Protein AF-A0A849WTH5-F1 (afdb_monomer)

pLDDT: mean 85.28, std 19.77, range [23.33, 98.56]

Secondary structure (DSSP, 8-state):
--SSTTHHHHHHHHHHHHHHHS-TTSTTSS-S----GGGS-GGGS-HHHHHHHHTT----HHHHS---S-SS--PPP-----HHHHHHHHTTS--SEEE--TT--EEEEEEEGGG-HHHHHHHHHHHHHHHHTTT-S-SSSS---THHHHSEEEEEEETTT--EEEEEEEEEHHHHHHH-GGGSGGGGTEE-TTS-HHHHHTEEEEEEEEE-GGG-HHHHHHHHHHHHHHHHHHHHH-TT--EEEEEEEEETTS-HHHHHHHHHHHHHHSB-TTGGGPEESS-----HHHHHHHHHHHHT-SSHHHHHHHHHHHHSSPSPHHHHHHHHTT-EEEEEEEETTTTEEEEEEEEEHHHHTTSHHHHHHHHHHH-TTHHHHHHHT-

Foldseek 3Di:
DPPPVVPPVLVVLVVQLVLLVVPVVVVPPDDDDQDFPVPPPLVPAQPLVNVCVVVPAGDGPLQQAFDLDAPDAADAADDQDDQVVQVVLCVVFDFLDWDDDPPWIKTKHKAALLSRVSVVSVQFSQLQVFLVSVVWHQSYNGRDDPLSRGWIKTFMAGPPSRHTFWIKTKDQQLVCVVVDVCSQPCVVWKDQPVPDSLLSNLEIEIESTDGRCVVDSVSRVVNVLVHLLNVLQVCLVPLSHFKYKYKDWDASRQRLLLVLLLQLLQCVPQADPQQVVMDTPAADDDDPSSNVSSNVLSVVDPDLVSSQVSSCSRNVHGDPPVVNVVVLLSKHWNYWYDDSSGRTIITIIMHRNLVSCVPVSNVVVSCSSNDPSSVVSNVSSD

Mean predicted aligned error: 7.66 Å

Radius of gyration: 21.12 Å; Cα contacts (8 Å, |Δi|>4): 639; chains: 1; bounding box: 51×45×56 Å

Sequence (382 aa):
MIKFFRKKIYYFGFLMILAVEVKASCLNKYTDTKASVAKMNRDELPSVLKDLIRDGAVFNQDDLVRNDHFTKSMENVKKIDNQKKIQKELSKFKPILEIKNHHNDIQIYLVNGYEIPETLKKVGELRELNFRRVFEGSGKKTDLDSFDLSYKHLVIVESKSKNILGSCRLGLGNQLVRSNYNNFYARSFFNFDSIPSEVMERTVEVGRVFVNVATGGPQVIRALDAIWRGIGTFLSDNPRYRYLLSTLSISQAYSNISKATIMSYFEKKHRSLFFEKIISLNPVQIRDSTKKYGEILASKANSIKELNSLIVGLDGISVPPLYIANSKLGAEFLGFNSDSDFNTIDGLLLIDISKVSKDEKVRKELIKYLGKGSEEYLEYQN

Solvent-accessible surface area (backbone atoms only — not comparable to full-atom values): 20557 Å² total; per-residue (Å²): 135,77,79,69,71,69,54,67,69,56,50,60,52,51,53,60,47,38,59,74,70,70,46,79,85,63,76,77,82,79,75,96,60,100,50,57,54,90,70,53,62,72,88,77,49,45,67,74,57,52,53,42,42,74,74,67,53,82,68,55,44,70,35,68,43,58,41,89,62,74,95,62,82,65,50,73,66,50,84,70,90,50,66,73,54,30,47,64,53,54,68,76,54,75,59,80,44,74,50,86,44,104,89,66,31,35,32,29,34,75,44,50,25,70,78,35,61,62,45,47,54,42,49,11,27,52,42,29,61,47,32,47,75,61,54,27,33,66,41,46,40,43,48,75,61,84,59,52,45,79,20,32,34,41,42,32,21,35,60,88,80,54,50,71,32,24,36,30,35,41,37,52,19,52,59,29,57,72,74,40,64,76,66,39,74,64,48,80,42,32,50,54,83,75,55,56,65,73,59,44,39,19,19,32,37,43,37,81,72,45,48,37,64,92,66,36,65,72,50,27,53,50,29,52,55,46,52,48,29,51,54,21,37,52,36,30,78,39,54,75,46,48,30,42,33,33,68,44,68,42,42,52,32,50,14,46,35,50,48,27,19,53,51,39,33,42,56,71,77,24,53,33,96,55,26,94,57,38,43,47,74,36,64,68,88,70,56,67,67,44,38,54,51,6,42,56,56,22,68,75,33,92,44,75,66,48,42,27,53,50,34,30,58,71,70,71,44,68,58,50,68,66,58,58,53,39,50,66,57,54,34,21,35,34,48,55,20,44,37,80,64,35,34,25,38,32,36,35,31,42,27,49,50,54,66,36,49,71,42,68,71,38,28,56,56,46,40,68,23,14,46,78,50,29,66,64,28,53,58,70,52,107

Nearest PDB structures (foldseek):
  2g0b-assembly1_A  TM=6.774E-01  e=5.080E-02  uncultured bacterium
  7ak7-assembly1_A  TM=5.747E-01  e=1.852E-01  Salmonella enterica subsp. enterica serovar Typhimurium
  6gtp-assembly1_A-2  TM=4.248E-01  e=1.544E+00  Escherichia coli
  5ebb-assembly1_A  TM=4.719E-01  e=6.243E+00  Homo sapiens
  6gz5-assembly1_Ct  TM=1.614E-01  e=8.515E+00  Oryctolagus cuniculus

Structure (mmCIF, N/CA/C/O backbone):
data_AF-A0A849WTH5-F1
#
_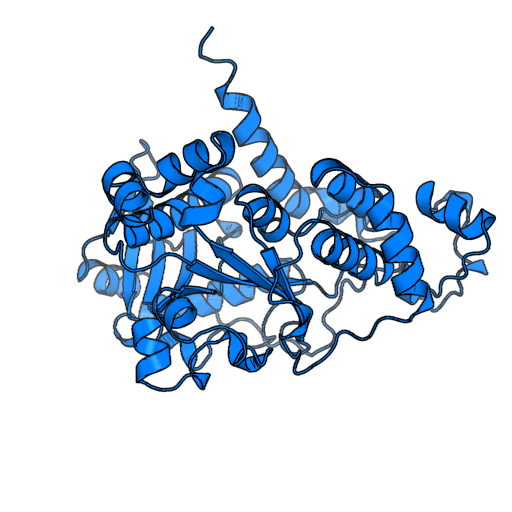entry.id   AF-A0A849WTH5-F1
#
loop_
_atom_site.group_PDB
_atom_site.id
_atom_site.type_symbol
_atom_site.label_atom_id
_atom_site.label_alt_id
_atom_site.label_comp_id
_atom_site.label_asym_id
_atom_site.label_entity_id
_atom_site.label_seq_id
_atom_site.pdbx_PDB_ins_code
_atom_site.Cartn_x
_atom_site.Cartn_y
_atom_site.Cartn_z
_atom_site.occupancy
_atom_site.B_iso_or_equiv
_atom_site.auth_seq_id
_atom_site.auth_comp_id
_atom_site.auth_asym_id
_atom_site.auth_atom_id
_atom_site.pdbx_PDB_model_num
ATOM 1 N N . MET A 1 1 ? 24.821 0.138 26.214 1.00 28.84 1 MET A N 1
ATOM 2 C CA . MET A 1 1 ? 24.843 -0.470 24.862 1.00 28.84 1 MET A CA 1
ATOM 3 C C . MET A 1 1 ? 23.457 -0.605 24.186 1.00 28.84 1 MET A C 1
ATOM 5 O O . MET A 1 1 ? 23.387 -1.082 23.066 1.00 28.84 1 MET A O 1
ATOM 9 N N . ILE A 1 2 ? 22.358 -0.108 24.789 1.00 26.89 2 ILE A N 1
ATOM 10 C CA . ILE A 1 2 ? 20.964 -0.268 24.291 1.00 26.89 2 ILE A CA 1
ATOM 11 C C . ILE A 1 2 ? 20.426 0.977 23.534 1.00 26.89 2 ILE A C 1
ATOM 13 O O . ILE A 1 2 ? 19.390 0.931 22.877 1.00 26.89 2 ILE A O 1
ATOM 17 N N . LYS A 1 3 ? 21.160 2.101 23.526 1.00 23.78 3 LYS A N 1
ATOM 18 C CA . LYS A 1 3 ? 20.755 3.344 22.829 1.00 23.78 3 LYS A CA 1
ATOM 19 C C . LYS A 1 3 ? 21.148 3.417 21.341 1.00 23.78 3 LYS A C 1
ATOM 21 O O . LYS A 1 3 ? 20.675 4.311 20.647 1.00 23.78 3 LYS A O 1
ATOM 26 N N . PHE A 1 4 ? 21.958 2.486 20.827 1.00 23.36 4 PHE A N 1
ATOM 27 C CA . PHE A 1 4 ? 22.495 2.558 19.455 1.00 23.36 4 PHE A CA 1
ATOM 28 C C . PHE A 1 4 ? 21.613 1.869 18.391 1.00 23.36 4 PHE A C 1
ATOM 30 O O . PHE A 1 4 ? 21.642 2.251 17.224 1.00 23.36 4 PHE A O 1
ATOM 37 N N . PHE A 1 5 ? 20.748 0.923 18.783 1.00 23.33 5 PHE A N 1
ATOM 38 C CA . PHE A 1 5 ? 19.882 0.187 17.845 1.00 23.33 5 PHE A CA 1
ATOM 39 C C . PHE A 1 5 ? 18.570 0.902 17.486 1.00 23.33 5 PHE A C 1
ATOM 41 O O . PHE A 1 5 ? 17.972 0.609 16.453 1.00 23.33 5 PHE A O 1
ATOM 48 N N . ARG A 1 6 ? 18.155 1.917 18.258 1.00 25.91 6 ARG A N 1
ATOM 49 C CA . ARG A 1 6 ? 16.961 2.727 17.950 1.00 25.91 6 ARG A CA 1
ATOM 50 C C . ARG A 1 6 ? 17.156 3.717 16.792 1.00 25.91 6 ARG A C 1
ATOM 52 O O . ARG A 1 6 ? 16.172 4.270 16.332 1.00 25.91 6 ARG A O 1
ATOM 59 N N . LYS A 1 7 ? 18.371 3.942 16.273 1.00 25.06 7 LYS A N 1
ATOM 60 C CA . LYS A 1 7 ? 18.611 4.941 15.205 1.00 25.06 7 LYS A CA 1
ATOM 61 C C . LYS A 1 7 ? 18.439 4.423 13.766 1.00 25.06 7 LYS A C 1
ATOM 63 O O . LYS A 1 7 ? 18.158 5.229 12.887 1.00 25.06 7 LYS A O 1
ATOM 68 N N . LYS A 1 8 ? 18.551 3.114 13.493 1.00 25.47 8 LYS A N 1
ATOM 69 C CA . LYS A 1 8 ? 18.568 2.594 12.103 1.00 25.47 8 LYS A CA 1
ATOM 70 C C . LYS A 1 8 ? 17.190 2.418 11.449 1.00 25.47 8 LYS A C 1
ATOM 72 O O . LYS A 1 8 ? 17.093 2.553 10.236 1.00 25.47 8 LYS A O 1
ATOM 77 N N . ILE A 1 9 ? 16.129 2.196 12.227 1.00 31.00 9 ILE A N 1
ATOM 78 C CA . ILE A 1 9 ? 14.752 2.095 11.697 1.00 31.00 9 ILE A CA 1
ATOM 79 C C . ILE A 1 9 ? 14.148 3.493 11.466 1.00 31.00 9 ILE A C 1
ATOM 81 O O . ILE A 1 9 ? 13.442 3.713 10.487 1.00 31.00 9 ILE A O 1
ATOM 85 N N . TYR A 1 10 ? 14.509 4.471 12.302 1.00 30.28 10 TYR A N 1
ATOM 86 C CA . TYR A 1 10 ? 14.016 5.848 12.196 1.00 30.28 10 TYR A CA 1
ATOM 87 C C . TYR A 1 10 ? 14.669 6.638 11.049 1.00 30.28 10 TYR A C 1
ATOM 89 O O . TYR A 1 10 ? 14.011 7.478 10.444 1.00 30.28 10 TYR A O 1
ATOM 97 N N . TYR A 1 11 ? 15.918 6.329 10.678 1.00 28.56 11 TYR A N 1
ATOM 98 C CA . TYR A 1 11 ? 16.602 7.000 9.562 1.00 28.56 11 TYR A CA 1
ATOM 99 C C . TYR A 1 11 ? 16.092 6.579 8.174 1.00 28.56 11 TYR A C 1
ATOM 101 O O . TYR A 1 11 ? 16.151 7.373 7.239 1.00 28.56 11 TYR A O 1
ATOM 109 N N . PHE A 1 12 ? 15.552 5.364 8.027 1.00 31.42 12 PHE A N 1
ATOM 110 C CA . PHE A 1 12 ? 15.053 4.876 6.733 1.00 31.42 12 PHE A CA 1
ATOM 111 C C . PHE A 1 12 ? 13.680 5.470 6.374 1.00 31.42 12 PHE A C 1
ATOM 113 O O . PHE A 1 12 ? 13.413 5.725 5.206 1.00 31.42 12 PHE A O 1
ATOM 120 N N . GLY A 1 13 ? 12.837 5.763 7.374 1.00 29.58 13 GLY A N 1
ATOM 121 C CA . GLY A 1 13 ? 11.595 6.524 7.179 1.00 29.58 13 GLY A CA 1
ATOM 122 C C . GLY A 1 13 ? 11.841 8.020 6.956 1.00 29.58 13 GLY A C 1
ATOM 123 O O . GLY A 1 13 ? 11.158 8.642 6.148 1.00 29.58 13 GLY A O 1
ATOM 124 N N . PHE A 1 14 ? 12.863 8.585 7.611 1.00 33.12 14 PHE A N 1
ATOM 125 C CA . PHE A 1 14 ? 13.236 9.996 7.467 1.00 33.12 14 PHE A CA 1
ATOM 126 C C . PHE A 1 14 ? 13.772 10.313 6.061 1.00 33.12 14 PHE A C 1
ATOM 128 O O . PHE A 1 14 ? 13.415 11.339 5.500 1.00 33.12 14 PHE A O 1
ATOM 135 N N . LEU A 1 15 ? 14.528 9.398 5.438 1.00 30.55 15 LEU A N 1
ATOM 136 C CA . LEU A 1 15 ? 14.988 9.533 4.045 1.00 30.55 15 LEU A CA 1
ATOM 137 C C . LEU A 1 15 ? 13.870 9.374 3.001 1.00 30.55 15 LEU A C 1
ATOM 139 O O . LEU A 1 15 ? 13.979 9.950 1.927 1.00 30.55 15 LEU A O 1
ATOM 143 N N . MET A 1 16 ? 12.792 8.646 3.306 1.00 33.94 16 MET A N 1
ATOM 144 C CA . MET A 1 16 ? 11.657 8.456 2.386 1.00 33.94 16 MET A CA 1
ATOM 145 C C . MET A 1 16 ? 10.699 9.650 2.375 1.00 33.94 16 MET A C 1
ATOM 147 O O . MET A 1 16 ? 10.090 9.938 1.352 1.00 33.94 16 MET A O 1
ATOM 151 N N . ILE A 1 17 ? 10.598 10.373 3.492 1.00 34.72 17 ILE A N 1
ATOM 152 C CA . ILE A 1 17 ? 9.807 11.609 3.577 1.00 34.72 17 ILE A CA 1
ATOM 153 C C . ILE A 1 17 ? 10.651 12.815 3.150 1.00 34.72 17 ILE A C 1
ATOM 155 O O . ILE A 1 17 ? 10.159 13.673 2.425 1.00 34.72 17 ILE A O 1
ATOM 159 N N . LEU A 1 18 ? 11.958 12.819 3.445 1.00 28.61 18 LEU A N 1
ATOM 160 C CA . LEU A 1 18 ? 12.894 13.753 2.812 1.00 28.61 18 LEU A CA 1
ATOM 161 C C . LEU A 1 18 ? 13.050 13.496 1.308 1.00 28.61 18 LEU A C 1
ATOM 163 O O . LEU A 1 18 ? 13.380 14.428 0.600 1.00 28.61 18 LEU A O 1
ATOM 167 N N . ALA A 1 19 ? 12.777 12.308 0.762 1.00 34.47 19 ALA A N 1
ATOM 168 C CA . ALA A 1 19 ? 12.738 12.137 -0.696 1.00 34.47 19 ALA A CA 1
ATOM 169 C C . ALA A 1 19 ? 11.569 12.907 -1.343 1.00 34.47 19 ALA A C 1
ATOM 171 O O . ALA A 1 19 ? 11.675 13.309 -2.499 1.00 34.47 19 ALA A O 1
ATOM 172 N N . VAL A 1 20 ? 10.501 13.174 -0.581 1.00 37.91 20 VAL A N 1
ATOM 173 C CA . VAL A 1 20 ? 9.379 14.028 -0.997 1.00 37.91 20 VAL A CA 1
ATOM 174 C C . VAL A 1 20 ? 9.684 15.518 -0.745 1.00 37.91 20 VAL A C 1
ATOM 176 O O . VAL A 1 20 ? 9.203 16.361 -1.495 1.00 37.91 20 VAL A O 1
ATOM 179 N N . GLU A 1 21 ? 10.538 15.863 0.232 1.00 31.19 21 GLU A N 1
ATOM 180 C CA . GLU A 1 21 ? 10.876 17.263 0.580 1.00 31.19 21 GLU A CA 1
ATOM 181 C C . GLU A 1 21 ? 12.258 17.782 0.095 1.00 31.19 21 GLU A C 1
ATOM 183 O O . GLU A 1 21 ? 12.460 18.990 0.046 1.00 31.19 21 GLU A O 1
ATOM 188 N N . VAL A 1 22 ? 13.214 16.938 -0.326 1.00 28.70 22 VAL A N 1
ATOM 189 C CA . VAL A 1 22 ? 14.612 17.329 -0.668 1.00 28.70 22 VAL A CA 1
ATOM 190 C C . VAL A 1 22 ? 14.969 17.209 -2.154 1.00 28.70 22 VAL A C 1
ATOM 192 O O . VAL A 1 22 ? 16.110 17.446 -2.537 1.00 28.70 22 VAL A O 1
ATOM 195 N N . LYS A 1 23 ? 14.018 16.972 -3.062 1.00 34.00 23 LYS A N 1
ATOM 196 C CA . LYS A 1 23 ? 14.312 17.084 -4.508 1.00 34.00 23 LYS A CA 1
ATOM 197 C C . LYS A 1 23 ? 13.322 17.892 -5.335 1.00 34.00 23 LYS A C 1
ATOM 199 O O . LYS A 1 23 ? 13.266 17.726 -6.547 1.00 34.00 23 LYS A O 1
ATOM 204 N N . ALA A 1 24 ? 12.703 18.904 -4.728 1.00 29.55 24 ALA A N 1
ATOM 205 C CA . ALA A 1 24 ? 12.221 20.060 -5.491 1.00 29.55 24 ALA A CA 1
ATOM 206 C C . ALA A 1 24 ? 13.366 20.815 -6.217 1.00 29.55 24 ALA A C 1
ATOM 208 O O . ALA A 1 24 ? 13.121 21.588 -7.134 1.00 29.55 24 ALA A O 1
ATOM 209 N N . SER A 1 25 ? 14.633 20.548 -5.873 1.00 29.77 25 SER A N 1
ATOM 210 C CA . SER A 1 25 ? 15.832 21.133 -6.494 1.00 29.77 25 SER A CA 1
ATOM 211 C C . SER A 1 25 ? 16.474 20.285 -7.607 1.00 29.77 25 SER A C 1
ATOM 213 O O . SER A 1 25 ? 17.501 20.677 -8.154 1.00 29.77 25 SER A O 1
ATOM 215 N N . CYS A 1 26 ? 15.885 19.145 -7.995 1.00 29.91 26 CYS A N 1
ATOM 216 C CA . CYS A 1 26 ? 16.270 18.429 -9.226 1.00 29.91 26 CYS A CA 1
ATOM 217 C C . CYS A 1 26 ? 15.230 18.554 -10.352 1.00 29.91 26 CYS A C 1
ATOM 219 O O . CYS A 1 26 ? 15.438 17.996 -11.426 1.00 29.91 26 CYS A O 1
ATOM 221 N N . LEU A 1 27 ? 14.156 19.320 -10.130 1.00 30.22 27 LEU A N 1
ATOM 222 C CA . LEU A 1 27 ? 12.993 19.425 -11.019 1.00 30.22 27 LEU A CA 1
ATOM 223 C C . LEU A 1 27 ? 13.229 20.188 -12.340 1.00 30.22 27 LEU A C 1
ATOM 225 O O . LEU A 1 27 ? 12.297 20.340 -13.114 1.00 30.22 27 LEU A O 1
ATOM 229 N N . ASN A 1 28 ? 14.457 20.629 -12.635 1.00 31.67 28 ASN A N 1
ATOM 230 C CA . ASN A 1 28 ? 14.756 21.439 -13.826 1.00 31.67 28 ASN A CA 1
ATOM 231 C C . ASN A 1 28 ? 15.706 20.788 -14.844 1.00 31.67 28 ASN A C 1
ATOM 233 O O . ASN A 1 28 ? 16.140 21.471 -15.767 1.00 31.67 28 ASN A O 1
ATOM 237 N N . LYS A 1 29 ? 16.068 19.501 -14.723 1.00 36.12 29 LYS A N 1
ATOM 238 C CA . LYS A 1 29 ? 17.043 18.915 -15.668 1.00 36.12 29 LYS A CA 1
ATOM 239 C C . LYS A 1 29 ? 16.477 18.429 -17.004 1.00 36.12 29 LYS A C 1
ATOM 241 O O . LYS A 1 29 ? 17.267 18.204 -17.912 1.00 36.12 29 LYS A O 1
ATOM 246 N N . TYR A 1 30 ? 15.160 18.311 -17.167 1.00 40.09 30 TYR A N 1
ATOM 247 C CA . TYR A 1 30 ? 14.582 17.754 -18.396 1.00 40.09 30 TYR A CA 1
ATOM 248 C C . TYR A 1 30 ? 13.324 18.526 -18.808 1.00 40.09 30 TYR A C 1
ATOM 250 O O . TYR A 1 30 ? 12.205 18.062 -18.632 1.00 40.09 30 TYR A O 1
ATOM 258 N N . THR A 1 31 ? 13.516 19.746 -19.312 1.00 33.47 31 THR A N 1
ATOM 259 C CA . THR A 1 31 ? 12.441 20.610 -19.813 1.00 33.47 31 THR A CA 1
ATOM 260 C C . THR A 1 31 ? 12.039 20.254 -21.256 1.00 33.47 31 THR A C 1
ATOM 262 O O . THR A 1 31 ? 12.862 20.239 -22.171 1.00 33.47 31 THR A O 1
ATOM 265 N N . ASP A 1 32 ? 10.751 19.945 -21.435 1.00 32.22 32 ASP A N 1
ATOM 266 C CA . ASP A 1 32 ? 9.819 20.306 -22.528 1.00 32.22 32 ASP A CA 1
ATOM 267 C C . ASP A 1 32 ? 10.270 20.403 -24.001 1.00 32.22 32 ASP A C 1
ATOM 269 O O . ASP A 1 32 ? 9.626 21.059 -24.820 1.00 32.22 32 ASP A O 1
ATOM 273 N N . THR A 1 33 ? 11.312 19.698 -24.427 1.00 31.16 33 THR A N 1
ATOM 274 C CA . THR A 1 33 ? 11.649 19.615 -25.857 1.00 31.16 33 THR A CA 1
ATOM 275 C C . THR A 1 33 ? 11.698 18.179 -26.326 1.00 31.16 33 THR A C 1
ATOM 277 O O . THR A 1 33 ? 12.457 17.386 -25.784 1.00 31.16 33 THR A O 1
ATOM 280 N N . LYS A 1 34 ? 10.910 17.845 -27.363 1.00 33.41 34 LYS A N 1
ATOM 281 C CA . LYS A 1 34 ? 11.035 16.588 -28.117 1.00 33.41 34 LYS A CA 1
ATOM 282 C C . LYS A 1 34 ? 12.438 16.516 -28.729 1.00 33.41 34 LYS A C 1
ATOM 284 O O . LYS A 1 34 ? 12.682 17.024 -29.822 1.00 33.41 34 LYS A O 1
ATOM 289 N N . ALA A 1 35 ? 13.379 15.942 -28.003 1.00 29.81 35 ALA A N 1
ATOM 290 C CA . ALA A 1 35 ? 14.767 15.806 -28.376 1.00 29.81 35 ALA A CA 1
ATOM 291 C C . ALA A 1 35 ? 15.089 14.311 -28.367 1.00 29.81 35 ALA A C 1
ATOM 293 O O . ALA A 1 35 ? 15.110 13.668 -27.319 1.00 29.81 35 ALA A O 1
ATOM 294 N N . SER A 1 36 ? 15.323 13.749 -29.558 1.00 35.22 36 SER A N 1
ATOM 295 C CA . SER A 1 36 ? 15.853 12.391 -29.713 1.00 35.22 36 SER A CA 1
ATOM 296 C C . SER A 1 36 ? 17.059 12.200 -28.794 1.00 35.22 36 SER A C 1
ATOM 298 O O . SER A 1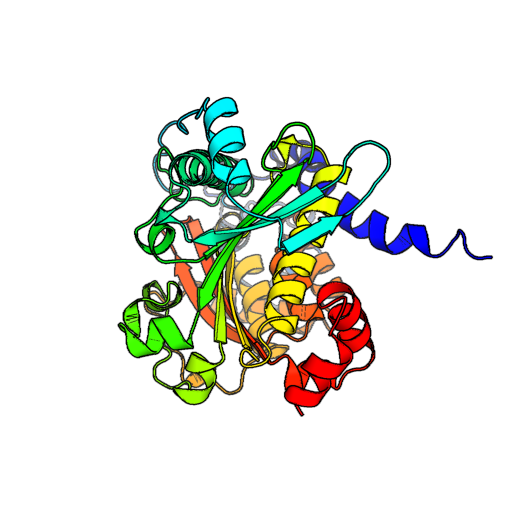 36 ? 17.842 13.137 -28.650 1.00 35.22 36 SER A O 1
ATOM 300 N N . VAL A 1 37 ? 17.273 10.994 -28.267 1.00 39.19 37 VAL A N 1
ATOM 301 C CA . VAL A 1 37 ? 18.410 10.626 -27.397 1.00 39.19 37 VAL A CA 1
ATOM 302 C C . VAL A 1 37 ? 19.780 11.100 -27.925 1.00 39.19 37 VAL A C 1
ATOM 304 O O . VAL A 1 37 ? 20.683 11.347 -27.135 1.00 39.19 37 VAL A O 1
ATOM 307 N N . ALA A 1 38 ? 19.917 11.363 -29.231 1.00 39.09 38 ALA A N 1
ATOM 308 C CA . ALA A 1 38 ? 21.072 12.038 -29.836 1.00 39.09 38 ALA A CA 1
ATOM 309 C C . ALA A 1 38 ? 21.385 13.460 -29.301 1.00 39.09 38 ALA A C 1
ATOM 311 O O . ALA A 1 38 ? 22.501 13.932 -29.484 1.00 39.09 38 ALA A O 1
ATOM 312 N N . LYS A 1 39 ? 20.433 14.148 -28.654 1.00 39.91 39 LYS A N 1
ATOM 313 C CA . LYS A 1 39 ? 20.597 15.489 -28.058 1.00 39.91 39 LYS A CA 1
ATOM 314 C C . LYS A 1 39 ? 20.814 15.470 -26.541 1.00 39.91 39 LYS A C 1
ATOM 316 O O . LYS A 1 39 ? 21.134 16.512 -25.977 1.00 39.91 39 LYS A O 1
ATOM 321 N N . MET A 1 40 ? 20.644 14.326 -25.874 1.00 49.62 40 MET A N 1
ATOM 322 C CA . MET A 1 40 ? 21.048 14.192 -24.473 1.00 49.62 40 MET A CA 1
ATOM 323 C C . MET A 1 40 ? 22.570 14.085 -24.429 1.00 49.62 40 MET A C 1
ATOM 325 O O . MET A 1 40 ? 23.148 13.224 -25.096 1.00 49.62 40 MET A O 1
ATOM 329 N N . ASN A 1 41 ? 23.229 14.958 -23.665 1.00 54.44 41 ASN A N 1
ATOM 330 C CA . ASN A 1 41 ? 24.673 14.878 -23.498 1.00 54.44 41 ASN A CA 1
ATOM 331 C C . ASN A 1 41 ? 25.012 13.520 -22.862 1.00 54.44 41 ASN A C 1
ATOM 333 O O . ASN A 1 41 ? 24.630 13.259 -21.719 1.00 54.44 41 ASN A O 1
ATOM 337 N N . ARG A 1 42 ? 25.684 12.632 -23.613 1.00 56.31 42 ARG A N 1
ATOM 338 C CA . ARG A 1 42 ? 25.981 11.261 -23.163 1.00 56.31 42 ARG A CA 1
ATOM 339 C C . ARG A 1 42 ? 26.687 11.263 -21.815 1.00 56.31 42 ARG A C 1
ATOM 341 O O . ARG A 1 42 ? 26.450 10.352 -21.032 1.00 56.31 42 ARG A O 1
ATOM 348 N N . ASP A 1 43 ? 27.484 12.286 -21.521 1.00 57.41 43 ASP A N 1
ATOM 349 C CA . ASP A 1 43 ? 28.227 12.414 -20.270 1.00 57.41 43 ASP A CA 1
ATOM 350 C C . ASP A 1 43 ? 27.332 12.551 -19.033 1.00 57.41 43 ASP A C 1
ATOM 352 O O . ASP A 1 43 ? 27.720 12.095 -17.956 1.00 57.41 43 ASP A O 1
ATOM 356 N N . GLU A 1 44 ? 26.108 13.054 -19.189 1.00 63.97 44 GLU A N 1
ATOM 357 C CA . GLU A 1 44 ? 25.151 13.251 -18.096 1.00 63.97 44 GLU A CA 1
ATOM 358 C C . GLU A 1 44 ? 24.283 12.019 -17.806 1.00 63.97 44 GLU A C 1
ATOM 360 O O . GLU A 1 44 ? 23.580 11.988 -16.794 1.00 63.97 44 GLU A O 1
ATOM 365 N N . LEU A 1 45 ? 24.334 10.988 -18.658 1.00 68.00 45 LEU A N 1
ATOM 366 C CA . LEU A 1 45 ? 23.557 9.768 -18.448 1.00 68.00 45 LEU A CA 1
ATOM 367 C C . LEU A 1 45 ? 24.119 8.924 -17.287 1.00 68.00 45 LEU A C 1
ATOM 369 O O . LEU A 1 45 ? 25.344 8.789 -17.148 1.00 68.00 45 LEU A O 1
ATOM 373 N N . PRO A 1 46 ? 23.243 8.275 -16.497 1.00 74.25 46 PRO A N 1
ATOM 374 C CA . PRO A 1 46 ? 23.633 7.242 -15.542 1.00 74.25 46 PRO A CA 1
ATOM 375 C C . PRO A 1 46 ? 24.539 6.188 -16.190 1.00 74.25 46 PRO A C 1
ATOM 377 O O . PRO A 1 46 ? 24.275 5.735 -17.306 1.00 74.25 46 PRO A O 1
ATOM 380 N N . SER A 1 47 ? 25.589 5.755 -15.482 1.00 77.38 47 SER A N 1
ATOM 381 C CA . SER A 1 47 ? 26.567 4.775 -15.994 1.00 77.38 47 SER A CA 1
ATOM 382 C C . SER A 1 47 ? 25.909 3.506 -16.533 1.00 77.38 47 SER A C 1
ATOM 384 O O . SER A 1 47 ? 26.278 3.012 -17.591 1.00 77.38 47 SER A O 1
ATOM 386 N N . VAL A 1 48 ? 24.862 3.037 -15.858 1.00 76.69 48 VAL A N 1
ATOM 387 C CA . VAL A 1 48 ? 24.142 1.823 -16.245 1.00 76.69 48 VAL A CA 1
ATOM 388 C C . VAL A 1 48 ? 23.430 1.975 -17.601 1.00 76.69 48 VAL A C 1
ATOM 390 O O . VAL A 1 48 ? 23.345 1.005 -18.352 1.00 76.69 48 VAL A O 1
ATOM 393 N N . LEU A 1 49 ? 22.962 3.180 -17.948 1.00 80.00 49 LEU A N 1
ATOM 394 C CA . LEU A 1 49 ? 22.398 3.470 -19.270 1.00 80.00 49 LEU A CA 1
ATOM 395 C C . LEU A 1 49 ? 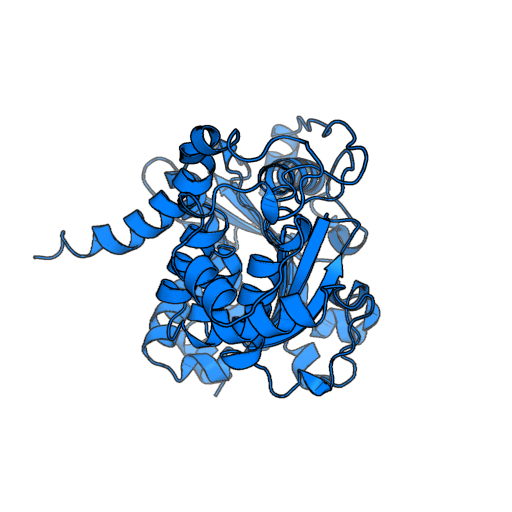23.492 3.615 -20.333 1.00 80.00 49 LEU A C 1
ATOM 397 O O . LEU A 1 49 ? 23.299 3.159 -21.458 1.00 80.00 49 LEU A O 1
ATOM 401 N N . LYS A 1 50 ? 24.652 4.187 -19.979 1.00 78.81 50 LYS A N 1
ATOM 402 C CA . LYS A 1 50 ? 25.821 4.248 -20.874 1.00 78.81 50 LYS A CA 1
ATOM 403 C C . LYS A 1 50 ? 26.280 2.851 -21.289 1.00 78.81 50 LYS A C 1
ATOM 405 O O . LYS A 1 50 ? 26.541 2.640 -22.469 1.00 78.81 50 LYS A O 1
ATOM 410 N N . ASP A 1 51 ? 26.325 1.908 -20.347 1.00 77.94 51 ASP A N 1
ATOM 411 C CA . ASP A 1 51 ? 26.663 0.509 -20.631 1.00 77.94 51 ASP A CA 1
ATOM 412 C C . ASP A 1 51 ? 25.671 -0.112 -21.620 1.00 77.94 51 ASP A C 1
ATOM 414 O O . ASP A 1 51 ? 26.086 -0.660 -22.634 1.00 77.94 51 ASP A O 1
ATOM 418 N N . LEU A 1 52 ? 24.362 0.046 -21.388 1.00 75.56 52 LEU A N 1
ATOM 419 C CA . LEU A 1 52 ? 23.343 -0.473 -22.307 1.00 75.56 52 LEU A CA 1
ATOM 420 C C . LEU A 1 52 ? 23.468 0.129 -23.711 1.00 75.56 52 LEU A C 1
ATOM 422 O O . LEU A 1 52 ? 23.373 -0.599 -24.693 1.00 75.56 52 LEU A O 1
ATOM 426 N N . ILE A 1 53 ? 23.696 1.441 -23.819 1.00 76.94 53 ILE A N 1
ATOM 427 C CA . ILE A 1 53 ? 23.882 2.119 -25.112 1.00 76.94 53 ILE A CA 1
ATOM 428 C C . ILE A 1 53 ? 25.155 1.623 -25.808 1.00 76.94 53 ILE A C 1
ATOM 430 O O . ILE A 1 53 ? 25.136 1.396 -27.017 1.00 76.94 53 ILE A O 1
ATOM 434 N N . ARG A 1 54 ? 26.253 1.423 -25.065 1.00 74.88 54 ARG A N 1
ATOM 435 C CA . ARG A 1 54 ? 27.490 0.828 -25.597 1.00 74.88 54 ARG A CA 1
ATOM 436 C C . ARG A 1 54 ? 27.241 -0.583 -26.130 1.00 74.88 54 ARG A C 1
ATOM 438 O O . ARG A 1 54 ? 27.785 -0.937 -27.169 1.00 74.88 54 ARG A O 1
ATOM 445 N N . ASP A 1 55 ? 26.375 -1.334 -25.460 1.00 75.62 55 ASP A N 1
ATOM 446 C CA . ASP A 1 55 ? 25.981 -2.691 -25.835 1.00 75.62 55 ASP A CA 1
ATOM 447 C C . ASP A 1 55 ? 24.854 -2.709 -26.902 1.00 75.62 55 ASP A C 1
ATOM 449 O O . ASP A 1 55 ? 24.262 -3.752 -27.180 1.00 75.62 55 ASP A O 1
ATOM 453 N N . GLY A 1 56 ? 24.555 -1.560 -27.527 1.00 72.44 56 GLY A N 1
ATOM 454 C CA . GLY A 1 56 ? 23.652 -1.439 -28.677 1.00 72.44 56 GLY A CA 1
ATOM 455 C C . GLY A 1 56 ? 22.197 -1.091 -28.348 1.00 72.44 56 GLY A C 1
ATOM 456 O O . GLY A 1 56 ? 21.338 -1.194 -29.224 1.00 72.44 56 GLY A O 1
ATOM 457 N N . ALA A 1 57 ? 21.883 -0.688 -27.113 1.00 73.62 57 ALA A N 1
ATOM 458 C CA . ALA A 1 57 ? 20.531 -0.273 -26.751 1.00 73.62 57 ALA A CA 1
ATOM 459 C C . ALA A 1 57 ? 20.121 1.047 -27.422 1.00 73.62 57 ALA A C 1
ATOM 461 O O . ALA A 1 57 ? 20.877 2.021 -27.428 1.00 73.62 57 ALA A O 1
ATOM 462 N N . VAL A 1 58 ? 18.884 1.097 -27.922 1.00 75.19 58 VAL A N 1
ATOM 463 C CA . VAL A 1 58 ? 18.281 2.300 -28.508 1.00 75.19 58 VAL A CA 1
ATOM 464 C C . VAL A 1 58 ? 17.078 2.705 -27.670 1.00 75.19 58 VAL A C 1
ATOM 466 O O . VAL A 1 58 ? 16.084 1.984 -27.597 1.00 75.19 58 VAL A O 1
ATOM 469 N N . PHE A 1 59 ? 17.170 3.880 -27.056 1.00 71.75 59 PHE A N 1
ATOM 470 C CA . PHE A 1 59 ? 16.090 4.470 -26.274 1.00 71.75 59 PHE A CA 1
ATOM 471 C C . PHE A 1 59 ? 15.394 5.577 -27.065 1.00 71.75 59 PHE A C 1
ATOM 473 O O . PHE A 1 59 ? 16.027 6.297 -27.841 1.00 71.75 59 PHE A O 1
ATOM 480 N N . ASN A 1 60 ? 14.096 5.740 -26.833 1.00 77.38 60 ASN A N 1
ATOM 481 C CA . ASN A 1 60 ? 13.402 6.974 -27.176 1.00 77.38 60 ASN A CA 1
ATOM 482 C C . ASN A 1 60 ? 13.438 7.925 -25.979 1.00 77.38 60 ASN A C 1
ATOM 484 O O . ASN A 1 60 ? 13.750 7.542 -24.853 1.00 77.38 60 ASN A O 1
ATOM 488 N N . GLN A 1 61 ? 13.073 9.179 -26.218 1.00 73.56 61 GLN A N 1
ATOM 489 C CA . GLN A 1 61 ? 13.003 10.167 -25.153 1.00 73.56 61 GLN A CA 1
ATOM 490 C C . GLN A 1 61 ? 12.001 9.783 -24.055 1.00 73.56 61 GLN A C 1
ATOM 492 O O . GLN A 1 61 ? 12.315 9.911 -22.876 1.00 73.56 61 GLN A O 1
ATOM 497 N N . ASP A 1 62 ? 10.830 9.273 -24.428 1.00 77.56 62 ASP A N 1
ATOM 498 C CA . ASP A 1 62 ? 9.793 8.817 -23.498 1.00 77.56 62 ASP A CA 1
ATOM 499 C C . ASP A 1 62 ? 10.226 7.607 -22.655 1.00 77.56 62 ASP A C 1
ATOM 501 O O . ASP A 1 62 ? 9.625 7.334 -21.617 1.00 77.56 62 ASP A O 1
ATOM 505 N N . ASP A 1 63 ? 11.299 6.903 -23.036 1.00 80.06 63 ASP A N 1
ATOM 506 C CA . ASP A 1 63 ? 11.857 5.864 -22.171 1.00 80.06 63 ASP A CA 1
ATOM 507 C C . ASP A 1 63 ? 12.600 6.414 -20.971 1.00 80.06 63 ASP A C 1
ATOM 509 O O . ASP A 1 63 ? 12.616 5.761 -19.933 1.00 80.06 63 ASP A O 1
ATOM 513 N N . LEU A 1 64 ? 13.263 7.555 -21.148 1.00 79.94 64 LEU A N 1
ATOM 514 C CA . LEU A 1 64 ? 14.263 8.079 -20.222 1.00 79.94 64 LEU A CA 1
ATOM 515 C C . LEU A 1 64 ? 13.751 9.286 -19.440 1.00 79.94 64 LEU A C 1
ATOM 517 O O . LEU A 1 64 ? 14.277 9.600 -18.376 1.00 79.94 64 LEU A O 1
ATOM 521 N N . VAL A 1 65 ? 12.745 9.980 -19.972 1.00 78.31 65 VAL A N 1
ATOM 522 C CA . VAL A 1 65 ? 12.199 11.194 -19.372 1.00 78.31 65 VAL A CA 1
ATOM 523 C C . VAL A 1 65 ? 11.043 10.848 -18.439 1.00 78.31 65 VAL A C 1
ATOM 525 O O . VAL A 1 65 ? 10.173 10.038 -18.757 1.00 78.31 65 VAL A O 1
ATOM 528 N N . ARG A 1 66 ? 11.055 11.485 -17.269 1.00 81.31 66 ARG A N 1
ATOM 529 C CA . ARG A 1 66 ? 9.951 11.462 -16.311 1.00 81.31 66 ARG A CA 1
ATOM 530 C C . ARG A 1 66 ? 8.788 12.310 -16.804 1.00 81.31 66 ARG A C 1
ATOM 532 O O . ARG A 1 66 ? 8.994 13.397 -17.336 1.00 81.31 66 ARG A O 1
ATOM 539 N N . ASN A 1 67 ? 7.573 11.856 -16.533 1.00 73.31 67 ASN A N 1
ATOM 540 C CA . ASN A 1 67 ? 6.360 12.617 -16.818 1.00 73.31 67 ASN A CA 1
ATOM 541 C C . ASN A 1 67 ? 5.812 13.234 -15.532 1.00 73.31 67 ASN A C 1
ATOM 543 O O . ASN A 1 67 ? 4.822 12.771 -14.975 1.00 73.31 67 ASN A O 1
ATOM 547 N N . ASP A 1 68 ? 6.456 14.302 -15.063 1.00 75.38 68 ASP A N 1
ATOM 548 C CA . ASP A 1 68 ? 6.078 15.016 -13.833 1.00 75.38 68 ASP A CA 1
ATOM 549 C C . ASP A 1 68 ? 4.850 15.936 -14.037 1.00 75.38 68 ASP A C 1
ATOM 551 O O . ASP A 1 68 ? 4.780 17.051 -13.523 1.00 75.38 68 ASP A O 1
ATOM 555 N N . HIS A 1 69 ? 3.875 15.492 -14.830 1.00 69.00 69 HIS A N 1
ATOM 556 C CA . HIS A 1 69 ? 2.634 16.208 -15.096 1.00 69.00 69 HIS A CA 1
ATOM 557 C C . HIS A 1 69 ? 1.448 15.245 -15.103 1.00 69.00 69 HIS A C 1
ATOM 559 O O . HIS A 1 69 ? 1.559 14.076 -15.476 1.00 69.00 69 HIS A O 1
ATOM 565 N N . PHE A 1 70 ? 0.284 15.754 -14.703 1.00 72.44 70 PHE A N 1
ATOM 566 C CA . PHE A 1 70 ? -0.967 15.033 -14.891 1.00 72.44 70 PHE A CA 1
ATOM 567 C C . PHE A 1 70 ? -1.337 15.056 -16.370 1.00 72.44 70 PHE A C 1
ATOM 569 O O . PHE A 1 70 ? -1.308 16.102 -17.016 1.00 72.44 70 PHE A O 1
ATOM 576 N N . THR A 1 71 ? -1.712 13.900 -16.902 1.00 65.88 71 THR A N 1
ATOM 577 C CA . THR A 1 71 ? -2.184 13.767 -18.287 1.00 65.88 71 THR A CA 1
ATOM 578 C C . THR A 1 71 ? -3.615 14.284 -18.468 1.00 65.88 71 THR A C 1
ATOM 580 O O . THR A 1 71 ? -4.040 14.556 -19.589 1.00 65.88 71 THR A O 1
ATOM 583 N N . LYS A 1 72 ? -4.358 14.445 -17.365 1.00 75.38 72 LYS A N 1
ATOM 584 C CA . LYS A 1 72 ? -5.751 14.899 -17.324 1.00 75.38 72 LYS A CA 1
ATOM 585 C C . LYS A 1 72 ? -5.873 16.224 -16.564 1.00 75.38 72 LYS A C 1
ATOM 587 O O . LYS A 1 72 ? -5.062 16.543 -15.696 1.00 75.38 72 LYS A O 1
ATOM 592 N N . SER A 1 73 ? -6.911 16.993 -16.897 1.00 83.25 73 SER A N 1
ATOM 593 C CA . SER A 1 73 ? -7.300 18.185 -16.135 1.00 83.25 73 SER A CA 1
ATOM 594 C C . SER A 1 73 ? -7.659 17.803 -14.697 1.00 83.25 73 SER A C 1
ATOM 596 O O . SER A 1 73 ? -8.337 16.800 -14.477 1.00 83.25 73 SER A O 1
ATOM 598 N N . MET A 1 74 ? -7.218 18.611 -13.733 1.00 89.12 74 MET A N 1
ATO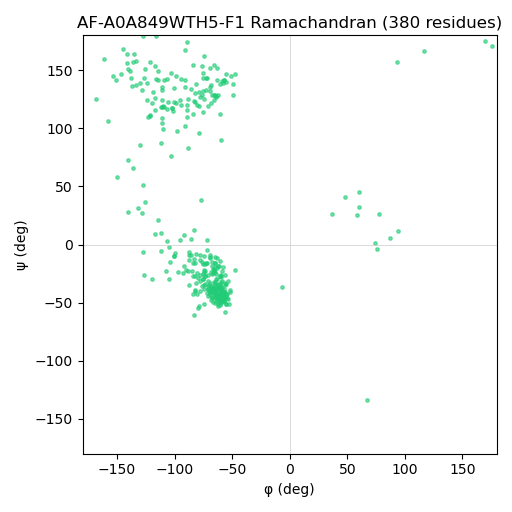M 599 C CA . MET A 1 74 ? -7.428 18.363 -12.308 1.00 89.12 74 MET A CA 1
ATOM 600 C C . MET A 1 74 ? -8.394 19.400 -11.737 1.00 89.12 74 MET A C 1
ATOM 602 O O . MET A 1 74 ? -8.138 20.603 -11.795 1.00 89.12 74 MET A O 1
ATOM 606 N N . GLU A 1 75 ? -9.481 18.946 -11.120 1.00 93.31 75 GLU A N 1
ATOM 607 C CA . GLU A 1 75 ? -10.371 19.820 -10.361 1.00 93.31 75 GLU A CA 1
ATOM 608 C C . GLU A 1 75 ? -9.683 20.318 -9.087 1.00 93.31 75 GLU A C 1
ATOM 610 O O . GLU A 1 75 ? -8.856 19.621 -8.496 1.00 93.31 75 GLU A O 1
ATOM 615 N N . ASN A 1 76 ? -10.065 21.495 -8.592 1.00 94.31 76 ASN A N 1
ATOM 616 C CA . ASN A 1 76 ? -9.598 21.955 -7.286 1.00 94.31 76 ASN A CA 1
ATOM 617 C C . ASN A 1 76 ? -10.112 21.033 -6.175 1.00 94.31 76 ASN A C 1
ATOM 619 O O . ASN A 1 76 ? -11.317 20.790 -6.063 1.00 94.31 76 ASN A O 1
ATOM 623 N N . VAL A 1 77 ? -9.198 20.556 -5.326 1.00 94.44 77 VAL A N 1
ATOM 624 C CA . VAL A 1 77 ? -9.562 19.705 -4.190 1.00 94.44 77 VAL A CA 1
ATOM 625 C C . VAL A 1 77 ? -10.476 20.481 -3.245 1.00 94.44 77 VAL A C 1
ATOM 627 O O . VAL A 1 77 ? -10.177 21.605 -2.833 1.00 94.44 77 VAL A O 1
ATOM 630 N N . LYS A 1 78 ? -11.615 19.882 -2.896 1.00 94.25 78 LYS A N 1
ATOM 631 C CA . LYS A 1 78 ? -12.595 20.487 -2.000 1.00 94.25 78 LYS A CA 1
ATOM 632 C C . LYS A 1 78 ? -12.089 20.403 -0.566 1.00 94.25 78 LYS A C 1
ATOM 634 O O . LYS A 1 78 ? -12.039 19.324 0.015 1.00 94.25 78 LYS A O 1
ATOM 639 N N . LYS A 1 79 ? -11.803 21.559 0.030 1.00 95.69 79 LYS A N 1
ATOM 640 C CA . LYS A 1 79 ? -11.499 21.662 1.459 1.00 95.69 79 LYS A CA 1
ATOM 641 C C . LYS A 1 79 ? -12.733 21.301 2.291 1.00 95.69 79 LYS A C 1
ATOM 643 O O . LYS A 1 79 ? -13.790 21.914 2.133 1.00 95.69 79 LYS A O 1
ATOM 648 N N . ILE A 1 80 ? -12.597 20.330 3.187 1.00 95.94 80 ILE A N 1
ATOM 649 C CA . ILE A 1 80 ? -13.638 19.901 4.118 1.00 95.94 80 ILE A CA 1
ATOM 650 C C . ILE A 1 80 ? -13.270 20.397 5.515 1.00 95.94 80 ILE A C 1
ATOM 652 O O . ILE A 1 80 ? -12.259 19.998 6.102 1.00 95.94 80 ILE A O 1
ATOM 656 N N . ASP A 1 81 ? -14.113 21.275 6.049 1.00 94.62 81 ASP A N 1
ATOM 657 C CA . ASP A 1 81 ? -14.005 21.792 7.410 1.00 94.62 81 ASP A CA 1
ATOM 658 C C . ASP A 1 81 ? -15.170 21.275 8.261 1.00 94.62 81 ASP A C 1
ATOM 660 O O . ASP A 1 81 ? -16.254 21.856 8.318 1.00 94.62 81 ASP A O 1
ATOM 664 N N . ASN A 1 82 ? -14.979 20.097 8.855 1.00 96.00 82 ASN A N 1
ATOM 665 C CA . ASN A 1 82 ? -16.000 19.416 9.648 1.00 96.00 82 ASN A CA 1
ATOM 666 C C . ASN A 1 82 ? -15.431 18.743 10.908 1.00 96.00 82 ASN A C 1
ATOM 668 O O . ASN A 1 82 ? -16.014 17.786 11.419 1.00 96.00 82 ASN A O 1
ATOM 672 N N . GLN A 1 83 ? -14.332 19.271 11.460 1.00 95.88 83 GLN A N 1
ATOM 673 C CA . GLN A 1 83 ? -13.593 18.639 12.562 1.00 95.88 83 GLN A CA 1
ATOM 674 C C . GLN A 1 83 ? -14.471 18.310 13.782 1.00 95.88 83 GLN A C 1
ATOM 676 O O . GLN A 1 83 ? -14.396 17.211 14.327 1.00 95.88 83 GLN A O 1
ATOM 681 N N . LYS A 1 84 ? -15.373 19.220 14.179 1.00 96.75 84 LYS A N 1
ATOM 682 C CA . LYS A 1 84 ? -16.320 18.978 15.287 1.00 96.75 84 LYS A CA 1
ATOM 683 C C . LYS A 1 84 ? -17.278 17.814 15.003 1.00 96.75 84 LYS A C 1
ATOM 685 O O . LYS A 1 84 ? -17.642 17.078 15.916 1.00 96.75 84 LYS A O 1
ATOM 690 N N . LYS A 1 85 ? -17.692 17.637 13.742 1.00 97.81 85 LYS A N 1
ATOM 691 C CA . LYS A 1 85 ? -18.565 16.527 13.338 1.00 97.81 85 LYS A CA 1
ATOM 692 C C . LYS A 1 85 ? -17.806 15.204 13.354 1.00 97.81 85 LYS A C 1
ATOM 694 O O . LYS A 1 85 ? -18.337 14.246 13.898 1.00 97.81 85 LYS A O 1
ATOM 699 N N . ILE A 1 86 ? -16.561 15.182 12.868 1.00 97.31 86 ILE A N 1
ATOM 700 C CA . ILE A 1 86 ? -15.670 14.009 12.949 1.00 97.31 86 ILE A CA 1
ATOM 701 C C . ILE A 1 86 ? -15.485 13.575 14.405 1.00 97.31 86 ILE A C 1
ATOM 703 O O . ILE A 1 86 ? -15.651 12.404 14.726 1.00 97.31 86 ILE A O 1
ATOM 707 N N . GLN A 1 87 ? -15.205 14.518 15.311 1.00 96.75 87 GLN A N 1
ATOM 708 C CA . GLN A 1 87 ? -15.060 14.222 16.741 1.00 96.75 87 GLN A CA 1
ATOM 709 C C . GLN A 1 87 ? -16.319 13.564 17.326 1.00 96.75 87 GLN A C 1
ATOM 711 O O . GLN A 1 87 ? -16.212 12.538 17.995 1.00 96.75 87 GLN A O 1
ATOM 716 N N . LYS A 1 88 ? -17.504 14.119 17.034 1.00 96.88 88 LYS A N 1
ATOM 717 C CA . LYS A 1 88 ? -18.802 13.571 17.468 1.00 96.88 88 LYS A CA 1
ATOM 718 C C . LYS A 1 88 ? -19.125 12.215 16.831 1.00 96.88 88 LYS A C 1
ATOM 720 O O . LYS A 1 88 ? -19.849 11.410 17.409 1.00 96.88 88 LYS A O 1
ATOM 725 N N . GLU A 1 89 ? -18.669 11.986 15.608 1.00 97.00 89 GLU A N 1
ATOM 726 C CA . GLU A 1 89 ? -18.898 10.744 14.878 1.00 97.00 89 GLU A CA 1
ATOM 727 C C . GLU A 1 89 ? -18.020 9.622 15.440 1.00 97.00 89 GLU A C 1
ATOM 729 O O . GLU A 1 89 ? -18.543 8.593 15.861 1.00 97.00 89 GLU A O 1
ATOM 734 N N . LEU A 1 90 ? -16.712 9.866 15.571 1.00 97.06 90 LEU A N 1
ATOM 735 C CA . LEU A 1 90 ? -15.757 8.905 16.124 1.00 97.06 90 LEU A CA 1
ATOM 736 C C . LEU A 1 90 ? -15.963 8.634 17.622 1.00 97.06 90 LEU A C 1
ATOM 738 O O . LEU A 1 90 ? -15.626 7.547 18.083 1.00 97.06 90 LEU A O 1
ATOM 742 N N . SER A 1 91 ? -16.542 9.565 18.393 1.00 95.81 91 SER A N 1
ATOM 743 C CA . SER A 1 91 ? -16.834 9.339 19.820 1.00 95.81 91 SER A CA 1
ATOM 744 C C . SER A 1 91 ? -17.872 8.244 20.075 1.00 95.81 91 SER A C 1
ATOM 746 O O . SER A 1 91 ? -17.991 7.777 21.203 1.00 95.81 91 SER A O 1
ATOM 748 N N . LYS A 1 92 ? -18.633 7.840 19.051 1.00 97.12 92 LYS A N 1
ATOM 749 C CA . LYS A 1 92 ? -19.599 6.735 19.134 1.00 97.12 92 LYS A CA 1
ATOM 750 C C . LYS A 1 92 ? -18.934 5.359 19.118 1.00 97.12 92 LYS A C 1
ATOM 752 O O . LYS A 1 92 ? -19.585 4.370 19.436 1.00 97.12 92 LYS A O 1
ATOM 757 N N . PHE A 1 93 ? -17.661 5.292 18.736 1.00 97.44 93 PHE A N 1
ATOM 758 C CA . PHE A 1 93 ? -16.924 4.049 18.568 1.00 97.44 93 PHE A CA 1
ATOM 759 C C . PHE A 1 93 ? -15.800 3.953 19.592 1.00 97.44 93 PHE A C 1
ATOM 761 O O . PHE A 1 93 ? -15.200 4.951 19.998 1.00 97.44 93 PHE A O 1
ATOM 768 N N . LYS A 1 94 ? -15.471 2.723 19.983 1.00 96.88 94 LYS A N 1
ATOM 769 C CA . LYS A 1 94 ? -14.270 2.445 20.766 1.00 96.88 94 LYS A CA 1
ATOM 770 C C . LYS A 1 94 ? -13.087 2.262 19.805 1.00 96.88 94 LYS A C 1
ATOM 772 O O . LYS A 1 94 ? -13.245 1.543 18.817 1.00 96.88 94 LYS A O 1
ATOM 777 N N . PRO A 1 95 ? -11.916 2.872 20.057 1.00 97.50 95 PRO A N 1
ATOM 778 C CA . PRO A 1 95 ? -10.729 2.558 19.273 1.00 97.50 95 PRO A CA 1
ATOM 779 C C . PRO A 1 95 ? -10.344 1.086 19.472 1.00 97.50 95 PRO A C 1
ATOM 781 O O . PRO A 1 95 ? -10.426 0.565 20.587 1.00 97.50 95 PRO A O 1
ATOM 784 N N . ILE A 1 96 ? -9.903 0.428 18.399 1.00 97.06 96 ILE A N 1
ATOM 785 C CA . ILE A 1 96 ? -9.390 -0.950 18.459 1.00 97.06 96 ILE A CA 1
ATOM 786 C C . ILE A 1 96 ? -7.982 -0.996 19.060 1.00 97.06 96 ILE A C 1
ATOM 788 O O . ILE A 1 96 ? -7.581 -1.995 19.645 1.00 97.06 96 ILE A O 1
ATOM 792 N N . LEU A 1 97 ? -7.232 0.106 18.946 1.00 96.56 97 LEU A N 1
ATOM 793 C CA . LEU A 1 97 ? -5.891 0.238 19.498 1.00 96.56 97 LEU A CA 1
ATOM 794 C C . LEU A 1 97 ? -5.596 1.699 19.849 1.00 96.56 97 LEU A C 1
ATOM 796 O O . LEU A 1 97 ? -5.933 2.621 19.102 1.00 96.56 97 LEU A O 1
ATOM 800 N N . GLU A 1 98 ? -4.906 1.895 20.971 1.00 95.94 98 GLU A N 1
ATOM 801 C CA . GLU A 1 98 ? -4.317 3.175 21.355 1.00 95.94 98 GLU A CA 1
ATOM 802 C C . GLU A 1 98 ? -2.801 3.043 21.483 1.00 95.94 98 GLU A C 1
ATOM 804 O O . GLU A 1 98 ? -2.292 2.149 22.158 1.00 95.94 98 GLU A O 1
ATOM 809 N N . ILE A 1 99 ? -2.065 3.967 20.871 1.00 93.31 99 ILE A N 1
ATOM 810 C CA . ILE A 1 99 ? -0.607 4.031 20.950 1.00 93.31 99 ILE A CA 1
ATOM 811 C C . ILE A 1 99 ? -0.240 5.271 21.759 1.00 93.31 99 ILE A C 1
ATOM 813 O O . ILE A 1 99 ? -0.309 6.399 21.261 1.00 93.31 99 ILE A O 1
ATOM 817 N N . LYS A 1 100 ? 0.161 5.047 23.012 1.00 90.62 100 LYS A N 1
ATOM 818 C CA . LYS A 1 100 ? 0.556 6.108 23.942 1.00 90.62 100 LYS A CA 1
ATOM 819 C C . LYS A 1 100 ? 1.939 6.661 23.610 1.00 90.62 100 LYS A C 1
ATOM 821 O O . LYS A 1 100 ? 2.891 5.907 23.407 1.00 90.62 100 LYS A O 1
ATOM 826 N N . ASN A 1 101 ? 2.052 7.984 23.561 1.00 76.56 101 ASN A N 1
ATOM 827 C CA . ASN A 1 101 ? 3.311 8.703 23.418 1.00 76.56 101 ASN A CA 1
ATOM 828 C C . ASN A 1 101 ? 3.129 10.128 23.953 1.00 76.56 101 ASN A C 1
ATOM 830 O O . ASN A 1 101 ? 2.505 10.921 23.260 1.00 76.56 101 ASN A O 1
ATOM 834 N N . HIS A 1 102 ? 3.686 10.416 25.137 1.00 65.81 102 HIS A N 1
ATOM 835 C CA . HIS A 1 102 ? 3.637 11.629 25.988 1.00 65.81 102 HIS A CA 1
ATOM 836 C C . HIS A 1 102 ? 2.958 12.928 25.478 1.00 65.81 102 HIS A C 1
ATOM 838 O O . HIS A 1 102 ? 2.322 13.610 26.277 1.00 65.81 102 HIS A O 1
ATO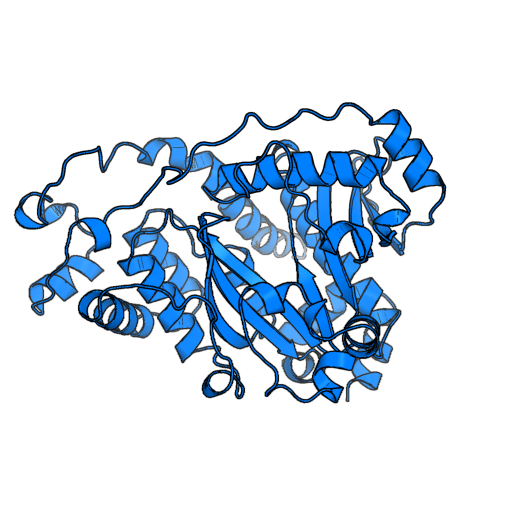M 844 N N . HIS A 1 103 ? 3.057 13.293 24.194 1.00 66.81 103 HIS A N 1
ATOM 845 C CA . HIS A 1 103 ? 2.442 14.498 23.617 1.00 66.81 103 HIS A CA 1
ATOM 846 C C . HIS A 1 103 ? 1.570 14.289 22.368 1.00 66.81 103 HIS A C 1
ATOM 848 O O . HIS A 1 103 ? 0.945 15.244 21.930 1.00 66.81 103 HIS A O 1
ATOM 854 N N . ASN A 1 104 ? 1.515 13.091 21.787 1.00 79.81 104 ASN A N 1
ATOM 855 C CA . ASN A 1 104 ? 0.874 12.830 20.495 1.00 79.81 104 ASN A CA 1
ATOM 856 C C . ASN A 1 104 ? 0.324 11.397 20.453 1.00 79.81 104 ASN A C 1
ATOM 858 O O . ASN A 1 104 ? 0.771 10.591 19.630 1.00 79.81 104 ASN A O 1
ATOM 862 N N . ASP A 1 105 ? -0.568 11.052 21.378 1.00 93.19 105 ASP A N 1
ATOM 863 C CA . ASP A 1 105 ? -1.229 9.745 21.406 1.00 93.19 105 ASP A CA 1
ATOM 864 C C . ASP A 1 105 ? -1.970 9.495 20.088 1.00 93.19 105 ASP A C 1
ATOM 866 O O . ASP A 1 105 ? -2.581 10.401 19.522 1.00 93.19 105 ASP A O 1
ATOM 870 N N . ILE A 1 106 ? -1.927 8.258 19.602 1.00 96.12 106 ILE A N 1
ATOM 871 C CA . ILE A 1 106 ? -2.648 7.847 18.396 1.00 96.12 106 ILE A CA 1
ATOM 872 C C . ILE A 1 106 ? -3.770 6.904 18.803 1.00 96.12 106 ILE A C 1
ATOM 874 O O . ILE A 1 106 ? -3.552 5.985 19.590 1.00 96.12 106 ILE A O 1
ATOM 878 N N . GLN A 1 107 ? -4.950 7.112 18.234 1.00 97.50 107 GLN A N 1
ATOM 879 C CA . GLN A 1 107 ? -6.064 6.178 18.320 1.00 97.50 107 GLN A CA 1
ATOM 880 C C . GLN A 1 107 ? -6.397 5.647 16.935 1.00 97.50 107 GLN A C 1
ATOM 882 O O . GLN A 1 107 ? -6.335 6.372 15.939 1.00 97.50 107 GLN A O 1
ATOM 887 N N . ILE A 1 108 ? -6.740 4.366 16.893 1.00 98.19 108 ILE A N 1
ATOM 888 C CA . ILE A 1 108 ? -7.057 3.650 15.667 1.00 98.19 108 ILE A CA 1
ATOM 889 C C . ILE A 1 108 ? -8.487 3.150 15.775 1.00 98.19 108 ILE A C 1
ATOM 891 O O . ILE A 1 108 ? -8.827 2.406 16.694 1.00 98.19 108 ILE A O 1
ATOM 895 N N . TYR A 1 109 ? -9.315 3.562 14.826 1.00 98.50 109 TYR A N 1
ATOM 896 C CA . TYR A 1 109 ? -10.712 3.164 14.728 1.00 98.50 109 TYR A CA 1
ATOM 897 C C . TYR A 1 109 ? -10.894 2.227 13.541 1.00 98.50 109 TYR A C 1
ATOM 899 O O . TYR A 1 109 ? -10.293 2.452 12.493 1.00 98.50 109 TYR A O 1
ATOM 907 N N . LEU A 1 110 ? -11.738 1.210 13.703 1.00 98.19 110 LEU A N 1
ATOM 908 C CA . LEU A 1 110 ? -12.190 0.343 12.620 1.00 98.19 110 LEU A CA 1
ATOM 909 C C . LEU A 1 110 ? -13.713 0.422 12.542 1.00 98.19 110 LEU A C 1
ATOM 911 O O . LEU A 1 110 ? -14.406 -0.040 13.444 1.00 98.19 110 LEU A O 1
ATOM 915 N N . VAL A 1 111 ? -14.224 1.032 11.480 1.00 97.81 111 VAL A N 1
ATOM 916 C CA . VAL A 1 111 ? -15.642 1.412 11.346 1.00 97.81 111 VAL A CA 1
ATOM 917 C C . VAL A 1 111 ? -16.125 1.159 9.924 1.00 97.81 111 VAL A C 1
ATOM 919 O O . VAL A 1 111 ? -15.316 1.206 8.997 1.00 97.81 111 VAL A O 1
ATOM 922 N N . ASN A 1 112 ? -17.412 0.869 9.715 1.00 97.06 112 ASN A N 1
ATOM 923 C CA . ASN A 1 112 ? -17.925 0.769 8.347 1.00 97.06 112 ASN A CA 1
ATOM 924 C C . ASN A 1 112 ? -18.095 2.169 7.750 1.00 97.06 112 ASN A C 1
ATOM 926 O O . ASN A 1 112 ? -18.497 3.101 8.447 1.00 97.06 112 ASN A O 1
ATOM 930 N N . GLY A 1 113 ? -17.815 2.323 6.454 1.00 96.75 113 GLY A N 1
ATOM 931 C CA . GLY A 1 113 ? -17.852 3.629 5.800 1.00 96.75 113 GLY A CA 1
ATOM 932 C C . GLY A 1 113 ? -19.204 4.342 5.901 1.00 96.75 113 GLY A C 1
ATOM 933 O O . GLY A 1 113 ? -19.251 5.537 6.194 1.00 96.75 113 GLY A O 1
ATOM 934 N N . TYR A 1 114 ? -20.311 3.611 5.745 1.00 96.62 114 TYR A N 1
ATOM 935 C CA . TYR A 1 114 ? -21.662 4.171 5.871 1.00 96.62 114 TYR A CA 1
ATOM 936 C C . TYR A 1 114 ? -21.986 4.730 7.271 1.00 96.62 114 TYR A C 1
ATOM 938 O O . TYR A 1 114 ? -22.907 5.534 7.406 1.00 96.62 114 TYR A O 1
ATOM 946 N N . GLU A 1 115 ? -21.241 4.344 8.311 1.00 97.69 115 GLU A N 1
ATOM 947 C CA . GLU A 1 115 ? -21.444 4.827 9.684 1.00 97.69 115 GLU A CA 1
ATOM 948 C C . GLU A 1 115 ? -20.680 6.123 9.979 1.00 97.69 115 GLU A C 1
ATOM 950 O O . GLU A 1 115 ? -20.941 6.773 10.997 1.00 97.69 115 GLU A O 1
ATOM 955 N N . ILE A 1 116 ? -19.743 6.495 9.099 1.00 97.38 116 ILE A N 1
ATOM 956 C CA . ILE A 1 116 ? -18.838 7.629 9.292 1.00 97.38 116 ILE A CA 1
ATOM 957 C C . ILE A 1 116 ? -18.811 8.636 8.119 1.00 97.38 116 ILE A C 1
ATOM 959 O O . ILE A 1 116 ? -17.736 8.980 7.615 1.00 97.38 116 ILE A O 1
ATOM 963 N N . PRO A 1 117 ? -19.969 9.135 7.641 1.00 97.56 117 PRO A N 1
ATOM 964 C CA . PRO A 1 117 ? -20.040 9.995 6.459 1.00 97.56 117 PRO A CA 1
ATOM 965 C C . PRO A 1 117 ? -19.238 11.300 6.572 1.00 97.56 117 PRO A C 1
ATOM 967 O O . PRO A 1 117 ? -18.742 11.802 5.561 1.00 97.56 117 PRO A O 1
ATOM 970 N N . GLU A 1 118 ? -19.104 11.888 7.763 1.00 97.94 118 GLU A N 1
ATOM 971 C CA . GLU A 1 118 ? -18.344 13.131 7.934 1.00 97.94 118 GLU A CA 1
ATOM 972 C C . GLU A 1 118 ? -16.834 12.870 7.934 1.00 97.94 118 GLU A C 1
ATOM 974 O O . GLU A 1 118 ? -16.079 13.607 7.292 1.00 97.94 118 GLU A O 1
ATOM 979 N N . THR A 1 119 ? -16.397 11.783 8.566 1.00 98.12 119 THR A N 1
ATOM 980 C CA . THR A 1 119 ? -15.008 11.319 8.509 1.00 98.12 119 THR A CA 1
ATOM 981 C C . THR A 1 119 ? -14.628 10.920 7.085 1.00 98.12 119 THR A C 1
ATOM 983 O O . THR A 1 119 ? -13.566 11.330 6.621 1.00 98.12 119 THR A O 1
ATOM 986 N N . LEU A 1 120 ? -15.497 10.215 6.347 1.00 97.88 120 LEU A N 1
ATOM 987 C CA . LEU A 1 120 ? -15.233 9.829 4.956 1.00 97.88 120 LEU A CA 1
ATOM 988 C C . LEU A 1 120 ? -15.011 11.028 4.038 1.00 97.88 120 LEU A C 1
ATOM 990 O O . LEU A 1 120 ? -14.067 11.019 3.254 1.00 97.88 120 LEU A O 1
ATOM 994 N N . LYS A 1 121 ? -15.814 12.093 4.160 1.00 98.19 121 LYS A N 1
ATOM 995 C CA . LYS A 1 121 ? -15.593 13.327 3.382 1.00 98.19 121 LYS A CA 1
ATOM 996 C C . LYS A 1 121 ? -14.181 13.871 3.596 1.00 98.19 121 LYS A C 1
ATOM 998 O O . LYS A 1 121 ? -13.511 14.238 2.633 1.00 98.19 121 LYS A O 1
ATOM 1003 N N . LYS A 1 122 ? -13.718 13.896 4.851 1.00 98.19 122 LYS A N 1
ATOM 1004 C CA . LYS A 1 122 ? -12.374 14.378 5.184 1.00 98.19 122 LYS A CA 1
ATOM 1005 C C . LYS A 1 122 ? -11.279 13.420 4.726 1.00 98.19 122 LYS A C 1
ATOM 1007 O O . LYS A 1 122 ? -10.244 13.872 4.247 1.00 98.19 122 LYS A O 1
ATOM 1012 N N . VAL A 1 123 ? -11.511 12.113 4.830 1.00 98.19 123 VAL A N 1
ATOM 1013 C CA . VAL A 1 123 ? -10.634 11.081 4.266 1.00 98.19 123 VAL A CA 1
ATOM 1014 C C . VAL A 1 123 ? -10.470 11.282 2.761 1.00 98.19 123 VAL A C 1
ATOM 1016 O O . VAL A 1 123 ? -9.336 11.310 2.300 1.00 98.19 123 VAL A O 1
ATOM 1019 N N . GLY A 1 124 ? -11.554 11.502 2.015 1.00 98.06 124 GLY A N 1
ATOM 1020 C CA . GLY A 1 124 ? -11.508 11.715 0.566 1.00 98.06 124 GLY A CA 1
ATOM 1021 C C . GLY A 1 124 ? -10.753 12.976 0.144 1.00 98.06 124 GLY A C 1
ATOM 1022 O O . GLY A 1 124 ? -9.996 12.947 -0.824 1.00 98.06 124 GLY A O 1
ATOM 1023 N N . GLU A 1 125 ? -10.901 14.079 0.885 1.00 97.88 125 GLU A N 1
ATOM 1024 C CA . GLU A 1 125 ? -10.062 15.273 0.695 1.00 97.88 125 GLU A CA 1
ATOM 1025 C C . GLU A 1 125 ? -8.582 14.944 0.925 1.00 97.88 125 GLU A C 1
ATOM 1027 O O . GLU A 1 125 ? -7.733 15.255 0.091 1.00 97.88 125 GLU A O 1
ATOM 1032 N N . LEU A 1 126 ? -8.259 14.328 2.066 1.00 97.12 126 LEU A N 1
ATOM 1033 C CA . LEU A 1 126 ? -6.872 14.056 2.429 1.00 97.12 126 LEU A CA 1
ATOM 1034 C C . LEU A 1 126 ? -6.225 13.044 1.483 1.00 97.12 126 LEU A C 1
ATOM 1036 O O . LEU A 1 126 ? -5.055 13.213 1.154 1.00 97.12 126 LEU A O 1
ATOM 1040 N N . ARG A 1 127 ? -6.958 12.029 1.023 1.00 95.75 127 ARG A N 1
ATOM 1041 C CA . ARG A 1 127 ? -6.498 11.086 0.000 1.00 95.75 127 ARG A CA 1
ATOM 1042 C C . ARG A 1 127 ? -6.078 11.822 -1.260 1.00 95.75 127 ARG A C 1
ATOM 1044 O O . ARG A 1 127 ? -4.907 11.767 -1.616 1.00 95.75 127 ARG A O 1
ATOM 1051 N N . GLU A 1 128 ? -6.987 12.593 -1.851 1.00 94.75 128 GLU A N 1
ATOM 1052 C CA . GLU A 1 128 ? -6.714 13.330 -3.086 1.00 94.75 128 GLU A CA 1
ATOM 1053 C C . GLU A 1 128 ? -5.523 14.292 -2.920 1.00 94.75 128 GLU A C 1
ATOM 1055 O O . GLU A 1 128 ? -4.628 14.324 -3.762 1.00 94.75 128 GLU A O 1
ATOM 1060 N N . LEU A 1 129 ? -5.432 15.016 -1.794 1.00 92.19 129 LEU A N 1
ATOM 1061 C CA . LEU A 1 129 ? -4.279 15.879 -1.502 1.00 92.19 129 LEU A CA 1
ATOM 1062 C C . LEU A 1 129 ? -2.953 15.113 -1.415 1.00 92.19 129 LEU A C 1
ATOM 1064 O O . LEU A 1 129 ? -1.917 15.659 -1.785 1.00 92.19 129 LEU A O 1
ATOM 1068 N N . ASN A 1 130 ? -2.943 13.899 -0.862 1.00 90.44 130 ASN A N 1
ATOM 1069 C CA . ASN A 1 130 ? -1.715 13.123 -0.691 1.00 90.44 130 ASN A CA 1
ATOM 1070 C C . ASN A 1 130 ? -1.323 12.370 -1.965 1.00 90.44 130 ASN A C 1
ATOM 1072 O O . ASN A 1 130 ? -0.141 12.364 -2.295 1.00 90.44 130 ASN A O 1
ATOM 1076 N N . PHE A 1 131 ? -2.278 11.815 -2.712 1.00 90.25 131 PHE A N 1
ATOM 1077 C CA . PHE A 1 131 ? -2.001 11.147 -3.985 1.00 90.25 131 PHE A CA 1
ATOM 1078 C C . PHE A 1 131 ? -1.464 12.127 -5.032 1.00 90.25 131 PHE A C 1
ATOM 1080 O O . PHE A 1 131 ? -0.443 11.857 -5.666 1.00 90.25 131 PHE A O 1
ATOM 1087 N N . ARG A 1 132 ? -2.023 13.344 -5.104 1.00 89.50 132 ARG A N 1
ATOM 1088 C CA . ARG A 1 132 ? -1.526 14.365 -6.039 1.00 89.50 132 ARG A CA 1
ATOM 1089 C C . ARG A 1 132 ? -0.072 14.771 -5.812 1.00 89.50 132 ARG A C 1
ATOM 1091 O O . ARG A 1 132 ? 0.596 15.174 -6.758 1.00 89.50 132 ARG A O 1
ATOM 1098 N N . ARG A 1 133 ? 0.450 14.652 -4.585 1.00 86.75 133 ARG A N 1
ATOM 1099 C CA . ARG A 1 133 ? 1.858 14.978 -4.277 1.00 86.75 133 ARG A CA 1
ATOM 1100 C C . ARG A 1 133 ? 2.859 14.031 -4.931 1.00 86.75 133 ARG A C 1
ATOM 1102 O O . ARG A 1 133 ? 4.030 14.379 -5.027 1.00 86.75 133 ARG A O 1
ATOM 1109 N N . VAL A 1 134 ? 2.410 12.855 -5.354 1.00 83.94 134 VAL A N 1
ATOM 1110 C CA . VAL A 1 134 ? 3.229 11.850 -6.044 1.00 83.94 134 VAL A CA 1
ATOM 1111 C C . VAL A 1 134 ? 2.767 11.635 -7.489 1.00 83.94 134 VAL A C 1
ATOM 1113 O O . VAL A 1 134 ? 3.083 10.615 -8.098 1.00 83.94 134 VAL A O 1
ATOM 1116 N N . PHE A 1 135 ? 2.056 12.621 -8.052 1.00 87.56 135 PHE A N 1
ATOM 1117 C CA . PHE A 1 135 ? 1.494 12.590 -9.407 1.00 87.56 135 PHE A CA 1
ATOM 1118 C C . PHE A 1 135 ? 0.497 11.446 -9.635 1.00 87.56 135 PHE A C 1
ATOM 1120 O O . PHE A 1 135 ? 0.383 10.924 -10.739 1.00 87.56 135 PHE A O 1
ATOM 1127 N N . GLU A 1 136 ? -0.238 11.076 -8.590 1.00 89.19 136 GLU A N 1
ATOM 1128 C CA . GLU A 1 136 ? -1.335 10.106 -8.625 1.00 89.19 136 GLU A CA 1
ATOM 1129 C C . GLU A 1 136 ? -2.655 10.805 -8.255 1.00 89.19 136 GLU A C 1
ATOM 1131 O O . GLU A 1 136 ? -2.678 11.993 -7.916 1.00 89.19 136 GLU A O 1
ATOM 1136 N N . GLY A 1 137 ? -3.760 10.067 -8.253 1.00 88.56 137 GLY A N 1
ATOM 1137 C CA . GLY A 1 137 ? -5.044 10.547 -7.746 1.00 88.56 137 GLY A CA 1
ATOM 1138 C C . GLY A 1 137 ? -6.119 10.629 -8.816 1.00 88.56 137 GLY A C 1
ATOM 1139 O O . GLY A 1 137 ? -5.844 10.581 -10.009 1.00 88.56 137 GLY A O 1
ATOM 1140 N N . SER A 1 138 ? -7.362 10.779 -8.365 1.00 90.75 138 SER A N 1
ATOM 1141 C CA . SER A 1 138 ? -8.550 10.689 -9.221 1.00 90.75 138 SER A CA 1
ATOM 1142 C C . SER A 1 138 ? -8.755 11.895 -10.145 1.00 90.75 138 SER A C 1
ATOM 1144 O O . SER A 1 138 ? -9.598 11.861 -11.041 1.00 90.75 138 SER A O 1
ATOM 1146 N N . GLY A 1 139 ? -8.081 13.013 -9.857 1.00 91.25 139 GLY A N 1
ATOM 1147 C CA . GLY A 1 139 ? -8.293 14.295 -10.528 1.00 91.25 139 GLY A CA 1
ATOM 1148 C C . GLY A 1 139 ? -9.554 15.038 -10.100 1.00 91.25 139 GLY A C 1
ATOM 1149 O O . GLY A 1 139 ? -9.753 16.187 -10.496 1.00 91.25 139 GLY A O 1
ATOM 1150 N N . LYS A 1 140 ? -10.374 14.441 -9.233 1.00 94.94 140 LYS A N 1
ATOM 1151 C CA . LYS A 1 140 ? -11.650 15.000 -8.776 1.00 94.94 140 LYS A CA 1
ATOM 1152 C C . LYS A 1 140 ? -11.478 15.873 -7.538 1.00 94.94 140 LYS A C 1
ATOM 1154 O O . LYS A 1 140 ? -10.419 15.938 -6.918 1.00 94.94 140 LYS A O 1
ATOM 1159 N N . LYS A 1 141 ? -12.564 16.524 -7.115 1.00 96.56 141 LYS A N 1
ATOM 1160 C CA . LYS A 1 141 ? -12.600 17.331 -5.879 1.00 96.56 141 LYS A CA 1
ATOM 1161 C C . LYS A 1 141 ? -12.283 16.536 -4.605 1.00 96.56 141 LYS A C 1
ATOM 1163 O O . LYS A 1 141 ? -11.871 17.142 -3.619 1.00 96.56 141 LYS A O 1
ATOM 1168 N N . THR A 1 142 ? -12.533 15.228 -4.597 1.00 96.62 142 THR A N 1
ATOM 1169 C CA . THR A 1 142 ? -12.287 14.302 -3.479 1.00 96.62 142 THR A CA 1
ATOM 1170 C C . THR A 1 142 ? -12.060 12.898 -4.028 1.00 96.62 142 THR A C 1
ATOM 1172 O O . THR A 1 142 ? -12.768 12.507 -4.955 1.00 96.62 142 THR A O 1
ATOM 1175 N N . ASP A 1 143 ? -11.188 12.118 -3.397 1.00 96.31 143 ASP A N 1
ATOM 1176 C CA . ASP A 1 143 ? -10.998 10.699 -3.714 1.00 96.31 143 ASP A CA 1
ATOM 1177 C C . ASP A 1 143 ? -11.971 9.840 -2.891 1.00 96.31 143 ASP A C 1
ATOM 1179 O O . ASP A 1 143 ? -11.652 9.366 -1.796 1.00 96.31 143 ASP A O 1
ATOM 1183 N N . LEU A 1 144 ? -13.199 9.718 -3.397 1.00 96.31 144 LEU A N 1
ATOM 1184 C CA . LEU A 1 144 ? -14.212 8.785 -2.905 1.00 96.31 144 LEU A CA 1
ATOM 1185 C C . LEU A 1 144 ? -14.853 8.051 -4.088 1.00 96.31 144 LEU A C 1
ATOM 1187 O O . LEU A 1 144 ? -15.183 8.668 -5.103 1.00 96.31 144 LEU A O 1
ATOM 1191 N N . ASP A 1 145 ? -15.058 6.750 -3.933 1.00 94.81 145 ASP A N 1
ATOM 1192 C CA . ASP A 1 145 ? -15.694 5.850 -4.890 1.00 94.81 145 ASP A CA 1
ATOM 1193 C C . ASP A 1 145 ? -16.839 5.049 -4.230 1.00 94.81 145 ASP A C 1
ATOM 1195 O O . ASP A 1 145 ? -17.154 5.208 -3.047 1.00 94.81 145 ASP A O 1
ATOM 1199 N N . SER A 1 146 ? -17.517 4.198 -5.003 1.00 93.25 146 SER A N 1
ATOM 1200 C CA . SER A 1 146 ? -18.654 3.403 -4.517 1.00 93.25 146 SER A CA 1
ATOM 1201 C C . SER A 1 146 ? -18.274 2.374 -3.448 1.00 93.25 146 SER A C 1
ATOM 1203 O O . SER A 1 146 ? -19.129 1.975 -2.655 1.00 93.25 146 SER A O 1
ATOM 1205 N N . PHE A 1 147 ? -17.009 1.949 -3.391 1.00 94.88 147 PHE A N 1
ATOM 1206 C CA . PHE A 1 147 ? -16.543 0.960 -2.421 1.00 94.88 147 PHE A CA 1
ATOM 1207 C C . PHE A 1 147 ? -16.434 1.568 -1.020 1.00 94.88 147 PHE A C 1
ATOM 1209 O O . PHE A 1 147 ? -16.629 0.856 -0.033 1.00 94.88 147 PHE A O 1
ATOM 1216 N N . ASP A 1 148 ? -16.208 2.884 -0.907 1.00 96.75 148 ASP A N 1
ATOM 1217 C CA . ASP A 1 148 ? -16.002 3.561 0.377 1.00 96.75 148 ASP A CA 1
ATOM 1218 C C . ASP A 1 148 ? -17.130 3.346 1.383 1.00 96.75 148 ASP A C 1
ATOM 1220 O O . ASP A 1 148 ? -16.849 3.256 2.573 1.00 96.75 148 ASP A O 1
ATOM 1224 N N . LEU A 1 149 ? -18.385 3.237 0.945 1.00 95.06 149 LEU A N 1
ATOM 1225 C CA . LEU A 1 149 ? -19.504 3.016 1.863 1.00 95.06 149 LEU A CA 1
ATOM 1226 C C . LEU A 1 149 ? -19.556 1.579 2.391 1.00 95.06 149 LEU A C 1
ATOM 1228 O O . LEU A 1 149 ? -19.881 1.376 3.559 1.00 95.06 149 LEU A O 1
ATOM 1232 N N . SER A 1 150 ? -19.240 0.602 1.541 1.00 92.88 150 SER A N 1
ATOM 1233 C CA . SER A 1 150 ? -19.348 -0.830 1.859 1.00 92.88 150 SER A CA 1
ATOM 1234 C C . SER A 1 150 ? -18.126 -1.389 2.593 1.00 92.88 150 SER A C 1
ATOM 1236 O O . SER A 1 150 ? -18.234 -2.387 3.302 1.00 92.88 150 SER A O 1
ATOM 1238 N N . TYR A 1 151 ? -16.971 -0.737 2.460 1.00 97.31 151 TYR A N 1
ATOM 1239 C CA . TYR A 1 151 ? -15.727 -1.188 3.072 1.00 97.31 151 TYR A CA 1
ATOM 1240 C C . TYR A 1 151 ? -15.628 -0.720 4.521 1.00 97.31 151 TYR A C 1
ATOM 1242 O O . TYR A 1 151 ? -16.169 0.319 4.919 1.00 97.31 151 TYR A O 1
ATOM 1250 N N . LYS A 1 152 ? -14.862 -1.467 5.319 1.00 98.12 152 LYS A N 1
ATOM 1251 C CA . LYS A 1 152 ? -14.390 -0.956 6.604 1.00 98.12 152 LYS A CA 1
ATOM 1252 C C . LYS A 1 152 ? -13.260 0.034 6.373 1.00 98.12 152 LYS A C 1
ATOM 1254 O O . LYS A 1 152 ? -12.458 -0.126 5.457 1.00 98.12 152 LYS A O 1
ATOM 1259 N N . HIS A 1 153 ? -13.164 1.032 7.237 1.00 98.44 153 HIS A N 1
ATOM 1260 C CA . HIS A 1 153 ? -12.082 2.004 7.240 1.00 98.44 153 HIS A CA 1
ATOM 1261 C C . HIS A 1 153 ? -11.314 1.893 8.539 1.00 98.44 153 HIS A C 1
ATOM 1263 O O . HIS A 1 153 ? -11.886 1.988 9.626 1.00 98.44 153 HIS A O 1
ATOM 1269 N N . LEU A 1 154 ? -10.006 1.721 8.400 1.00 98.12 154 LEU A N 1
ATOM 1270 C CA . LEU A 1 154 ? -9.064 1.945 9.473 1.00 98.12 154 LEU A CA 1
ATOM 1271 C C . LEU A 1 154 ? -8.743 3.441 9.482 1.00 98.12 154 LEU A C 1
ATOM 1273 O O . LEU A 1 154 ? -8.144 3.946 8.532 1.00 98.12 154 LEU A O 1
ATOM 1277 N N . VAL A 1 155 ? -9.166 4.166 10.515 1.00 98.44 155 VAL A N 1
ATOM 1278 C CA . VAL A 1 155 ? -8.958 5.617 10.635 1.00 98.44 155 VAL A CA 1
ATOM 1279 C C . VAL A 1 155 ? -7.985 5.888 11.774 1.00 98.44 155 VAL A C 1
ATOM 1281 O O . VAL A 1 155 ? -8.254 5.554 12.929 1.00 98.44 155 VAL A O 1
ATOM 1284 N N . ILE A 1 156 ? -6.843 6.490 11.442 1.00 97.94 156 ILE A N 1
ATOM 1285 C CA . ILE A 1 156 ? -5.767 6.786 12.382 1.00 97.94 156 ILE A CA 1
ATOM 1286 C C . ILE A 1 156 ? -5.861 8.265 12.719 1.00 97.94 156 ILE A C 1
ATOM 1288 O O . ILE A 1 156 ? -5.695 9.118 11.844 1.00 97.94 156 ILE A O 1
ATOM 1292 N N . VAL A 1 157 ? -6.103 8.574 13.989 1.00 97.12 157 VAL A N 1
ATOM 1293 C CA . VAL A 1 157 ? -6.249 9.953 14.456 1.00 97.12 157 VAL A CA 1
ATOM 1294 C C . VAL A 1 157 ? -5.306 10.260 15.606 1.00 97.12 157 VAL A C 1
ATOM 1296 O O . VAL A 1 157 ? -4.969 9.388 16.409 1.00 97.12 157 VAL A O 1
ATOM 1299 N N . GLU A 1 158 ? -4.904 11.521 15.715 1.00 95.00 158 GLU A N 1
ATOM 1300 C CA . GLU A 1 158 ? -4.326 12.025 16.959 1.00 95.00 158 GLU A CA 1
ATOM 1301 C C . GLU A 1 158 ? -5.428 12.093 18.029 1.00 95.00 158 GLU A C 1
ATOM 1303 O O . GLU A 1 158 ? -6.538 12.561 17.771 1.00 95.00 158 GLU A O 1
ATOM 1308 N N . SER A 1 159 ? -5.139 11.576 19.221 1.00 92.44 159 SER A N 1
ATOM 1309 C CA . SER A 1 159 ? -6.129 11.283 20.260 1.00 92.44 159 SER A CA 1
ATOM 1310 C C . SER A 1 159 ? -6.900 12.518 20.741 1.00 92.44 159 SER A C 1
ATOM 1312 O O . SER A 1 159 ? -8.122 12.451 20.900 1.00 92.44 159 SER A O 1
ATOM 1314 N N . LYS A 1 160 ? -6.217 13.656 20.938 1.00 88.56 160 LYS A N 1
ATOM 1315 C CA . LYS A 1 160 ? -6.822 14.881 21.490 1.00 88.56 160 LYS A CA 1
ATOM 1316 C C . LYS A 1 160 ? -7.631 15.653 20.451 1.00 88.56 160 LYS A C 1
ATOM 1318 O O . LYS A 1 160 ? -8.787 15.991 20.680 1.00 88.56 160 LYS A O 1
ATOM 1323 N N . SER A 1 161 ? -7.021 15.952 19.313 1.00 90.31 161 SER A N 1
ATOM 1324 C CA . SER A 1 161 ? -7.598 16.773 18.246 1.00 90.31 161 SER A CA 1
ATOM 1325 C C . SER A 1 161 ? -8.556 15.996 17.349 1.00 90.31 161 SER A C 1
ATOM 1327 O O . SER A 1 161 ? -9.440 16.603 16.743 1.00 90.31 161 SER A O 1
ATOM 1329 N N . LYS A 1 162 ? -8.403 14.668 17.262 1.00 93.31 162 LYS A N 1
ATOM 1330 C CA . LYS A 1 162 ? -9.003 13.797 16.236 1.00 93.31 162 LYS A CA 1
ATOM 1331 C C . LYS A 1 162 ? -8.608 14.177 14.812 1.00 93.31 162 LYS A C 1
ATOM 1333 O O . LYS A 1 162 ? -9.346 13.906 13.866 1.00 93.31 162 LYS A O 1
ATOM 1338 N N . ASN A 1 163 ? -7.461 14.829 14.638 1.00 94.25 163 ASN A N 1
ATOM 1339 C CA . ASN A 1 163 ? -6.923 15.083 13.309 1.00 94.25 163 ASN A CA 1
ATOM 1340 C C . ASN A 1 163 ? -6.539 13.752 12.663 1.00 94.25 163 ASN A C 1
ATOM 1342 O O . ASN A 1 163 ? -5.818 12.956 13.266 1.00 94.25 163 ASN A O 1
ATOM 1346 N N . ILE A 1 164 ? -7.010 13.524 11.438 1.00 97.12 164 ILE A N 1
ATOM 1347 C CA . ILE A 1 164 ? -6.702 12.311 10.680 1.00 97.12 164 ILE A CA 1
ATOM 1348 C C . ILE A 1 164 ? -5.235 12.359 10.241 1.00 97.12 164 ILE A C 1
ATOM 1350 O O . ILE A 1 164 ? -4.806 13.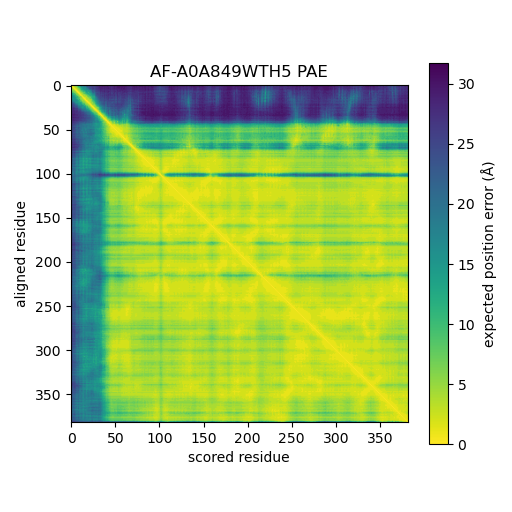253 9.504 1.00 97.12 164 ILE A O 1
ATOM 1354 N N . LEU A 1 165 ? -4.472 11.376 10.710 1.00 96.12 165 LEU A N 1
ATOM 1355 C CA . LEU A 1 165 ? -3.060 11.179 10.393 1.00 96.12 165 LEU A CA 1
ATOM 1356 C C . LEU A 1 165 ? -2.872 10.236 9.201 1.00 96.12 165 LEU A C 1
ATOM 1358 O O . LEU A 1 165 ? -1.852 10.296 8.522 1.00 96.12 165 LEU A O 1
ATOM 1362 N N . GLY A 1 166 ? -3.848 9.371 8.942 1.00 95.88 166 GLY A N 1
ATOM 1363 C CA . GLY A 1 166 ? -3.851 8.430 7.830 1.00 95.88 166 GLY A CA 1
ATOM 1364 C C . GLY A 1 166 ? -5.069 7.518 7.887 1.00 95.88 166 GLY A C 1
ATOM 1365 O O . GLY A 1 166 ? -5.815 7.515 8.871 1.00 95.88 166 GLY A O 1
ATOM 1366 N N . SER A 1 167 ? -5.283 6.753 6.826 1.00 97.62 167 SER A N 1
ATOM 1367 C CA . SER A 1 167 ? -6.342 5.748 6.777 1.00 97.62 167 SER A CA 1
ATOM 1368 C C . SER A 1 167 ? -6.078 4.725 5.672 1.00 97.62 167 SER A C 1
ATOM 1370 O O . SER A 1 167 ? -5.316 4.985 4.740 1.00 97.62 167 SER A O 1
ATOM 1372 N N . CYS A 1 168 ? -6.707 3.558 5.788 1.00 96.38 168 CYS A N 1
ATOM 1373 C CA . CYS A 1 168 ? -6.855 2.590 4.707 1.00 96.38 168 CYS A CA 1
ATOM 1374 C C . CYS A 1 168 ? -8.244 1.939 4.746 1.00 96.38 168 CYS A C 1
ATOM 1376 O O . CYS A 1 168 ? -8.951 2.012 5.756 1.00 96.38 168 CYS A O 1
ATOM 1378 N N . ARG A 1 169 ? -8.628 1.300 3.639 1.00 96.50 169 ARG A N 1
ATOM 1379 C CA . ARG A 1 169 ? -9.852 0.498 3.527 1.00 96.50 169 ARG A CA 1
ATOM 1380 C C . ARG A 1 169 ? -9.541 -0.977 3.682 1.00 96.50 169 ARG A C 1
ATOM 1382 O O . ARG A 1 169 ? -8.508 -1.418 3.188 1.00 96.50 169 ARG A O 1
ATOM 1389 N N . LEU A 1 170 ? -10.469 -1.706 4.294 1.00 98.38 170 LEU A N 1
ATOM 1390 C CA . LEU A 1 170 ? -10.449 -3.156 4.441 1.00 98.38 170 LEU A CA 1
ATOM 1391 C C . LEU A 1 170 ? -11.735 -3.745 3.843 1.00 98.38 170 LEU A C 1
ATOM 1393 O O . LEU A 1 170 ? -12.828 -3.564 4.389 1.00 98.38 170 LEU A O 1
ATOM 1397 N N . GLY A 1 171 ? -11.590 -4.438 2.717 1.00 98.06 171 GLY A N 1
ATOM 1398 C CA . GLY A 1 171 ? -12.622 -5.258 2.095 1.00 98.06 171 GLY A CA 1
ATOM 1399 C C . GLY A 1 171 ? -12.549 -6.679 2.641 1.00 98.06 171 GLY A C 1
ATOM 1400 O O . GLY A 1 171 ? -11.512 -7.331 2.541 1.00 98.06 171 GLY A O 1
ATOM 1401 N N . LEU A 1 172 ? -13.624 -7.161 3.261 1.00 98.06 172 LEU A N 1
ATOM 1402 C CA . LEU A 1 172 ? -13.628 -8.461 3.934 1.00 98.06 172 LEU A CA 1
ATOM 1403 C C . LEU A 1 172 ? -14.040 -9.560 2.962 1.00 98.06 172 LEU A C 1
ATOM 1405 O O . LEU A 1 172 ? -15.202 -9.636 2.570 1.00 98.06 172 LEU A O 1
ATOM 1409 N N . GLY A 1 173 ? -13.101 -10.418 2.578 1.00 97.56 173 GLY A N 1
ATOM 1410 C CA . GLY A 1 173 ? -13.282 -11.344 1.469 1.00 97.56 173 GLY A CA 1
ATOM 1411 C C . GLY A 1 173 ? -14.469 -12.289 1.628 1.00 97.56 173 GLY A C 1
ATOM 1412 O O . GLY A 1 173 ? -15.256 -12.436 0.703 1.00 97.56 173 GLY A O 1
ATOM 1413 N N . ASN A 1 174 ? -14.709 -12.832 2.822 1.00 96.62 174 ASN A N 1
ATOM 1414 C CA . ASN A 1 174 ? -15.905 -13.632 3.105 1.00 96.62 174 ASN A CA 1
ATOM 1415 C C . ASN A 1 174 ? -17.227 -12.872 2.876 1.00 96.62 174 ASN A C 1
ATOM 1417 O O . ASN A 1 174 ? -18.231 -13.495 2.550 1.00 96.62 174 ASN A O 1
ATOM 1421 N N . GLN A 1 175 ? -17.269 -11.553 3.078 1.00 95.88 175 GLN A N 1
ATOM 1422 C CA . GLN A 1 175 ? -18.460 -10.732 2.824 1.00 95.88 175 GLN A CA 1
ATOM 1423 C C . GLN A 1 175 ? -18.568 -10.360 1.343 1.00 95.88 175 GLN A C 1
ATOM 1425 O O . GLN A 1 175 ? -19.659 -10.394 0.772 1.00 95.88 175 GLN A O 1
ATOM 1430 N N . LEU A 1 176 ? -17.438 -10.038 0.711 1.00 95.69 176 LEU A N 1
ATOM 1431 C CA . LEU A 1 176 ? -17.374 -9.676 -0.703 1.00 95.69 176 LEU A CA 1
ATOM 1432 C C . LEU A 1 176 ? -17.736 -10.872 -1.591 1.00 95.69 176 LEU A C 1
ATOM 1434 O O . LEU A 1 176 ? -18.650 -10.759 -2.397 1.00 95.69 176 LEU A O 1
ATOM 1438 N N . VAL A 1 177 ? -17.135 -12.045 -1.361 1.00 94.31 177 VAL A N 1
ATOM 1439 C CA . VAL A 1 177 ? -17.452 -13.289 -2.087 1.00 94.31 177 VAL A CA 1
ATOM 1440 C C . VAL A 1 177 ? -18.940 -13.641 -1.972 1.00 94.31 177 VAL A C 1
ATOM 1442 O O . VAL A 1 177 ? -19.571 -13.943 -2.979 1.00 94.31 177 VAL A O 1
ATOM 1445 N N . ARG A 1 178 ? -19.524 -13.556 -0.767 1.00 92.12 178 ARG A N 1
ATOM 1446 C CA . ARG A 1 178 ? -20.943 -13.888 -0.533 1.00 92.12 178 ARG A CA 1
ATOM 1447 C C . ARG A 1 178 ? -21.925 -12.908 -1.162 1.00 92.12 178 ARG A C 1
ATOM 1449 O O . ARG A 1 178 ? -23.033 -13.308 -1.496 1.00 92.12 178 ARG A O 1
ATOM 1456 N N . SER A 1 179 ? -21.564 -11.629 -1.237 1.00 90.38 179 SER A N 1
ATOM 1457 C CA . SER A 1 179 ? -22.445 -10.597 -1.791 1.00 90.38 179 SER A CA 1
ATOM 1458 C C . SER A 1 179 ? -22.354 -10.568 -3.311 1.00 90.38 179 SER A C 1
ATOM 1460 O O . SER A 1 179 ? -23.350 -10.778 -3.996 1.00 90.38 179 SER A O 1
ATOM 1462 N N . ASN A 1 180 ? -21.161 -10.310 -3.835 1.00 89.38 180 ASN A N 1
ATOM 1463 C CA . ASN A 1 180 ? -20.833 -10.365 -5.248 1.00 89.38 180 ASN A CA 1
ATOM 1464 C C . ASN A 1 180 ? -19.312 -10.293 -5.376 1.00 89.38 180 ASN A C 1
ATOM 1466 O O . ASN A 1 180 ? -18.698 -9.334 -4.911 1.00 89.38 180 ASN A O 1
ATOM 1470 N N . TYR A 1 181 ? -18.703 -11.257 -6.062 1.00 87.75 181 TYR A N 1
ATOM 1471 C CA . TYR A 1 181 ? -17.257 -11.284 -6.275 1.00 87.75 181 TYR A CA 1
ATOM 1472 C C . TYR A 1 181 ? -16.724 -10.005 -6.950 1.00 87.75 181 TYR A C 1
ATOM 1474 O O . TYR A 1 181 ? -15.599 -9.601 -6.692 1.00 87.75 181 TYR A O 1
ATOM 1482 N N . ASN A 1 182 ? -17.539 -9.291 -7.736 1.00 90.88 182 ASN A N 1
ATOM 1483 C CA . ASN A 1 182 ? -17.170 -7.997 -8.328 1.00 90.88 182 ASN A CA 1
ATOM 1484 C C . ASN A 1 182 ? -17.106 -6.831 -7.323 1.00 90.88 182 ASN A C 1
ATOM 1486 O O . ASN A 1 182 ? -16.701 -5.735 -7.696 1.00 90.88 182 ASN A O 1
ATOM 1490 N N . ASN A 1 183 ? -17.471 -7.053 -6.057 1.00 93.88 183 ASN A N 1
ATOM 1491 C CA . ASN A 1 183 ? -17.360 -6.046 -5.004 1.00 93.88 183 ASN A CA 1
ATOM 1492 C C . ASN A 1 183 ? -15.928 -5.883 -4.478 1.00 93.88 183 ASN A C 1
ATOM 1494 O O . ASN A 1 183 ? -15.698 -4.943 -3.726 1.00 93.88 183 ASN A O 1
ATOM 1498 N N . PHE A 1 184 ? -14.979 -6.751 -4.851 1.00 96.38 184 PHE A N 1
ATOM 1499 C CA . PHE A 1 184 ? -13.555 -6.479 -4.640 1.00 96.38 184 PHE A CA 1
ATOM 1500 C C . PHE A 1 184 ? -13.115 -5.307 -5.523 1.00 96.38 184 PHE A C 1
ATOM 1502 O O . PHE A 1 184 ? -13.300 -5.344 -6.737 1.00 96.38 184 PHE A O 1
ATOM 1509 N N . TYR A 1 185 ? -12.467 -4.297 -4.946 1.00 95.62 185 TYR A N 1
ATOM 1510 C CA . TYR A 1 185 ? -11.974 -3.130 -5.675 1.00 95.62 185 TYR A CA 1
ATOM 1511 C C . TYR A 1 185 ? -11.007 -3.542 -6.791 1.00 95.62 185 TYR A C 1
ATOM 1513 O O . TYR A 1 185 ? -11.109 -3.042 -7.914 1.00 95.62 185 TYR A O 1
ATOM 1521 N N . ALA A 1 186 ? -10.132 -4.514 -6.517 1.00 96.00 186 ALA A N 1
ATOM 1522 C CA . ALA A 1 186 ? -9.176 -5.059 -7.470 1.00 96.00 186 ALA A CA 1
ATOM 1523 C C . ALA A 1 186 ? -9.843 -5.657 -8.722 1.00 96.00 186 ALA A C 1
ATOM 1525 O O . ALA A 1 186 ? -9.194 -5.715 -9.768 1.00 96.00 186 ALA A O 1
ATOM 1526 N N . ARG A 1 187 ? -11.129 -6.054 -8.669 1.00 95.69 187 ARG A N 1
ATOM 1527 C CA . ARG A 1 187 ? -11.878 -6.530 -9.852 1.00 95.69 187 ARG A CA 1
ATOM 1528 C C . ARG A 1 187 ? -12.077 -5.454 -10.908 1.00 95.69 187 ARG A C 1
ATOM 1530 O O . ARG A 1 187 ? -12.293 -5.792 -12.064 1.00 95.69 187 ARG A O 1
ATOM 1537 N N . SER A 1 188 ? -11.948 -4.182 -10.537 1.00 94.56 188 SER A N 1
ATOM 1538 C CA . SER A 1 188 ? -11.960 -3.072 -11.497 1.00 94.56 188 SER A CA 1
ATOM 1539 C C . SER A 1 188 ? -10.733 -3.077 -12.423 1.00 94.56 188 SER A C 1
ATOM 1541 O O . SER A 1 188 ? -10.753 -2.407 -13.450 1.00 94.56 188 SER A O 1
ATOM 1543 N N . PHE A 1 189 ? -9.678 -3.832 -12.087 1.00 95.88 189 PHE A N 1
ATOM 1544 C CA . PHE A 1 189 ? -8.399 -3.843 -12.816 1.00 95.88 189 PHE A CA 1
ATOM 1545 C C . PHE A 1 189 ? -7.951 -5.242 -13.239 1.00 95.88 189 PHE A C 1
ATOM 1547 O O . PHE A 1 189 ? -7.214 -5.384 -14.212 1.00 95.88 189 PHE A O 1
ATOM 1554 N N . PHE A 1 190 ? -8.381 -6.280 -12.522 1.00 97.25 190 PHE A N 1
ATOM 1555 C CA . PHE A 1 190 ? -7.911 -7.642 -12.731 1.00 97.25 190 PHE A CA 1
ATOM 1556 C C . PHE A 1 190 ? -9.063 -8.642 -12.688 1.00 97.25 190 PHE A C 1
ATOM 1558 O O . PHE A 1 190 ? -9.882 -8.628 -11.767 1.00 97.25 190 PHE A O 1
ATOM 1565 N N . ASN A 1 191 ? -9.064 -9.590 -13.622 1.00 96.44 191 ASN A N 1
ATOM 1566 C CA . ASN A 1 191 ? -9.775 -10.843 -13.434 1.00 96.44 191 ASN A CA 1
ATOM 1567 C C . ASN A 1 191 ? -8.841 -11.857 -12.752 1.00 96.44 191 ASN A C 1
ATOM 1569 O O . ASN A 1 191 ? -7.825 -12.271 -13.306 1.00 96.44 191 ASN A O 1
ATOM 1573 N N . PHE A 1 192 ? -9.214 -12.245 -11.534 1.00 94.75 192 PHE A N 1
ATOM 1574 C CA . PHE A 1 192 ? -8.548 -13.252 -10.713 1.00 94.75 192 PHE A CA 1
ATOM 1575 C C . PHE A 1 192 ? -9.518 -14.358 -10.261 1.00 94.75 192 PHE A C 1
ATOM 1577 O O . PHE A 1 192 ? -9.409 -14.873 -9.150 1.00 94.75 192 PHE A O 1
ATOM 1584 N N . ASP A 1 193 ? -10.463 -14.749 -11.125 1.00 93.50 193 ASP A N 1
ATOM 1585 C CA . ASP A 1 193 ? -11.389 -15.878 -10.892 1.00 93.50 193 ASP A CA 1
ATOM 1586 C C . ASP A 1 193 ? -10.646 -17.217 -10.742 1.00 93.50 193 ASP A C 1
ATOM 1588 O O . ASP A 1 193 ? -11.165 -18.183 -10.193 1.00 93.50 193 ASP A O 1
ATOM 1592 N N . SER A 1 194 ? -9.394 -17.272 -11.199 1.00 92.94 194 SER A N 1
ATOM 1593 C CA . SER A 1 194 ? -8.512 -18.423 -11.032 1.00 92.94 194 SER A CA 1
ATOM 1594 C C . SER A 1 194 ? -8.007 -18.636 -9.602 1.00 92.94 194 SER A C 1
ATOM 1596 O O . SER A 1 194 ? -7.418 -19.683 -9.324 1.00 92.94 194 SER A O 1
ATOM 1598 N N . ILE A 1 195 ? -8.124 -17.631 -8.724 1.00 95.00 195 ILE A N 1
ATOM 1599 C CA . ILE A 1 195 ? -7.770 -17.782 -7.310 1.00 95.00 195 ILE A CA 1
ATOM 1600 C C . ILE A 1 195 ? -8.928 -18.524 -6.624 1.00 95.00 195 ILE A C 1
ATOM 1602 O O . ILE A 1 195 ? -10.066 -18.072 -6.736 1.00 95.00 195 ILE A O 1
ATOM 1606 N N . PRO A 1 196 ? -8.673 -19.637 -5.907 1.00 95.06 196 PRO A N 1
ATOM 1607 C CA . PRO A 1 196 ? -9.735 -20.401 -5.256 1.00 95.06 196 PRO A CA 1
ATOM 1608 C C . PRO A 1 196 ? -10.592 -19.542 -4.321 1.00 95.06 196 PRO A C 1
ATOM 1610 O O . PRO A 1 196 ? -10.065 -18.716 -3.567 1.00 95.06 196 PRO A O 1
ATOM 1613 N N . SER A 1 197 ? -11.908 -19.764 -4.321 1.00 93.94 197 SER A N 1
ATOM 1614 C CA . SER A 1 197 ? -12.848 -19.012 -3.482 1.00 93.94 197 SER A CA 1
ATOM 1615 C C . SER A 1 197 ? -12.493 -19.086 -2.000 1.00 93.94 197 SER A C 1
ATOM 1617 O O . SER A 1 197 ? -12.619 -18.090 -1.299 1.00 93.94 197 SER A O 1
ATOM 1619 N N . GLU A 1 198 ? -11.962 -20.210 -1.521 1.00 94.44 198 GLU A N 1
ATOM 1620 C CA . GLU A 1 198 ? -11.549 -20.411 -0.128 1.00 94.44 198 GLU A CA 1
ATOM 1621 C C . GLU A 1 198 ? -10.386 -19.491 0.270 1.00 94.44 198 GLU A C 1
ATOM 1623 O O . GLU A 1 198 ? -10.309 -19.025 1.410 1.00 94.44 198 GLU A O 1
ATOM 1628 N N . VAL A 1 199 ? -9.480 -19.199 -0.671 1.00 96.31 199 VAL A N 1
ATOM 1629 C CA . VAL A 1 199 ? -8.404 -18.215 -0.473 1.00 96.31 199 VAL A CA 1
ATOM 1630 C C . VAL A 1 199 ? -9.018 -16.823 -0.370 1.00 96.31 199 VAL A C 1
ATOM 1632 O O . VAL A 1 199 ? -8.714 -16.067 0.557 1.00 96.31 199 VAL A O 1
ATOM 1635 N N . MET A 1 200 ? -9.938 -16.501 -1.277 1.00 97.25 200 MET A N 1
ATOM 1636 C CA . MET A 1 200 ? -10.578 -15.188 -1.341 1.00 97.25 200 MET A CA 1
ATOM 1637 C C . MET A 1 200 ? -11.499 -14.919 -0.151 1.00 97.25 200 MET A C 1
ATOM 1639 O O . MET A 1 200 ? -11.497 -13.814 0.376 1.00 97.25 200 MET A O 1
ATOM 1643 N N . GLU A 1 201 ? -12.211 -15.917 0.369 1.00 97.31 201 GLU A N 1
ATOM 1644 C CA . GLU A 1 201 ? -13.014 -15.783 1.589 1.00 97.31 201 GLU A CA 1
ATOM 1645 C C . GLU A 1 201 ? -12.158 -15.483 2.829 1.00 97.31 201 GLU A C 1
ATOM 1647 O O . GLU A 1 201 ? -12.605 -14.804 3.757 1.00 97.31 201 GLU A O 1
ATOM 1652 N N . ARG A 1 202 ? -10.908 -15.957 2.845 1.00 98.25 202 ARG A N 1
ATOM 1653 C CA . ARG A 1 202 ? -9.920 -15.687 3.902 1.00 98.25 202 ARG A CA 1
ATOM 1654 C C . ARG A 1 202 ? -9.045 -14.468 3.605 1.00 98.25 202 ARG A C 1
ATOM 1656 O O . ARG A 1 202 ? -8.075 -14.229 4.327 1.00 98.25 202 ARG A O 1
ATOM 1663 N N . THR A 1 203 ? -9.363 -13.705 2.563 1.00 98.50 203 THR A N 1
ATOM 1664 C CA . THR A 1 203 ? -8.605 -12.525 2.145 1.00 98.50 203 THR A CA 1
ATOM 1665 C C . THR A 1 203 ? -9.186 -11.251 2.745 1.00 98.50 203 THR A C 1
ATOM 1667 O O . THR A 1 203 ? -10.399 -11.085 2.841 1.00 98.50 203 THR A O 1
ATOM 1670 N N . VAL A 1 204 ? -8.311 -10.325 3.122 1.00 98.56 204 VAL A N 1
ATOM 1671 C CA . VAL A 1 204 ? -8.654 -8.925 3.374 1.00 98.56 204 VAL A CA 1
ATOM 1672 C C . VAL A 1 204 ? -8.054 -8.108 2.245 1.00 98.56 204 VAL A C 1
ATOM 1674 O O . VAL A 1 204 ? -6.837 -8.091 2.063 1.00 98.56 204 VAL A O 1
ATOM 1677 N N . GLU A 1 205 ? -8.897 -7.434 1.476 1.00 98.38 205 GLU A N 1
ATOM 1678 C CA . GLU A 1 205 ? -8.429 -6.471 0.491 1.00 98.38 205 GLU A CA 1
ATOM 1679 C C . GLU A 1 205 ? -8.078 -5.159 1.193 1.00 98.38 205 GLU A C 1
ATOM 1681 O O . GLU A 1 205 ? -8.930 -4.530 1.821 1.00 98.38 205 GLU A O 1
ATOM 1686 N N . VAL A 1 206 ? -6.819 -4.743 1.090 1.00 97.38 206 VAL A N 1
ATOM 1687 C CA . VAL A 1 206 ? -6.309 -3.501 1.664 1.00 97.38 206 VAL A CA 1
ATOM 1688 C C . VAL A 1 206 ? -6.094 -2.496 0.542 1.00 97.38 206 VAL A C 1
ATOM 1690 O O . VAL A 1 206 ? -5.347 -2.743 -0.402 1.00 97.38 206 VAL A O 1
ATOM 1693 N N . GLY A 1 207 ? -6.740 -1.337 0.649 1.00 93.38 207 GLY A N 1
ATOM 1694 C CA . GLY A 1 207 ? -6.703 -0.321 -0.402 1.00 93.38 207 GLY A CA 1
ATOM 1695 C C . GLY A 1 207 ? -6.723 1.106 0.129 1.00 93.38 207 GLY A C 1
ATOM 1696 O O . GLY A 1 207 ? -6.982 1.348 1.310 1.00 93.38 207 GLY A O 1
ATOM 1697 N N . ARG A 1 208 ? -6.451 2.062 -0.770 1.00 92.50 208 ARG A N 1
ATOM 1698 C CA . ARG A 1 208 ? -6.451 3.514 -0.496 1.00 92.50 208 ARG A CA 1
ATOM 1699 C C . ARG A 1 208 ? -5.677 3.899 0.768 1.00 92.50 208 ARG A C 1
ATOM 1701 O O . ARG A 1 208 ? -6.123 4.731 1.562 1.00 92.50 208 ARG A O 1
ATOM 1708 N N . VAL A 1 209 ? -4.530 3.255 0.966 1.00 92.75 209 VAL A N 1
ATOM 1709 C CA . VAL A 1 209 ? -3.626 3.554 2.075 1.00 92.75 209 VAL A CA 1
ATOM 1710 C C . VAL A 1 209 ? -3.030 4.937 1.841 1.00 92.75 209 VAL A C 1
ATOM 1712 O O . VAL A 1 209 ? -2.362 5.160 0.835 1.00 92.75 209 VAL A O 1
ATOM 1715 N N . PHE A 1 210 ? -3.231 5.857 2.779 1.00 92.62 210 PHE A N 1
ATOM 1716 C CA . PHE A 1 210 ? -2.542 7.143 2.766 1.00 92.62 210 PHE A CA 1
ATOM 1717 C C . PHE A 1 210 ? -2.157 7.580 4.177 1.00 92.62 210 PHE A C 1
ATOM 1719 O O . PHE A 1 210 ? -2.773 7.206 5.178 1.00 92.62 210 PHE A O 1
ATOM 1726 N N . VAL A 1 211 ? -1.143 8.435 4.231 1.00 90.94 211 VAL A N 1
ATOM 1727 C CA . VAL A 1 211 ? -0.692 9.148 5.425 1.00 90.94 211 VAL A CA 1
ATOM 1728 C C . VAL A 1 211 ? -0.703 10.635 5.114 1.00 90.94 211 VAL A C 1
ATOM 1730 O O . VAL A 1 211 ? -0.339 11.049 4.016 1.00 90.94 211 VAL A O 1
ATOM 1733 N N . ASN A 1 212 ? -1.157 11.448 6.061 1.00 90.69 212 ASN A N 1
ATOM 1734 C CA . ASN A 1 212 ? -1.276 12.882 5.871 1.00 90.69 212 ASN A CA 1
ATOM 1735 C C . ASN A 1 212 ? 0.094 13.551 6.015 1.00 90.69 212 ASN A C 1
ATOM 1737 O O . ASN A 1 212 ? 0.520 13.867 7.130 1.00 90.69 212 ASN A O 1
ATOM 1741 N N . VAL A 1 213 ? 0.776 13.797 4.894 1.00 83.94 213 VAL A N 1
ATOM 1742 C CA . VAL A 1 213 ? 2.151 14.324 4.927 1.00 83.94 213 VAL A CA 1
ATOM 1743 C C . VAL A 1 213 ? 2.254 15.739 5.488 1.00 83.94 213 VAL A C 1
ATOM 1745 O O . VAL A 1 213 ? 3.288 16.099 6.041 1.00 83.94 213 VAL A O 1
ATOM 1748 N N . ALA A 1 214 ? 1.158 16.504 5.471 1.00 84.69 214 ALA A N 1
ATOM 1749 C CA . ALA A 1 214 ? 1.105 17.835 6.077 1.00 84.69 214 ALA A CA 1
ATOM 1750 C C . ALA A 1 214 ? 1.278 17.819 7.610 1.00 84.69 214 ALA A C 1
ATOM 1752 O O . ALA A 1 214 ? 1.449 18.870 8.218 1.00 84.69 214 ALA A O 1
ATOM 1753 N N . THR A 1 215 ? 1.235 16.643 8.247 1.00 81.81 215 THR A N 1
ATOM 1754 C CA . THR A 1 215 ? 1.473 16.491 9.693 1.00 81.81 215 THR A CA 1
ATOM 1755 C C . THR A 1 215 ? 2.958 16.448 10.071 1.00 81.81 215 THR A C 1
ATOM 1757 O O . THR A 1 215 ? 3.274 16.504 11.259 1.00 81.81 215 THR A O 1
ATOM 1760 N N . GLY A 1 216 ? 3.861 16.387 9.085 1.00 81.38 216 GLY A N 1
ATOM 1761 C CA . GLY A 1 216 ? 5.311 16.386 9.276 1.00 81.38 216 GLY A CA 1
ATOM 1762 C C . GLY A 1 216 ? 5.931 14.988 9.366 1.00 81.38 216 GLY A C 1
ATOM 1763 O O . GLY A 1 216 ? 5.280 13.997 9.707 1.00 81.38 216 GLY A O 1
ATOM 1764 N N . GLY A 1 217 ? 7.230 14.899 9.062 1.00 79.06 217 GLY A N 1
ATOM 1765 C CA . GLY A 1 217 ? 7.934 13.624 8.887 1.00 79.06 217 GLY A CA 1
ATOM 1766 C C . GLY A 1 217 ? 7.805 12.620 10.043 1.00 79.06 217 GLY A C 1
ATOM 1767 O O . GLY A 1 217 ? 7.427 11.469 9.806 1.00 79.06 217 GLY A O 1
ATOM 1768 N N . PRO A 1 218 ? 8.058 13.004 11.309 1.00 82.81 218 PRO A N 1
ATOM 1769 C CA . PRO A 1 218 ? 7.908 12.086 12.436 1.00 82.81 218 PRO A CA 1
ATOM 1770 C C . PRO A 1 218 ? 6.480 11.540 12.592 1.00 82.81 218 PRO A C 1
ATOM 1772 O O . PRO A 1 218 ? 6.302 10.363 12.908 1.00 82.81 218 PRO A O 1
ATOM 1775 N N . GLN A 1 219 ? 5.459 12.368 12.363 1.00 83.44 219 GLN A N 1
ATOM 1776 C CA . GLN A 1 219 ? 4.050 11.988 12.465 1.00 83.44 219 GLN A CA 1
ATOM 1777 C C . GLN A 1 219 ? 3.652 11.033 11.342 1.00 83.44 219 GLN A C 1
ATOM 1779 O O . GLN A 1 219 ? 2.981 10.040 11.613 1.00 83.44 219 GLN A O 1
ATOM 1784 N N . VAL A 1 220 ? 4.138 11.259 10.122 1.00 82.75 220 VAL A N 1
ATOM 1785 C CA . VAL A 1 220 ? 3.915 10.373 8.970 1.00 82.75 220 VAL A CA 1
ATOM 1786 C C . VAL A 1 220 ? 4.441 8.961 9.231 1.00 82.75 220 VAL A C 1
ATOM 1788 O O . VAL A 1 220 ? 3.721 7.987 9.015 1.00 82.75 220 VAL A O 1
ATOM 1791 N N . ILE A 1 221 ? 5.663 8.828 9.761 1.00 84.12 221 ILE A N 1
ATOM 1792 C CA . ILE A 1 221 ? 6.245 7.514 10.100 1.00 84.12 221 ILE A CA 1
ATOM 1793 C C . ILE A 1 221 ? 5.372 6.796 11.131 1.00 84.12 221 ILE A C 1
ATOM 1795 O O . ILE A 1 221 ? 5.105 5.599 11.015 1.00 84.12 221 ILE A O 1
ATOM 1799 N N . ARG A 1 222 ? 4.913 7.531 12.146 1.00 88.31 222 ARG A N 1
ATOM 1800 C CA . ARG A 1 222 ? 4.059 6.978 13.200 1.00 88.31 222 ARG A CA 1
ATOM 1801 C C . ARG A 1 222 ? 2.677 6.594 12.685 1.00 88.31 222 ARG A C 1
ATOM 1803 O O . ARG A 1 222 ? 2.154 5.575 13.119 1.00 88.31 222 ARG A O 1
ATOM 1810 N N . ALA A 1 223 ? 2.103 7.374 11.773 1.00 90.19 223 ALA A N 1
ATOM 1811 C CA . ALA A 1 223 ? 0.830 7.065 11.137 1.00 90.19 223 ALA A CA 1
ATOM 1812 C C . ALA A 1 223 ? 0.927 5.786 10.296 1.00 90.19 223 ALA A C 1
ATOM 1814 O O . ALA A 1 223 ? 0.048 4.935 10.382 1.00 90.19 223 ALA A O 1
ATOM 1815 N N . LEU A 1 224 ? 2.025 5.603 9.555 1.00 89.12 224 LEU A N 1
ATOM 1816 C CA . LEU A 1 224 ? 2.265 4.381 8.787 1.00 89.12 224 LEU A CA 1
ATOM 1817 C C . LEU A 1 224 ? 2.439 3.151 9.694 1.00 89.12 224 LEU A C 1
ATOM 1819 O O . LEU A 1 224 ? 1.829 2.116 9.439 1.00 89.12 224 LEU A O 1
ATOM 1823 N N . ASP A 1 225 ? 3.224 3.258 10.774 1.00 88.81 225 ASP A N 1
ATOM 1824 C CA . ASP A 1 225 ? 3.351 2.180 11.772 1.00 88.81 225 ASP A CA 1
ATOM 1825 C C . ASP A 1 225 ? 1.995 1.867 12.430 1.00 88.81 225 ASP A C 1
ATOM 1827 O O . ASP A 1 225 ? 1.665 0.701 12.635 1.00 88.81 225 ASP A O 1
ATOM 1831 N N . ALA A 1 226 ? 1.178 2.892 12.699 1.00 94.12 226 ALA A N 1
ATOM 1832 C CA . ALA A 1 226 ? -0.172 2.731 13.228 1.00 94.12 226 ALA A CA 1
ATOM 1833 C C . ALA A 1 226 ? -1.107 2.014 12.241 1.00 94.12 226 ALA A C 1
ATOM 1835 O O . ALA A 1 226 ? -1.834 1.127 12.670 1.00 94.12 226 ALA A O 1
ATOM 1836 N N . ILE A 1 227 ? -1.060 2.317 10.938 1.00 93.75 227 ILE A N 1
ATOM 1837 C CA . ILE A 1 227 ? -1.838 1.589 9.918 1.00 93.75 227 ILE A CA 1
ATOM 1838 C C . ILE A 1 227 ? -1.525 0.090 9.983 1.00 93.75 227 ILE A C 1
ATOM 1840 O O . ILE A 1 227 ? -2.438 -0.721 10.123 1.00 93.75 227 ILE A O 1
ATOM 1844 N N . TRP A 1 228 ? -0.243 -0.285 9.964 1.00 92.62 228 TRP A N 1
ATOM 1845 C CA . TRP A 1 228 ? 0.154 -1.694 10.027 1.00 92.62 228 TRP A CA 1
ATOM 1846 C C . TRP A 1 228 ? -0.241 -2.368 11.342 1.00 92.62 228 TRP A C 1
ATOM 1848 O O . TRP A 1 228 ? -0.732 -3.493 11.320 1.00 92.62 228 TRP A O 1
ATOM 1858 N N . ARG A 1 229 ? -0.106 -1.679 12.482 1.00 94.75 229 ARG A N 1
ATOM 1859 C CA . ARG A 1 229 ? -0.601 -2.188 13.772 1.00 94.75 229 ARG A CA 1
ATOM 1860 C C . ARG A 1 229 ? -2.117 -2.347 13.800 1.00 94.75 229 ARG A C 1
ATOM 1862 O O . ARG A 1 229 ? -2.606 -3.280 14.420 1.00 94.75 229 ARG A O 1
ATOM 1869 N N . GLY A 1 230 ? -2.866 -1.457 13.157 1.00 97.06 230 GLY A N 1
ATOM 1870 C CA . GLY A 1 230 ? -4.318 -1.568 13.070 1.00 97.06 230 GLY A CA 1
ATOM 1871 C C . GLY A 1 230 ? -4.760 -2.742 12.197 1.00 97.06 230 GLY A C 1
ATOM 1872 O O . GLY A 1 230 ? -5.649 -3.484 12.602 1.00 97.06 230 GLY A O 1
ATOM 1873 N N . ILE A 1 231 ? -4.091 -2.968 11.058 1.00 96.50 231 ILE A N 1
ATOM 1874 C CA . ILE A 1 231 ? -4.290 -4.170 10.228 1.00 96.50 231 ILE A CA 1
ATOM 1875 C C . ILE A 1 231 ? -3.946 -5.429 11.034 1.00 96.50 231 ILE A C 1
ATOM 1877 O O . ILE A 1 231 ? -4.741 -6.361 11.075 1.00 96.50 231 ILE A O 1
ATOM 1881 N N . GLY A 1 232 ? -2.797 -5.448 11.713 1.00 96.44 232 GLY A N 1
ATOM 1882 C CA . GLY A 1 232 ? -2.382 -6.586 12.533 1.00 96.44 232 GLY A CA 1
ATOM 1883 C C . GLY A 1 232 ? -3.335 -6.867 13.696 1.00 96.44 232 GLY A C 1
ATOM 1884 O O . GLY A 1 232 ? -3.735 -8.008 13.876 1.00 96.44 232 GLY A O 1
ATOM 1885 N N . THR A 1 233 ? -3.776 -5.838 14.425 1.00 97.06 233 THR A N 1
ATOM 1886 C CA . THR A 1 233 ? -4.792 -5.975 15.488 1.00 97.06 233 THR A CA 1
ATOM 1887 C C . THR A 1 233 ? -6.079 -6.580 14.929 1.00 97.06 233 THR A C 1
ATOM 1889 O O . THR A 1 233 ? -6.614 -7.524 15.498 1.00 97.06 233 THR A O 1
ATOM 1892 N N . PHE A 1 234 ? -6.540 -6.096 13.770 1.00 98.00 234 PHE A N 1
ATOM 1893 C CA . PHE A 1 234 ? -7.714 -6.658 13.107 1.00 98.00 234 PHE A CA 1
ATOM 1894 C C . PHE A 1 234 ? -7.537 -8.143 12.760 1.00 98.00 234 PHE A C 1
ATOM 1896 O O . PHE A 1 234 ? -8.464 -8.919 12.983 1.00 98.00 234 PHE A O 1
ATOM 1903 N N . LEU A 1 235 ? -6.373 -8.541 12.237 1.00 97.75 235 LEU A N 1
ATOM 1904 C CA . LEU A 1 235 ? -6.072 -9.942 11.931 1.00 97.75 235 LEU A CA 1
ATOM 1905 C C . LEU A 1 235 ? -6.064 -10.809 13.196 1.00 97.75 235 LEU A C 1
ATOM 1907 O O . LEU A 1 235 ? -6.723 -11.845 13.205 1.00 97.75 235 LEU A O 1
ATOM 1911 N N . SER A 1 236 ? -5.398 -10.366 14.267 1.00 96.88 236 SER A N 1
ATOM 1912 C CA . SER A 1 236 ? -5.371 -11.075 15.555 1.00 96.88 236 SER A CA 1
ATOM 1913 C C . SER A 1 236 ? -6.775 -11.285 16.126 1.00 96.88 236 SER A C 1
ATOM 1915 O O . SER A 1 236 ? -7.107 -12.383 16.564 1.00 96.88 236 SER A O 1
ATOM 1917 N N . ASP A 1 237 ? -7.628 -10.261 16.051 1.00 96.75 237 ASP A N 1
ATOM 1918 C CA . ASP A 1 237 ? -9.022 -10.335 16.503 1.00 96.75 237 ASP A CA 1
ATOM 1919 C C . ASP A 1 237 ? -9.913 -11.172 15.562 1.00 96.75 237 ASP A C 1
ATOM 1921 O O . ASP A 1 237 ? -11.032 -11.545 15.919 1.00 96.75 237 ASP A O 1
ATOM 1925 N N . ASN A 1 238 ? -9.454 -11.456 14.338 1.00 97.31 238 ASN A N 1
ATOM 1926 C CA . ASN A 1 238 ? -10.212 -12.157 13.301 1.00 97.31 238 ASN A CA 1
ATOM 1927 C C . ASN A 1 238 ? -9.348 -13.224 12.601 1.00 97.31 238 ASN A C 1
ATOM 1929 O O . ASN A 1 238 ? -9.118 -13.132 11.387 1.00 97.31 238 ASN A O 1
ATOM 1933 N N . PRO A 1 239 ? -8.933 -14.289 13.312 1.00 96.69 239 PRO A N 1
ATOM 1934 C CA . PRO A 1 239 ? -7.952 -15.257 12.816 1.00 96.69 239 PRO A CA 1
ATOM 1935 C C . PRO A 1 239 ? -8.404 -16.033 11.572 1.00 96.69 239 PRO A C 1
ATOM 1937 O O . PRO A 1 239 ? -7.597 -16.644 10.881 1.00 96.69 239 PRO A O 1
ATOM 1940 N N . ARG A 1 240 ? -9.684 -15.967 11.191 1.00 97.06 240 ARG A N 1
ATOM 1941 C CA . ARG A 1 240 ? -10.153 -16.527 9.916 1.00 97.06 240 ARG A CA 1
ATOM 1942 C C . ARG A 1 240 ? -9.414 -15.967 8.693 1.00 97.06 240 ARG A C 1
ATOM 1944 O O . ARG A 1 240 ? -9.272 -16.684 7.699 1.00 97.06 240 ARG A O 1
ATOM 1951 N N . TYR A 1 241 ? -8.995 -14.702 8.745 1.00 98.25 241 TYR A N 1
ATOM 1952 C CA . TYR A 1 241 ? -8.308 -14.058 7.636 1.00 98.25 241 TYR A CA 1
ATOM 1953 C C . TYR A 1 241 ? -6.831 -14.426 7.655 1.00 98.25 241 TYR A C 1
ATOM 1955 O O . TYR A 1 241 ? -6.167 -14.317 8.678 1.00 98.25 241 TYR A O 1
ATOM 1963 N N . ARG A 1 242 ? -6.336 -14.857 6.500 1.00 97.44 242 ARG A N 1
ATOM 1964 C CA . ARG A 1 242 ? -4.965 -15.334 6.296 1.00 97.44 242 ARG A CA 1
ATOM 1965 C C . ARG A 1 242 ? -4.215 -14.503 5.268 1.00 97.44 242 ARG A C 1
ATOM 1967 O O . ARG A 1 242 ? -2.990 -14.424 5.330 1.00 97.44 242 ARG A O 1
ATOM 1974 N N . TYR A 1 243 ? -4.936 -13.936 4.307 1.00 98.12 243 TYR A N 1
ATOM 1975 C CA . TYR A 1 243 ? -4.342 -13.301 3.143 1.00 98.12 243 TYR A CA 1
ATOM 1976 C C . TYR A 1 243 ? -4.606 -11.800 3.140 1.00 98.12 243 TYR A C 1
ATOM 1978 O O . TYR A 1 243 ? -5.705 -11.362 3.481 1.00 98.12 243 TYR A O 1
ATOM 1986 N N . LEU A 1 244 ? -3.617 -11.018 2.713 1.00 98.00 244 LEU A N 1
ATOM 1987 C CA . LEU A 1 244 ? -3.794 -9.603 2.390 1.00 98.00 244 LEU A CA 1
ATOM 1988 C C . LEU A 1 244 ? -3.646 -9.425 0.882 1.00 98.00 244 LEU A C 1
ATOM 1990 O O . LEU A 1 244 ? -2.582 -9.710 0.337 1.00 98.00 244 LEU A O 1
ATOM 1994 N N . LEU A 1 245 ? -4.700 -8.956 0.220 1.00 98.06 245 LEU A N 1
ATOM 1995 C CA . LEU A 1 245 ? -4.681 -8.588 -1.195 1.00 98.06 245 LEU A CA 1
ATOM 1996 C C . LEU A 1 245 ? -4.557 -7.071 -1.291 1.00 98.06 245 LEU A C 1
ATOM 1998 O O . LEU A 1 245 ? -5.227 -6.353 -0.553 1.00 98.06 245 LEU A O 1
ATOM 2002 N N . SER A 1 246 ? -3.689 -6.548 -2.149 1.00 95.56 246 SER A N 1
ATOM 2003 C CA . SER A 1 246 ? -3.546 -5.097 -2.319 1.00 95.56 246 SER A CA 1
ATOM 2004 C C . SER A 1 246 ? -3.206 -4.737 -3.756 1.00 95.56 246 SER A C 1
ATOM 2006 O O . SER A 1 246 ? -2.468 -5.455 -4.425 1.00 95.56 246 SER A O 1
ATOM 2008 N N . THR A 1 247 ? -3.701 -3.589 -4.204 1.00 94.06 247 THR A N 1
ATOM 2009 C CA . THR A 1 247 ? -3.250 -2.914 -5.425 1.00 94.06 247 THR A CA 1
ATOM 2010 C C . THR A 1 247 ? -2.321 -1.778 -5.018 1.00 94.06 247 THR A C 1
ATOM 2012 O O . THR A 1 247 ? -2.747 -0.850 -4.324 1.00 94.06 247 THR A O 1
ATOM 2015 N N . LEU A 1 248 ? -1.048 -1.866 -5.396 1.00 92.00 248 LEU A N 1
ATOM 2016 C CA . LEU A 1 248 ? -0.060 -0.823 -5.130 1.00 92.00 248 LEU A CA 1
ATOM 2017 C C . LEU A 1 248 ? 0.279 -0.071 -6.409 1.00 92.00 248 LEU A C 1
ATOM 2019 O O . LEU A 1 248 ? 0.432 -0.688 -7.455 1.00 92.00 248 LEU A O 1
ATOM 2023 N N . SER A 1 249 ? 0.476 1.237 -6.300 1.00 92.31 249 SER A N 1
ATOM 2024 C CA . SER A 1 249 ? 0.757 2.101 -7.437 1.00 92.31 249 SER A CA 1
ATOM 2025 C C . SER A 1 249 ? 2.252 2.260 -7.732 1.00 92.31 249 SER A C 1
ATOM 2027 O O . SER A 1 249 ? 3.101 2.384 -6.841 1.00 92.31 249 SER A O 1
ATOM 2029 N N . ILE A 1 250 ? 2.562 2.299 -9.024 1.00 94.12 250 ILE A N 1
ATOM 2030 C CA . ILE A 1 250 ? 3.745 2.920 -9.612 1.00 94.12 250 ILE A CA 1
ATOM 2031 C C . ILE A 1 250 ? 3.226 4.130 -10.390 1.00 94.12 250 ILE A C 1
ATOM 2033 O O . ILE A 1 250 ? 2.576 3.969 -11.420 1.00 94.12 250 ILE A O 1
ATOM 2037 N N . SER A 1 251 ? 3.493 5.339 -9.899 1.00 91.12 251 SER A N 1
ATOM 2038 C CA . SER A 1 251 ? 3.116 6.581 -10.583 1.00 91.12 251 SER A CA 1
ATOM 2039 C C . SER A 1 251 ? 3.563 6.600 -12.052 1.00 91.12 251 SER A C 1
ATOM 2041 O O . SER A 1 251 ? 4.638 6.112 -12.410 1.00 91.12 251 SER A O 1
ATOM 2043 N N . GLN A 1 252 ? 2.771 7.213 -12.929 1.00 89.75 252 GLN A N 1
ATOM 2044 C CA . GLN A 1 252 ? 3.189 7.432 -14.316 1.00 89.75 252 GLN A CA 1
ATOM 2045 C C . GLN A 1 252 ? 4.325 8.457 -14.449 1.00 89.75 252 GLN A C 1
ATOM 2047 O O . GLN A 1 252 ? 4.909 8.559 -15.529 1.00 89.75 252 GLN A O 1
ATOM 2052 N N . ALA A 1 253 ? 4.683 9.156 -13.363 1.00 87.44 253 ALA A N 1
ATOM 2053 C CA . ALA A 1 253 ? 5.803 10.093 -13.329 1.00 87.44 253 ALA A CA 1
ATOM 2054 C C . ALA A 1 253 ? 7.180 9.436 -13.485 1.00 87.44 253 ALA A C 1
ATOM 2056 O O . ALA A 1 253 ? 8.126 10.107 -13.895 1.00 87.44 253 ALA A O 1
ATOM 2057 N N . TYR A 1 254 ? 7.308 8.136 -13.206 1.00 90.75 254 TYR A N 1
ATOM 2058 C CA . TYR A 1 254 ? 8.538 7.401 -13.510 1.00 90.75 254 TYR A CA 1
ATOM 2059 C C . TYR A 1 254 ? 8.788 7.379 -15.025 1.00 90.75 254 TYR A C 1
ATOM 2061 O O . TYR A 1 254 ? 7.853 7.388 -15.828 1.00 90.75 254 TYR A O 1
ATOM 2069 N N . SER A 1 255 ? 10.049 7.297 -15.432 1.00 91.56 255 SER A N 1
ATOM 2070 C CA . SER A 1 255 ? 10.399 7.026 -16.829 1.00 91.56 255 SER A CA 1
ATOM 2071 C C . SER A 1 255 ? 9.947 5.612 -17.231 1.00 91.56 255 SER A C 1
ATOM 2073 O O . SER A 1 255 ? 9.806 4.727 -16.373 1.00 91.56 255 SER A O 1
ATOM 2075 N N . ASN A 1 256 ? 9.698 5.344 -18.522 1.00 93.31 256 ASN A N 1
ATOM 2076 C CA . ASN A 1 256 ? 9.275 3.990 -18.919 1.00 93.31 256 ASN A CA 1
ATOM 2077 C C . ASN A 1 256 ? 10.364 2.944 -18.632 1.00 93.31 256 ASN A C 1
ATOM 2079 O O . ASN A 1 256 ? 10.021 1.805 -18.312 1.00 93.31 256 ASN A O 1
ATOM 2083 N N . ILE A 1 257 ? 11.653 3.311 -18.670 1.00 93.56 257 ILE A N 1
ATOM 2084 C CA . ILE A 1 257 ? 12.731 2.388 -18.295 1.00 93.56 257 ILE A CA 1
ATOM 2085 C C . ILE A 1 257 ? 12.684 2.036 -16.805 1.00 93.56 257 ILE A C 1
ATOM 2087 O O . ILE A 1 257 ? 12.863 0.870 -16.444 1.00 93.56 257 ILE A O 1
ATOM 2091 N N . SER A 1 258 ? 12.370 2.995 -15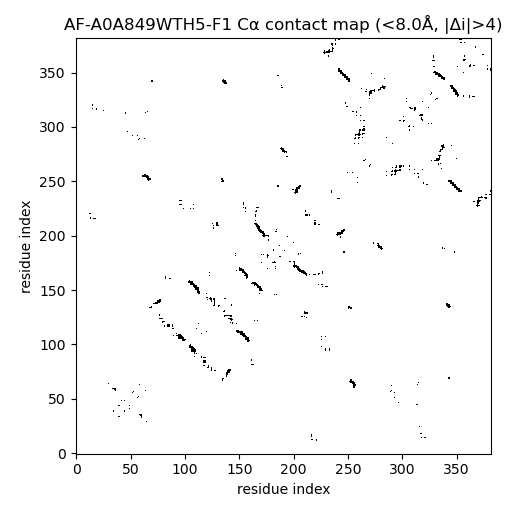.932 1.00 95.25 258 SER A N 1
ATOM 2092 C CA . SER A 1 258 ? 12.208 2.741 -14.499 1.00 95.25 258 SER A CA 1
ATOM 2093 C C . SER A 1 258 ? 10.959 1.914 -14.204 1.00 95.25 258 SER A C 1
ATOM 2095 O O . SER A 1 258 ? 11.058 0.937 -13.460 1.00 95.25 258 SER A O 1
ATOM 2097 N N . LYS A 1 259 ? 9.815 2.206 -14.845 1.00 96.62 259 LYS A N 1
ATOM 2098 C CA . LYS A 1 259 ? 8.599 1.370 -14.751 1.00 96.62 259 LYS A CA 1
ATOM 2099 C C . LYS A 1 259 ? 8.889 -0.076 -15.155 1.00 96.62 259 LYS A C 1
ATOM 2101 O O . LYS A 1 259 ? 8.634 -0.992 -14.375 1.00 96.62 259 LYS A O 1
ATOM 2106 N N . ALA A 1 260 ? 9.503 -0.271 -16.325 1.00 97.50 260 ALA A N 1
ATOM 2107 C CA . ALA A 1 260 ? 9.881 -1.589 -16.827 1.00 97.50 260 ALA A CA 1
ATOM 2108 C C . ALA A 1 260 ? 10.834 -2.319 -15.870 1.00 97.50 260 ALA A C 1
ATOM 2110 O O . ALA A 1 260 ? 10.641 -3.502 -15.594 1.00 97.50 260 ALA A O 1
ATOM 2111 N N . THR A 1 261 ? 11.830 -1.618 -15.320 1.00 97.94 261 THR A N 1
ATOM 2112 C CA . THR A 1 261 ? 12.801 -2.185 -14.369 1.00 97.94 261 THR A CA 1
ATOM 2113 C C . THR A 1 261 ? 12.135 -2.613 -13.058 1.00 97.94 261 THR A C 1
ATOM 2115 O O . THR A 1 261 ? 12.387 -3.716 -12.574 1.00 97.94 261 THR A O 1
ATOM 2118 N N . ILE A 1 262 ? 11.260 -1.775 -12.487 1.00 97.94 262 ILE A N 1
ATOM 2119 C CA . ILE A 1 262 ? 10.523 -2.085 -11.252 1.00 97.94 262 ILE A CA 1
ATOM 2120 C C . ILE A 1 262 ? 9.629 -3.308 -11.468 1.00 97.94 262 ILE A C 1
ATOM 2122 O O . ILE A 1 262 ? 9.727 -4.275 -10.712 1.00 97.94 262 ILE A O 1
ATOM 2126 N N . MET A 1 263 ? 8.794 -3.285 -12.511 1.00 97.81 263 MET A N 1
ATOM 2127 C CA . MET A 1 263 ? 7.881 -4.386 -12.828 1.00 97.81 263 MET A CA 1
ATOM 2128 C C . MET A 1 263 ? 8.647 -5.695 -13.030 1.00 97.81 263 MET A C 1
ATOM 2130 O O . MET A 1 263 ? 8.335 -6.690 -12.380 1.00 97.81 263 MET A O 1
ATOM 2134 N N . SER A 1 264 ? 9.710 -5.670 -13.840 1.00 97.88 264 SER A N 1
ATOM 2135 C CA . SER A 1 264 ? 10.529 -6.853 -14.134 1.00 97.88 264 SER A CA 1
ATOM 2136 C C . SER A 1 264 ? 11.211 -7.418 -12.889 1.00 97.88 264 SER A C 1
ATOM 2138 O O . SER A 1 264 ? 11.309 -8.635 -12.729 1.00 97.88 264 SER A O 1
ATOM 2140 N N . TYR A 1 265 ? 11.673 -6.560 -11.971 1.00 98.00 265 TYR A N 1
ATOM 2141 C CA . TYR A 1 265 ? 12.255 -7.016 -10.709 1.00 98.00 265 TYR A CA 1
ATOM 2142 C C . TYR A 1 265 ? 11.235 -7.791 -9.873 1.00 98.00 265 TYR A C 1
ATOM 2144 O O . TYR A 1 265 ? 11.531 -8.891 -9.402 1.00 98.00 265 TYR A O 1
ATOM 2152 N N . PHE A 1 266 ? 10.036 -7.232 -9.698 1.00 96.94 266 PHE A N 1
ATOM 2153 C CA . PHE A 1 266 ? 8.994 -7.847 -8.881 1.00 96.94 266 PHE A CA 1
ATOM 2154 C C . PHE A 1 266 ? 8.393 -9.090 -9.534 1.00 96.94 266 PHE A C 1
ATOM 2156 O O . PHE A 1 266 ? 8.203 -10.091 -8.847 1.00 96.94 266 PHE A O 1
ATOM 2163 N N . GLU A 1 267 ? 8.206 -9.086 -10.852 1.00 95.19 267 GLU A N 1
ATOM 2164 C CA . GLU A 1 267 ? 7.799 -10.277 -11.596 1.00 95.19 267 GLU A CA 1
ATOM 2165 C C . GLU A 1 267 ? 8.836 -11.402 -11.487 1.00 95.19 267 GLU A C 1
ATOM 2167 O O . GLU A 1 267 ? 8.466 -12.565 -11.381 1.00 95.19 267 GLU A O 1
ATOM 2172 N N . LYS A 1 268 ? 10.138 -11.091 -11.470 1.00 94.75 268 LYS A N 1
ATOM 2173 C CA . LYS A 1 268 ? 11.189 -12.116 -11.382 1.00 94.75 268 LYS A CA 1
ATOM 2174 C C . LYS A 1 268 ? 11.424 -12.630 -9.961 1.00 94.75 268 LYS A C 1
ATOM 2176 O O . LYS A 1 268 ? 11.662 -13.820 -9.773 1.00 94.75 268 LYS A O 1
ATOM 2181 N N . LYS A 1 269 ? 11.449 -11.741 -8.964 1.00 94.75 269 LYS A N 1
ATOM 2182 C CA . LYS A 1 269 ? 11.859 -12.066 -7.582 1.00 94.75 269 LYS A CA 1
ATOM 2183 C C . LYS A 1 269 ? 10.690 -12.362 -6.646 1.00 94.75 269 LYS A C 1
ATOM 2185 O O . LYS A 1 269 ? 10.892 -13.038 -5.644 1.00 94.75 269 LYS A O 1
ATOM 2190 N N . HIS A 1 270 ? 9.500 -11.856 -6.959 1.00 93.75 270 HIS A N 1
ATOM 2191 C CA . HIS A 1 270 ? 8.319 -11.914 -6.099 1.00 93.75 270 HIS A CA 1
ATOM 2192 C C . HIS A 1 270 ? 7.103 -12.479 -6.839 1.00 93.75 270 HIS A C 1
ATOM 2194 O O . HIS A 1 270 ? 5.975 -12.133 -6.518 1.00 93.75 270 HIS A O 1
ATOM 2200 N N . ARG A 1 271 ? 7.299 -13.323 -7.852 1.00 95.62 271 ARG A N 1
ATOM 2201 C CA . ARG A 1 271 ? 6.194 -13.885 -8.633 1.00 95.62 271 ARG A CA 1
ATOM 2202 C C . ARG A 1 271 ? 5.304 -14.788 -7.786 1.00 95.62 271 ARG A C 1
ATOM 2204 O O . ARG A 1 271 ? 5.802 -15.736 -7.182 1.00 95.62 271 ARG A O 1
ATOM 2211 N N . SER A 1 272 ? 3.996 -14.558 -7.813 1.00 95.62 272 SER A N 1
ATOM 2212 C CA . SER A 1 272 ? 3.039 -15.522 -7.276 1.00 95.62 272 SER A CA 1
ATOM 2213 C C . SER A 1 272 ? 2.843 -16.699 -8.230 1.00 95.62 272 SER A C 1
ATOM 2215 O O . SER A 1 272 ? 2.928 -16.560 -9.452 1.00 95.62 272 SER A O 1
ATOM 2217 N N . LEU A 1 273 ? 2.472 -17.853 -7.677 1.00 93.44 273 LEU A N 1
ATOM 2218 C CA . LEU A 1 273 ? 2.059 -19.026 -8.453 1.00 93.44 273 LEU A CA 1
ATOM 2219 C C . LEU A 1 273 ? 0.788 -18.778 -9.283 1.00 93.44 273 LEU A C 1
ATOM 2221 O O . LEU A 1 273 ? 0.532 -19.500 -10.245 1.00 93.44 273 LEU A O 1
ATOM 2225 N N . PHE A 1 274 ? -0.004 -17.763 -8.931 1.00 93.38 274 PHE A N 1
ATOM 2226 C CA . PHE A 1 274 ? -1.199 -17.385 -9.685 1.00 93.38 274 PHE A CA 1
ATOM 2227 C C . PHE A 1 274 ? -0.921 -16.407 -10.831 1.00 93.38 274 PHE A C 1
ATOM 2229 O O . PHE A 1 274 ? -1.840 -16.146 -11.594 1.00 93.38 274 PHE A O 1
ATOM 2236 N N . PHE A 1 275 ? 0.305 -15.886 -10.983 1.00 94.94 275 PHE A N 1
ATOM 2237 C CA . PHE A 1 275 ? 0.594 -14.761 -11.887 1.00 94.94 275 PHE A CA 1
ATOM 2238 C C . PHE A 1 275 ? 0.113 -14.989 -13.328 1.00 94.94 275 PHE A C 1
ATOM 2240 O O . PHE A 1 275 ? -0.576 -14.147 -13.885 1.00 94.94 275 PHE A O 1
ATOM 2247 N N . GLU A 1 276 ? 0.396 -16.160 -13.909 1.00 93.25 276 GLU A N 1
ATOM 2248 C CA . GLU A 1 276 ? -0.015 -16.502 -15.288 1.00 93.25 276 GLU A CA 1
ATOM 2249 C C . GLU A 1 276 ? -1.528 -16.695 -15.459 1.00 93.25 276 GLU A C 1
ATOM 2251 O O . GLU A 1 276 ? -2.027 -16.818 -16.574 1.00 93.25 276 GLU A O 1
ATOM 2256 N N . LYS A 1 277 ? -2.271 -16.777 -14.354 1.00 94.56 277 LYS A N 1
ATOM 2257 C CA . LYS A 1 277 ? -3.720 -16.991 -14.356 1.00 94.56 277 LYS A CA 1
ATOM 2258 C C . LYS A 1 277 ? -4.502 -15.699 -14.123 1.00 94.56 277 LYS A C 1
ATOM 2260 O O . LYS A 1 277 ? -5.720 -15.701 -14.279 1.00 94.56 277 LYS A O 1
ATOM 2265 N N . ILE A 1 278 ? -3.822 -14.615 -13.746 1.00 96.25 278 ILE A N 1
ATOM 2266 C CA . ILE A 1 278 ? -4.456 -13.319 -13.526 1.00 96.25 278 ILE A CA 1
ATOM 2267 C C . ILE A 1 278 ? -4.491 -12.559 -14.845 1.00 96.25 278 ILE A C 1
ATOM 2269 O O . ILE A 1 278 ? -3.463 -12.331 -15.478 1.00 96.25 278 ILE A O 1
ATOM 2273 N N . ILE A 1 279 ? -5.680 -12.120 -15.243 1.00 97.00 279 ILE A N 1
ATOM 2274 C CA . ILE A 1 279 ? -5.873 -11.339 -16.462 1.00 97.00 279 ILE A CA 1
ATOM 2275 C C . ILE A 1 279 ? -5.961 -9.864 -16.077 1.00 97.00 279 ILE A C 1
ATOM 2277 O O . ILE A 1 279 ? -6.826 -9.461 -15.301 1.00 97.00 279 ILE A O 1
ATOM 2281 N N . SER A 1 280 ? -5.069 -9.050 -16.633 1.00 97.31 280 SER A N 1
ATOM 2282 C CA . SER A 1 280 ? -5.123 -7.589 -16.540 1.00 97.31 280 SER A CA 1
ATOM 2283 C C . SER A 1 280 ? -6.198 -7.047 -17.485 1.00 97.31 280 SER A C 1
ATOM 2285 O O . SER A 1 280 ? -6.208 -7.413 -18.661 1.00 97.31 280 SER A O 1
ATOM 2287 N N . LEU A 1 281 ? -7.106 -6.198 -16.995 1.00 97.00 281 LEU A N 1
ATOM 2288 C CA . LEU A 1 281 ? -8.178 -5.625 -17.821 1.00 97.00 281 LEU A CA 1
ATOM 2289 C C . LEU A 1 281 ? -7.661 -4.516 -18.747 1.00 97.00 281 LEU A C 1
ATOM 2291 O O . LEU A 1 281 ? -8.177 -4.340 -19.847 1.00 97.00 281 LEU A O 1
ATOM 2295 N N . ASN A 1 282 ? -6.615 -3.808 -18.323 1.00 97.12 282 ASN A N 1
ATOM 2296 C CA . ASN A 1 282 ? -5.892 -2.798 -19.087 1.00 97.12 282 ASN A CA 1
ATOM 2297 C C . ASN A 1 282 ? -4.382 -3.092 -19.008 1.00 97.12 282 ASN A C 1
ATOM 2299 O O . ASN A 1 282 ? -3.679 -2.538 -18.157 1.00 97.12 282 ASN A O 1
ATOM 2303 N N . PRO A 1 283 ? -3.848 -3.962 -19.881 1.00 95.88 283 PRO A N 1
ATOM 2304 C CA . PRO A 1 283 ? -2.431 -4.309 -19.874 1.00 95.88 283 PRO A CA 1
ATOM 2305 C C . PRO A 1 283 ? -1.519 -3.087 -20.032 1.00 95.88 283 PRO A C 1
ATOM 2307 O O . PRO A 1 283 ? -1.797 -2.176 -20.817 1.00 95.88 283 PRO A O 1
ATOM 2310 N N . VAL A 1 284 ? -0.399 -3.088 -19.306 1.00 95.38 284 VAL A N 1
ATOM 2311 C CA . VAL A 1 284 ? 0.599 -2.010 -19.347 1.00 95.38 284 VAL A CA 1
ATOM 2312 C C . VAL A 1 284 ? 1.226 -1.909 -20.737 1.00 95.38 284 VAL A C 1
ATOM 2314 O O . VAL A 1 284 ? 1.766 -2.885 -21.253 1.00 95.38 284 VAL A O 1
ATOM 2317 N N . GLN A 1 285 ? 1.205 -0.707 -21.312 1.00 91.69 285 GLN A N 1
ATOM 2318 C CA . GLN A 1 285 ? 1.771 -0.422 -22.630 1.00 91.69 285 GLN A CA 1
ATOM 2319 C C . GLN A 1 285 ? 3.176 0.182 -22.483 1.00 91.69 285 GLN A C 1
ATOM 2321 O O . GLN A 1 285 ? 3.328 1.378 -22.240 1.00 91.69 285 GLN A O 1
ATOM 2326 N N . ILE A 1 286 ? 4.213 -0.648 -22.613 1.00 91.00 286 ILE A N 1
ATOM 2327 C CA . ILE A 1 286 ? 5.624 -0.236 -22.699 1.00 91.00 286 ILE A CA 1
ATOM 2328 C C . ILE A 1 286 ? 6.229 -0.936 -23.915 1.00 91.00 286 ILE A C 1
ATOM 2330 O O . ILE A 1 286 ? 5.954 -2.110 -24.147 1.00 91.00 286 ILE A O 1
ATOM 2334 N N . ARG A 1 287 ? 7.060 -0.228 -24.688 1.00 91.12 287 ARG A N 1
ATOM 2335 C CA . ARG A 1 287 ? 7.708 -0.786 -25.885 1.00 91.12 287 ARG A CA 1
ATOM 2336 C C . ARG A 1 287 ? 8.552 -2.012 -25.535 1.00 91.12 287 ARG A C 1
ATOM 2338 O O . ARG A 1 287 ? 9.281 -1.990 -24.543 1.00 91.12 287 ARG A O 1
ATOM 2345 N N . ASP A 1 288 ? 8.527 -3.032 -26.390 1.00 90.88 288 ASP A N 1
ATOM 2346 C CA . ASP A 1 288 ? 9.233 -4.301 -26.151 1.00 90.88 288 ASP A CA 1
ATOM 2347 C C . ASP A 1 288 ? 10.737 -4.116 -25.918 1.00 90.88 288 ASP A C 1
ATOM 2349 O O . ASP A 1 288 ? 11.320 -4.754 -25.041 1.00 90.88 288 ASP A O 1
ATOM 2353 N N . SER A 1 289 ? 11.369 -3.189 -26.647 1.00 87.62 289 SER A N 1
ATOM 2354 C CA . SER A 1 289 ? 12.775 -2.825 -26.435 1.00 87.62 289 SER A CA 1
ATOM 2355 C C . SER A 1 289 ? 13.015 -2.318 -25.012 1.00 87.62 289 SER A C 1
ATOM 2357 O O . SER A 1 289 ? 13.914 -2.792 -24.321 1.00 87.62 289 SER A O 1
ATOM 2359 N N . THR A 1 290 ? 12.172 -1.398 -24.546 1.00 90.50 290 THR A N 1
ATOM 2360 C CA . THR A 1 290 ? 12.250 -0.793 -23.212 1.00 90.50 290 THR A CA 1
ATOM 2361 C C . THR A 1 290 ? 11.972 -1.822 -22.123 1.00 90.50 290 THR A C 1
ATOM 2363 O O . THR A 1 290 ? 12.672 -1.837 -21.110 1.00 90.50 290 THR A O 1
ATOM 2366 N N . LYS A 1 291 ? 11.019 -2.735 -22.352 1.00 94.12 291 LYS A N 1
ATOM 2367 C CA . LYS A 1 291 ? 10.757 -3.872 -21.463 1.00 94.12 291 LYS A CA 1
ATOM 2368 C C . LYS A 1 291 ? 11.996 -4.761 -21.327 1.00 94.12 291 LYS A C 1
ATOM 2370 O O . LYS A 1 291 ? 12.458 -4.978 -20.210 1.00 94.12 291 LYS A O 1
ATOM 2375 N N . LYS A 1 292 ? 12.605 -5.167 -22.446 1.00 92.75 292 LYS A N 1
ATOM 2376 C CA . LYS A 1 292 ? 13.839 -5.972 -22.465 1.00 92.75 292 LYS A CA 1
ATOM 2377 C C . LYS A 1 292 ? 14.994 -5.287 -21.729 1.00 92.75 292 LYS A C 1
ATOM 2379 O O . LYS A 1 292 ? 15.725 -5.932 -20.979 1.00 92.75 292 LYS A O 1
ATOM 2384 N N . TYR A 1 293 ? 15.173 -3.978 -21.907 1.00 90.31 293 TYR A N 1
ATOM 2385 C CA . TYR A 1 293 ? 16.190 -3.234 -21.159 1.00 90.31 293 TYR A CA 1
ATOM 2386 C C . TYR A 1 293 ? 15.869 -3.183 -19.662 1.00 90.31 293 TYR A C 1
ATOM 2388 O O . TYR A 1 293 ? 16.766 -3.392 -18.848 1.00 90.31 293 TYR A O 1
ATOM 2396 N N . GLY A 1 294 ? 14.601 -2.990 -19.295 1.00 95.56 294 GLY A N 1
ATOM 2397 C CA . GLY A 1 294 ? 14.136 -3.078 -17.912 1.00 95.56 294 GLY A CA 1
ATOM 2398 C C . GLY A 1 294 ? 14.431 -4.434 -17.268 1.00 95.56 294 GLY A C 1
ATOM 2399 O O . GLY A 1 294 ? 14.902 -4.482 -16.135 1.00 95.56 294 GLY A O 1
ATOM 2400 N N . GLU A 1 295 ? 14.252 -5.536 -17.997 1.00 96.44 295 GLU A N 1
ATOM 2401 C CA . GLU A 1 295 ? 14.597 -6.889 -17.537 1.00 96.44 295 GLU A CA 1
ATOM 2402 C C . GLU A 1 295 ? 16.105 -7.048 -17.287 1.00 96.44 295 GLU A C 1
ATOM 2404 O O . GLU A 1 295 ? 16.516 -7.585 -16.251 1.00 96.44 295 GLU A O 1
ATOM 2409 N N . ILE A 1 296 ? 16.945 -6.535 -18.195 1.00 93.19 296 ILE A N 1
ATOM 2410 C CA . ILE A 1 296 ? 18.407 -6.535 -18.029 1.00 93.19 296 ILE A CA 1
ATOM 2411 C C . ILE A 1 296 ? 18.794 -5.731 -16.786 1.00 93.19 296 ILE A C 1
ATOM 2413 O O . ILE A 1 296 ? 19.567 -6.209 -15.954 1.00 93.19 296 ILE A O 1
ATOM 2417 N N . LEU A 1 297 ? 18.242 -4.532 -16.620 1.00 93.75 297 LEU A N 1
ATOM 2418 C CA . LEU A 1 297 ? 18.484 -3.679 -15.459 1.00 93.75 297 LEU A CA 1
ATOM 2419 C C . LEU A 1 297 ? 18.042 -4.347 -14.155 1.00 93.75 297 LEU A C 1
ATOM 2421 O O . LEU A 1 297 ? 18.817 -4.406 -13.201 1.00 93.75 297 LEU A O 1
ATOM 2425 N N . ALA A 1 298 ? 16.841 -4.921 -14.134 1.00 96.50 298 ALA A N 1
ATOM 2426 C CA . ALA A 1 298 ? 16.312 -5.648 -12.989 1.00 96.50 298 ALA A CA 1
ATOM 2427 C C . ALA A 1 298 ? 17.201 -6.839 -12.613 1.00 96.50 298 ALA A C 1
ATOM 2429 O O . ALA A 1 298 ? 17.390 -7.120 -11.430 1.00 96.50 298 ALA A O 1
ATOM 2430 N N . SER A 1 299 ? 17.800 -7.515 -13.600 1.00 94.56 299 SER A N 1
ATOM 2431 C CA . SER A 1 299 ? 18.721 -8.630 -13.359 1.00 94.56 299 SER A CA 1
ATOM 2432 C C . SER A 1 299 ? 20.026 -8.228 -12.656 1.00 94.56 299 SER A C 1
ATOM 2434 O O . SER A 1 299 ? 20.637 -9.079 -12.011 1.00 94.56 299 SER A O 1
ATOM 2436 N N . LYS A 1 300 ? 20.423 -6.947 -12.725 1.00 92.44 300 LYS A N 1
ATOM 2437 C CA . LYS A 1 300 ? 21.604 -6.402 -12.031 1.00 92.44 300 LYS A CA 1
ATOM 2438 C C . LYS A 1 300 ? 21.358 -6.139 -10.539 1.00 92.44 300 LYS A C 1
ATOM 2440 O O . LYS A 1 300 ? 22.319 -5.919 -9.809 1.00 92.44 300 LYS A O 1
ATOM 2445 N N . ALA A 1 301 ? 20.103 -6.152 -10.082 1.00 94.19 301 ALA A N 1
ATOM 2446 C CA . ALA A 1 301 ? 19.739 -5.953 -8.683 1.00 94.19 301 ALA A CA 1
ATOM 2447 C C . ALA A 1 301 ? 19.399 -7.290 -8.005 1.00 94.19 301 ALA A C 1
ATOM 2449 O O . ALA A 1 301 ? 18.414 -7.953 -8.332 1.00 94.19 301 ALA A O 1
ATOM 2450 N N . ASN A 1 302 ? 20.176 -7.673 -6.992 1.00 93.56 302 ASN A N 1
ATOM 2451 C CA . ASN A 1 302 ? 19.933 -8.886 -6.208 1.00 93.56 302 ASN A CA 1
ATOM 2452 C C . ASN A 1 302 ? 19.063 -8.638 -4.975 1.00 93.56 302 ASN A C 1
ATOM 2454 O O . ASN A 1 302 ? 18.465 -9.573 -4.443 1.00 93.56 302 ASN A O 1
ATOM 2458 N N . SER A 1 303 ? 18.949 -7.383 -4.545 1.00 94.00 303 SER A N 1
ATOM 2459 C CA . SER A 1 303 ? 18.183 -6.972 -3.371 1.00 94.00 303 SER A CA 1
ATOM 2460 C C . SER A 1 303 ? 17.305 -5.755 -3.660 1.00 94.00 303 SER A C 1
ATOM 2462 O O . SER A 1 303 ? 17.599 -4.953 -4.546 1.00 94.00 303 SER A O 1
ATOM 2464 N N . ILE A 1 304 ? 16.248 -5.565 -2.861 1.00 92.81 304 ILE A N 1
ATOM 2465 C CA . ILE A 1 304 ? 15.376 -4.383 -2.966 1.00 92.81 304 ILE A CA 1
ATOM 2466 C C . ILE A 1 304 ? 16.153 -3.076 -2.744 1.00 92.81 304 ILE A C 1
ATOM 2468 O O . ILE A 1 304 ? 15.801 -2.028 -3.279 1.00 92.81 304 ILE A O 1
ATOM 2472 N N . LYS A 1 305 ? 17.246 -3.140 -1.971 1.00 93.12 305 LYS A N 1
ATOM 2473 C CA . LYS A 1 305 ? 18.151 -2.012 -1.742 1.00 93.12 305 LYS A CA 1
ATOM 2474 C C . LYS A 1 305 ? 18.903 -1.642 -3.022 1.00 93.12 305 LYS A C 1
ATOM 2476 O O . LYS A 1 305 ? 18.977 -0.461 -3.340 1.00 93.12 305 LYS A O 1
ATOM 2481 N N . GLU A 1 306 ? 19.430 -2.631 -3.742 1.00 95.25 306 GLU A N 1
ATOM 2482 C CA . GLU A 1 306 ? 20.103 -2.417 -5.030 1.00 95.25 306 GLU A CA 1
ATOM 2483 C C . GLU A 1 306 ? 19.132 -1.916 -6.096 1.00 95.25 306 GLU A C 1
ATOM 2485 O O . GLU A 1 306 ? 19.462 -0.954 -6.785 1.00 95.25 306 GLU A O 1
ATOM 2490 N N . LEU A 1 307 ? 17.919 -2.483 -6.176 1.00 96.38 307 LEU A N 1
ATOM 2491 C CA . LEU A 1 307 ? 16.876 -1.968 -7.067 1.00 96.38 307 LEU A CA 1
ATOM 2492 C C . LEU A 1 307 ? 16.593 -0.498 -6.757 1.00 96.38 307 LEU A C 1
ATOM 2494 O O . LEU A 1 307 ? 16.582 0.334 -7.655 1.00 96.38 307 LEU A O 1
ATOM 2498 N N . ASN A 1 308 ? 16.406 -0.157 -5.481 1.00 93.88 308 ASN A N 1
ATOM 2499 C C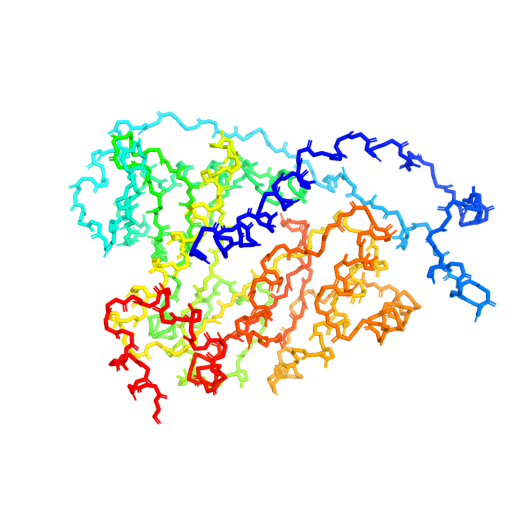A . ASN A 1 308 ? 16.148 1.221 -5.094 1.00 93.88 308 ASN A CA 1
ATOM 2500 C C . ASN A 1 308 ? 17.298 2.160 -5.481 1.00 93.88 308 ASN A C 1
ATOM 2502 O O . ASN A 1 308 ? 17.047 3.235 -6.011 1.00 93.88 308 ASN A O 1
ATOM 2506 N N . SER A 1 309 ? 18.552 1.762 -5.253 1.00 91.38 309 SER A N 1
ATOM 2507 C CA . SER A 1 309 ? 19.716 2.537 -5.699 1.00 91.38 309 SER A CA 1
ATOM 2508 C C . SER A 1 309 ? 19.755 2.712 -7.218 1.00 91.38 309 SER A C 1
ATOM 2510 O O . SER A 1 309 ? 20.087 3.799 -7.686 1.00 91.38 309 SER A O 1
ATOM 2512 N N . LEU A 1 310 ? 19.382 1.680 -7.977 1.00 91.75 310 LEU A N 1
ATOM 2513 C CA . LEU A 1 310 ? 19.302 1.733 -9.434 1.00 91.75 310 LEU A CA 1
ATOM 2514 C C . LEU A 1 310 ? 18.228 2.722 -9.908 1.00 91.75 310 LEU A C 1
ATOM 2516 O O . LEU A 1 310 ? 18.541 3.603 -10.701 1.00 91.75 310 LEU A O 1
ATOM 2520 N N . ILE A 1 311 ? 17.003 2.638 -9.380 1.00 92.44 311 ILE A N 1
ATOM 2521 C CA . ILE A 1 311 ? 15.909 3.557 -9.743 1.00 92.44 311 ILE A CA 1
ATOM 2522 C C . ILE A 1 311 ? 16.229 5.001 -9.334 1.00 92.44 311 ILE A C 1
ATOM 2524 O O . ILE A 1 311 ? 16.004 5.919 -10.117 1.00 92.44 311 ILE A O 1
ATOM 252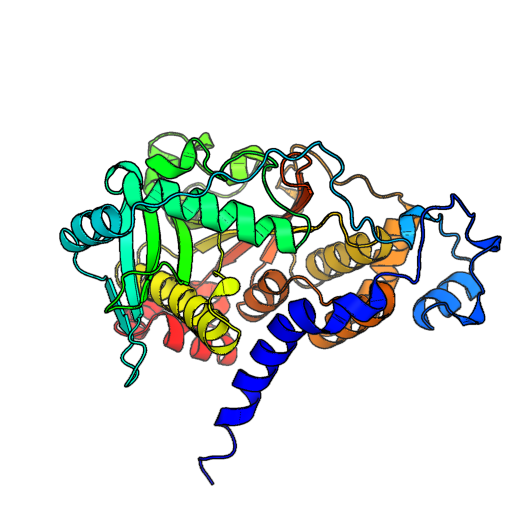8 N N . VAL A 1 312 ? 16.859 5.216 -8.171 1.00 88.38 312 VAL A N 1
ATOM 2529 C CA . VAL A 1 312 ? 17.352 6.549 -7.776 1.00 88.38 312 VAL A CA 1
ATOM 2530 C C . VAL A 1 312 ? 18.399 7.068 -8.763 1.00 88.38 312 VAL A C 1
ATOM 2532 O O . VAL A 1 312 ? 18.428 8.264 -9.041 1.00 88.38 312 VAL A O 1
ATOM 2535 N N . GLY A 1 313 ? 19.254 6.192 -9.292 1.00 84.12 313 GLY A N 1
ATOM 2536 C CA . GLY A 1 313 ? 20.218 6.545 -10.329 1.00 84.12 313 GLY A CA 1
ATOM 2537 C C . GLY A 1 313 ? 19.565 6.928 -11.659 1.00 84.12 313 GLY A C 1
ATOM 2538 O O . GLY A 1 313 ? 20.077 7.817 -12.327 1.00 84.12 313 GLY A O 1
ATOM 2539 N N . LEU A 1 314 ? 18.450 6.287 -12.024 1.00 85.00 314 LEU A N 1
ATOM 2540 C CA . LEU A 1 314 ? 17.726 6.532 -13.277 1.00 85.00 314 LEU A CA 1
ATOM 2541 C C . LEU A 1 314 ? 16.843 7.786 -13.208 1.00 85.00 314 LEU A C 1
ATOM 2543 O O . LEU A 1 314 ? 16.999 8.692 -14.018 1.00 85.00 314 LEU A O 1
ATOM 2547 N N . ASP A 1 315 ? 15.963 7.864 -12.210 1.00 84.06 315 ASP A N 1
ATOM 2548 C CA . ASP A 1 315 ? 14.883 8.862 -12.154 1.00 84.06 315 ASP A CA 1
ATOM 2549 C C . ASP A 1 315 ? 15.077 9.896 -11.032 1.00 84.06 315 ASP A C 1
ATOM 2551 O O . ASP A 1 315 ? 14.293 10.838 -10.870 1.00 84.06 315 ASP A O 1
ATOM 2555 N N . GLY A 1 316 ? 16.101 9.720 -10.195 1.00 83.81 316 GLY A N 1
ATOM 2556 C CA . GLY A 1 316 ? 16.338 10.574 -9.034 1.00 83.81 316 GLY A CA 1
ATOM 2557 C C . GLY A 1 316 ? 15.381 10.344 -7.860 1.00 83.81 316 GLY A C 1
ATOM 2558 O O . GLY A 1 316 ? 15.537 11.042 -6.854 1.00 83.81 316 GLY A O 1
ATOM 2559 N N . ILE A 1 317 ? 14.444 9.392 -7.968 1.00 83.62 317 ILE A N 1
ATOM 2560 C CA . ILE A 1 317 ? 13.435 9.016 -6.959 1.00 83.62 317 ILE A CA 1
ATOM 2561 C C . ILE A 1 317 ? 13.555 7.538 -6.569 1.00 83.62 317 ILE A C 1
ATOM 2563 O O . ILE A 1 317 ? 14.123 6.733 -7.301 1.00 83.62 317 ILE A O 1
ATOM 2567 N N . SER A 1 318 ? 13.068 7.184 -5.380 1.00 88.94 318 SER A N 1
ATOM 2568 C CA . SER A 1 318 ? 13.092 5.808 -4.865 1.00 88.94 318 SER A CA 1
ATOM 2569 C C . SER A 1 318 ? 12.059 4.918 -5.550 1.00 88.94 318 SER A C 1
ATOM 2571 O O . SER A 1 318 ? 11.075 5.419 -6.070 1.00 88.94 318 SER A O 1
ATOM 2573 N N . VAL A 1 319 ? 12.213 3.596 -5.445 1.00 91.88 319 VAL A N 1
ATOM 2574 C CA . VAL A 1 319 ? 11.110 2.645 -5.693 1.00 91.88 319 VAL A CA 1
ATOM 2575 C C . VAL A 1 319 ? 9.922 3.014 -4.788 1.00 91.88 319 VAL A C 1
ATOM 2577 O O . VAL A 1 319 ? 10.162 3.447 -3.651 1.00 91.88 319 VAL A O 1
ATOM 2580 N N . PRO A 1 320 ? 8.656 2.824 -5.221 1.00 89.62 320 PRO A N 1
ATOM 2581 C CA . PRO A 1 320 ? 7.504 3.158 -4.395 1.00 89.62 320 PRO A CA 1
ATOM 2582 C C . PRO A 1 320 ? 7.611 2.574 -2.970 1.00 89.62 320 PRO A C 1
ATOM 2584 O O . PRO A 1 320 ? 7.849 1.371 -2.805 1.00 89.62 320 PRO A O 1
ATOM 2587 N N . PRO A 1 321 ? 7.428 3.393 -1.915 1.00 84.50 321 PRO A N 1
ATOM 2588 C CA . PRO A 1 321 ? 7.613 2.973 -0.525 1.00 84.50 321 PRO A CA 1
ATOM 2589 C C . PRO A 1 321 ? 6.849 1.703 -0.147 1.00 84.50 321 PRO A C 1
ATOM 2591 O O . PRO A 1 321 ? 7.375 0.838 0.558 1.00 84.50 321 PRO A O 1
ATOM 2594 N N . LEU A 1 322 ? 5.608 1.585 -0.625 1.00 84.44 322 LEU A N 1
ATOM 2595 C CA . LEU A 1 322 ? 4.743 0.452 -0.317 1.00 84.44 322 LEU A CA 1
ATOM 2596 C C . LEU A 1 322 ? 5.208 -0.832 -1.007 1.00 84.44 322 LEU A C 1
ATOM 2598 O O . LEU A 1 322 ? 5.081 -1.894 -0.406 1.00 84.44 322 LEU A O 1
ATOM 2602 N N . TYR A 1 323 ? 5.820 -0.757 -2.191 1.00 90.12 323 TYR A N 1
ATOM 2603 C CA . TYR A 1 323 ? 6.442 -1.923 -2.826 1.00 90.12 323 TYR A CA 1
ATOM 2604 C C . TYR A 1 323 ? 7.607 -2.446 -1.980 1.00 90.12 323 TYR A C 1
ATOM 2606 O O . TYR A 1 323 ? 7.690 -3.642 -1.707 1.00 90.12 323 TYR A O 1
ATOM 2614 N N . ILE A 1 324 ? 8.471 -1.549 -1.483 1.00 88.75 324 ILE A N 1
ATOM 2615 C CA . ILE A 1 324 ? 9.582 -1.922 -0.592 1.00 88.75 324 ILE A CA 1
ATOM 2616 C C . ILE A 1 324 ? 9.053 -2.553 0.704 1.00 88.75 324 ILE A C 1
ATOM 2618 O O . ILE A 1 324 ? 9.592 -3.561 1.164 1.00 88.75 324 ILE A O 1
ATOM 2622 N N . ALA A 1 325 ? 8.028 -1.954 1.318 1.00 85.38 325 ALA A N 1
ATOM 2623 C CA . ALA A 1 325 ? 7.462 -2.435 2.576 1.00 85.38 325 ALA A CA 1
ATOM 2624 C C . ALA A 1 325 ? 6.822 -3.824 2.424 1.00 85.38 325 ALA A C 1
ATOM 2626 O O . ALA A 1 325 ? 7.140 -4.725 3.195 1.00 85.38 325 ALA A O 1
ATOM 2627 N N . ASN A 1 326 ? 5.986 -4.018 1.401 1.00 86.56 326 ASN A N 1
ATOM 2628 C CA . ASN A 1 326 ? 5.283 -5.280 1.170 1.00 86.56 326 ASN A CA 1
ATOM 2629 C C . ASN A 1 326 ? 6.232 -6.398 0.707 1.00 86.56 326 ASN A C 1
ATOM 2631 O O . ASN A 1 326 ? 6.106 -7.532 1.157 1.00 86.56 326 ASN A O 1
ATOM 2635 N N . SER A 1 327 ? 7.257 -6.079 -0.090 1.00 87.88 327 SER A N 1
ATOM 2636 C CA . SER A 1 327 ? 8.330 -7.020 -0.453 1.00 87.88 327 SER A CA 1
ATOM 2637 C C . SER A 1 327 ? 9.023 -7.620 0.774 1.00 87.88 327 SER A C 1
ATOM 2639 O O . SER A 1 327 ? 9.239 -8.828 0.842 1.00 87.88 327 SER A O 1
ATOM 2641 N N . LYS A 1 328 ? 9.313 -6.793 1.790 1.00 85.81 328 LYS A N 1
ATOM 2642 C CA . LYS A 1 328 ? 9.908 -7.247 3.060 1.00 85.81 328 LYS A CA 1
ATOM 2643 C C . LYS A 1 328 ? 8.967 -8.109 3.899 1.00 85.81 328 LYS A C 1
ATOM 2645 O O . LYS A 1 328 ? 9.452 -8.873 4.723 1.00 85.81 328 LYS A O 1
ATOM 2650 N N . LEU A 1 329 ? 7.656 -7.981 3.697 1.00 86.00 329 LEU A N 1
ATOM 2651 C CA . LEU A 1 329 ? 6.638 -8.830 4.318 1.00 86.00 329 LEU A CA 1
ATOM 2652 C C . LEU A 1 329 ? 6.379 -10.118 3.522 1.00 86.00 329 LEU A C 1
ATOM 2654 O O . LEU A 1 329 ? 5.496 -10.882 3.892 1.00 86.00 329 LEU A O 1
ATOM 2658 N N . GLY A 1 330 ? 7.136 -10.369 2.449 1.00 90.25 330 GLY A N 1
ATOM 2659 C CA . GLY A 1 330 ? 6.988 -11.562 1.619 1.00 90.25 330 GLY A CA 1
ATOM 2660 C C . GLY A 1 330 ? 5.801 -11.503 0.659 1.00 90.25 330 GLY A C 1
ATOM 2661 O O . GLY A 1 330 ? 5.274 -12.549 0.292 1.00 90.25 330 GLY A O 1
ATOM 2662 N N . ALA A 1 331 ? 5.376 -10.301 0.256 1.00 92.88 331 ALA A N 1
ATOM 2663 C CA . ALA A 1 331 ? 4.369 -10.140 -0.786 1.00 92.88 331 ALA A CA 1
ATOM 2664 C C . ALA A 1 331 ? 4.796 -10.799 -2.098 1.00 92.88 331 ALA A C 1
ATOM 2666 O O . ALA A 1 331 ? 5.945 -10.668 -2.537 1.00 92.88 331 ALA A O 1
ATOM 2667 N N . GLU A 1 332 ? 3.825 -11.440 -2.737 1.00 96.25 332 GLU A N 1
ATOM 2668 C CA . GLU A 1 332 ? 3.936 -11.982 -4.079 1.00 96.25 332 GLU A CA 1
ATOM 2669 C C . GLU A 1 332 ? 3.064 -11.179 -5.038 1.00 96.25 332 GLU A C 1
ATOM 2671 O O . GLU A 1 332 ? 1.901 -10.905 -4.756 1.00 96.25 332 GLU A O 1
ATOM 2676 N N . PHE A 1 333 ? 3.613 -10.812 -6.186 1.00 96.94 333 PHE A N 1
ATOM 2677 C CA . PHE A 1 333 ? 2.908 -10.101 -7.237 1.00 96.94 333 PHE A CA 1
ATOM 2678 C C . PHE A 1 333 ? 2.100 -11.077 -8.081 1.00 96.94 333 PHE A C 1
ATOM 2680 O O . PHE A 1 333 ? 2.556 -12.169 -8.420 1.00 96.94 333 PHE A O 1
ATOM 2687 N N . LEU A 1 334 ? 0.888 -10.648 -8.399 1.00 97.25 334 LEU A N 1
ATOM 2688 C CA . LEU A 1 334 ? -0.128 -11.368 -9.151 1.00 97.25 334 LEU A CA 1
ATOM 2689 C C . LEU A 1 334 ? -0.251 -10.844 -10.585 1.00 97.25 334 LEU A C 1
ATOM 2691 O O . LEU A 1 334 ? -0.595 -11.608 -11.474 1.00 97.25 334 LEU A O 1
ATOM 2695 N N . GLY A 1 335 ? 0.037 -9.565 -10.819 1.00 96.88 335 GLY A N 1
ATOM 2696 C CA . GLY A 1 335 ? -0.020 -8.966 -12.148 1.00 96.88 335 GLY A CA 1
ATOM 2697 C C . GLY A 1 335 ? 0.102 -7.449 -12.100 1.00 96.88 335 GLY A C 1
ATOM 2698 O O . GLY A 1 335 ? 0.129 -6.853 -11.021 1.00 96.88 335 GLY A O 1
ATOM 2699 N N . PHE A 1 336 ? 0.162 -6.831 -13.280 1.00 97.75 336 PHE A N 1
ATOM 2700 C CA . PHE A 1 336 ? 0.211 -5.379 -13.444 1.00 97.75 336 PHE A CA 1
ATOM 2701 C C . PHE A 1 336 ? -0.888 -4.893 -14.393 1.00 97.75 336 PHE A C 1
ATOM 2703 O O . PHE A 1 336 ? -1.202 -5.550 -15.389 1.00 97.75 336 PHE A O 1
ATOM 2710 N N . ASN A 1 337 ? -1.461 -3.733 -14.099 1.00 97.69 337 ASN A N 1
ATOM 2711 C CA . ASN A 1 337 ? -2.529 -3.105 -14.869 1.00 97.69 337 ASN A CA 1
ATOM 2712 C C . ASN A 1 337 ? -2.267 -1.602 -14.984 1.00 97.69 337 ASN A C 1
ATOM 2714 O O . ASN A 1 337 ? -1.792 -0.982 -14.042 1.00 97.69 337 ASN A O 1
ATOM 2718 N N . SER A 1 338 ? -2.578 -0.998 -16.122 1.00 96.25 338 SER A N 1
ATOM 2719 C CA . SER A 1 338 ? -2.545 0.452 -16.281 1.00 96.25 338 SER A CA 1
ATOM 2720 C C . SER A 1 338 ? -3.842 1.070 -15.759 1.00 96.25 338 SER A C 1
ATOM 2722 O O . SER A 1 338 ? -4.920 0.753 -16.261 1.00 96.25 338 SER A O 1
ATOM 2724 N N . ASP A 1 339 ? -3.745 1.996 -14.808 1.00 93.88 339 ASP A N 1
ATOM 2725 C CA . ASP A 1 339 ? -4.864 2.821 -14.351 1.00 93.88 339 ASP A CA 1
ATOM 2726 C C . ASP A 1 339 ? -4.650 4.269 -14.813 1.00 93.88 339 ASP A C 1
ATOM 2728 O O . ASP A 1 339 ? -3.899 5.058 -14.235 1.00 93.88 339 ASP A O 1
ATOM 2732 N N . SER A 1 340 ? -5.318 4.627 -15.910 1.00 89.81 340 SER A N 1
ATOM 2733 C CA . SER A 1 340 ? -5.244 5.989 -16.442 1.00 89.81 340 SER A CA 1
ATOM 2734 C C . SER A 1 340 ? -6.044 7.000 -15.618 1.00 89.81 340 SER A C 1
ATOM 2736 O O . SER A 1 340 ? -5.804 8.201 -15.740 1.00 89.81 340 SER A O 1
ATOM 2738 N N . ASP A 1 341 ? -7.034 6.559 -14.839 1.00 88.94 341 ASP A N 1
ATOM 2739 C CA . ASP A 1 341 ? -7.878 7.438 -14.024 1.00 88.94 341 ASP A CA 1
ATOM 2740 C C . ASP A 1 341 ? -7.165 7.875 -12.753 1.00 88.94 341 ASP A C 1
ATOM 2742 O O . ASP A 1 341 ? -7.430 8.969 -12.260 1.00 88.94 341 ASP A O 1
ATOM 2746 N N . PHE A 1 342 ? -6.217 7.066 -12.282 1.00 89.56 342 PHE A N 1
ATOM 2747 C CA . PHE A 1 342 ? -5.378 7.381 -11.132 1.00 89.56 342 PHE A CA 1
ATOM 2748 C C . PHE A 1 342 ? -3.938 7.787 -11.489 1.00 89.56 342 PHE A C 1
ATOM 2750 O O . PHE A 1 342 ? -3.156 8.147 -10.608 1.00 89.56 342 PHE A O 1
ATOM 2757 N N . ASN A 1 343 ? -3.597 7.774 -12.784 1.00 89.31 343 ASN A N 1
ATOM 2758 C CA . ASN A 1 343 ? -2.267 8.066 -13.329 1.00 89.31 343 ASN A CA 1
ATOM 2759 C C . ASN A 1 343 ? -1.174 7.112 -12.805 1.00 89.31 343 ASN A C 1
ATOM 2761 O O . ASN A 1 343 ? -0.075 7.540 -12.441 1.00 89.31 343 ASN A O 1
ATOM 2765 N N . THR A 1 344 ? -1.464 5.808 -12.788 1.00 92.56 344 THR A N 1
ATOM 2766 C CA . THR A 1 344 ? -0.576 4.766 -12.251 1.00 92.56 344 THR A CA 1
ATOM 2767 C C . THR A 1 344 ? -0.478 3.535 -13.152 1.00 92.56 344 THR A C 1
ATOM 2769 O O . THR A 1 344 ? -1.270 3.300 -14.066 1.00 92.56 344 THR A O 1
ATOM 2772 N N . ILE A 1 345 ? 0.547 2.731 -12.890 1.00 95.62 345 ILE A N 1
ATOM 2773 C CA . ILE A 1 345 ? 0.529 1.291 -13.116 1.00 95.62 345 ILE A CA 1
ATOM 2774 C C . ILE A 1 345 ? 0.282 0.645 -11.756 1.00 95.62 345 ILE A C 1
ATOM 2776 O O . ILE A 1 345 ? 1.069 0.836 -10.831 1.00 95.62 345 ILE A O 1
ATOM 2780 N N . ASP A 1 346 ? -0.771 -0.147 -11.648 1.00 95.50 346 ASP A N 1
ATOM 2781 C CA . ASP A 1 346 ? -1.132 -0.856 -10.434 1.00 95.50 346 ASP A CA 1
ATOM 2782 C C . ASP A 1 346 ? -0.571 -2.275 -10.466 1.00 95.50 346 ASP A C 1
ATOM 2784 O O . ASP A 1 346 ? -0.828 -3.042 -11.393 1.00 95.50 346 ASP A O 1
ATOM 2788 N N . GLY A 1 347 ? 0.198 -2.641 -9.444 1.00 96.81 347 GLY A N 1
ATOM 2789 C CA . GLY A 1 347 ? 0.597 -4.014 -9.169 1.00 96.81 347 GLY A CA 1
ATOM 2790 C C . GLY A 1 347 ? -0.353 -4.660 -8.172 1.00 96.81 347 GLY A C 1
ATOM 2791 O O . GLY A 1 347 ? -0.460 -4.205 -7.030 1.00 96.81 347 GLY A O 1
ATOM 2792 N N . LEU A 1 348 ? -1.006 -5.744 -8.584 1.00 97.81 348 LEU A N 1
ATOM 2793 C CA . LEU A 1 348 ? -1.767 -6.598 -7.681 1.00 97.81 348 LEU A CA 1
ATOM 2794 C C . LEU A 1 348 ? -0.797 -7.505 -6.928 1.00 97.81 348 LEU A C 1
ATOM 2796 O O . LEU A 1 348 ? 0.059 -8.142 -7.544 1.00 97.81 348 LEU A O 1
ATOM 2800 N N . LEU A 1 349 ? -0.937 -7.589 -5.609 1.00 96.44 349 LEU A N 1
ATOM 2801 C CA . LEU A 1 349 ? -0.133 -8.473 -4.773 1.00 96.44 349 LEU A CA 1
ATOM 2802 C C . LEU A 1 349 ? -0.970 -9.203 -3.734 1.00 96.44 349 LEU A C 1
ATOM 2804 O O . LEU A 1 349 ? -2.032 -8.730 -3.329 1.00 96.44 349 LEU A O 1
ATOM 2808 N N . LEU A 1 350 ? -0.437 -10.333 -3.281 1.00 97.06 350 LEU A N 1
ATOM 2809 C CA . LEU A 1 350 ? -0.983 -11.174 -2.230 1.00 97.06 350 LEU A CA 1
ATOM 2810 C C . LEU A 1 350 ? 0.101 -11.458 -1.186 1.00 97.06 350 LEU A C 1
ATOM 2812 O O . LEU A 1 350 ? 1.221 -11.841 -1.523 1.00 97.06 350 LEU A O 1
ATOM 2816 N N . ILE A 1 351 ? -0.236 -11.305 0.090 1.00 96.69 351 ILE A N 1
ATOM 2817 C CA . ILE A 1 351 ? 0.584 -11.777 1.209 1.00 96.69 351 ILE A CA 1
ATOM 2818 C C . ILE A 1 351 ? -0.152 -12.939 1.859 1.00 96.69 351 ILE A C 1
ATOM 2820 O O . ILE A 1 351 ? -1.250 -12.757 2.375 1.00 96.69 351 ILE A O 1
ATOM 2824 N N . ASP A 1 352 ? 0.464 -14.118 1.871 1.00 96.75 352 ASP A N 1
ATOM 2825 C CA . ASP A 1 352 ? 0.008 -15.261 2.662 1.00 96.75 352 ASP A CA 1
ATOM 2826 C C . ASP A 1 352 ? 0.693 -15.230 4.031 1.00 96.75 352 ASP A C 1
ATOM 2828 O O . ASP A 1 352 ? 1.860 -15.605 4.157 1.00 96.75 352 ASP A O 1
ATOM 2832 N N . ILE A 1 353 ? -0.033 -14.788 5.062 1.00 95.94 353 ILE A N 1
ATOM 2833 C CA . ILE A 1 353 ? 0.523 -14.601 6.407 1.00 95.94 353 ILE A CA 1
ATOM 2834 C C . ILE A 1 353 ? 1.026 -15.926 6.999 1.00 95.94 353 ILE A C 1
ATOM 2836 O O . ILE A 1 353 ? 2.094 -15.944 7.610 1.00 95.94 353 ILE A O 1
ATOM 2840 N N . SER A 1 354 ? 0.327 -17.042 6.756 1.00 95.19 354 SER A N 1
ATOM 2841 C CA . SER A 1 354 ? 0.780 -18.377 7.185 1.00 95.19 354 SER A CA 1
ATOM 2842 C C . SER A 1 354 ? 2.144 -18.696 6.572 1.00 95.19 354 SER A C 1
ATOM 2844 O O . SER A 1 354 ? 3.091 -19.038 7.281 1.00 95.19 354 SER A O 1
ATOM 2846 N N . LYS A 1 355 ? 2.284 -18.493 5.255 1.00 95.38 355 LYS A N 1
ATOM 2847 C CA . LYS A 1 355 ? 3.532 -18.748 4.526 1.00 95.38 355 LYS A CA 1
ATOM 2848 C C . LYS A 1 355 ? 4.677 -17.868 5.019 1.00 95.38 355 LYS A C 1
ATOM 2850 O O . LYS A 1 355 ? 5.750 -18.388 5.316 1.00 95.38 355 LYS A O 1
ATOM 2855 N N . VAL A 1 356 ? 4.470 -16.554 5.093 1.00 92.69 356 VAL A N 1
ATOM 2856 C CA . VAL A 1 356 ? 5.559 -15.613 5.395 1.00 92.69 356 VAL A CA 1
ATOM 2857 C C . VAL A 1 356 ? 5.970 -15.662 6.866 1.00 92.69 356 VAL A C 1
ATOM 2859 O O . VAL A 1 356 ? 7.114 -15.360 7.190 1.00 92.69 356 VAL A O 1
ATOM 2862 N N . SER A 1 357 ? 5.087 -16.130 7.757 1.00 93.31 357 SER A N 1
ATOM 2863 C CA . SER A 1 357 ? 5.403 -16.299 9.181 1.00 93.31 357 SER A CA 1
ATOM 2864 C C . SER A 1 357 ? 6.403 -17.425 9.481 1.00 93.31 357 SER A C 1
ATOM 2866 O O . SER A 1 357 ? 6.902 -17.506 10.605 1.00 93.31 357 SER A O 1
ATOM 2868 N N . LYS A 1 358 ? 6.722 -18.271 8.489 1.00 93.50 358 LYS A N 1
ATOM 2869 C CA . LYS A 1 358 ? 7.770 -19.302 8.576 1.00 93.50 358 LYS A CA 1
ATOM 2870 C C . LYS A 1 358 ? 9.185 -18.724 8.496 1.00 93.50 358 LYS A C 1
ATOM 2872 O O . LYS A 1 358 ? 10.120 -19.353 8.982 1.00 93.50 358 LYS A O 1
ATOM 2877 N N . ASP A 1 359 ? 9.358 -17.542 7.903 1.00 93.38 359 ASP A N 1
ATOM 2878 C CA . ASP A 1 359 ? 10.626 -16.811 7.960 1.00 93.38 359 ASP A CA 1
ATOM 2879 C C . ASP A 1 359 ? 10.723 -16.075 9.304 1.00 93.38 359 ASP A C 1
ATOM 2881 O O . ASP A 1 359 ? 9.893 -15.223 9.622 1.00 93.38 359 ASP A O 1
ATOM 2885 N N . GLU A 1 360 ? 11.749 -16.377 10.101 1.00 91.25 360 GLU A N 1
ATOM 2886 C CA . GLU A 1 360 ? 11.903 -15.824 11.453 1.00 91.25 360 GLU A CA 1
ATOM 2887 C C . GLU A 1 360 ? 12.014 -14.286 11.473 1.00 91.25 360 GLU A C 1
ATOM 2889 O O . GLU A 1 360 ? 11.540 -13.631 12.406 1.00 91.25 360 GLU A O 1
ATOM 2894 N N . LYS A 1 361 ? 12.630 -13.677 10.450 1.00 88.94 361 LYS A N 1
ATOM 2895 C CA . LYS A 1 361 ? 12.763 -12.215 10.366 1.00 88.94 361 LYS A CA 1
ATOM 2896 C C . LYS A 1 361 ? 11.414 -11.579 10.070 1.00 88.94 361 LYS A C 1
ATOM 2898 O O . LYS A 1 361 ? 11.065 -10.591 10.715 1.00 88.94 361 LYS A O 1
ATOM 2903 N N . VAL A 1 362 ? 10.656 -12.150 9.135 1.00 89.19 362 VAL A N 1
ATOM 2904 C CA . VAL A 1 362 ? 9.314 -11.655 8.802 1.00 89.19 362 VAL A CA 1
ATOM 2905 C C . VAL A 1 362 ? 8.354 -11.890 9.965 1.00 89.19 362 VAL A C 1
ATOM 2907 O O . VAL A 1 362 ? 7.615 -10.979 10.330 1.00 89.19 362 VAL A O 1
ATOM 2910 N N . ARG A 1 363 ? 8.428 -13.049 10.632 1.00 91.25 363 ARG A N 1
ATOM 2911 C CA . ARG A 1 363 ? 7.641 -13.360 11.835 1.00 91.25 363 ARG A CA 1
ATOM 2912 C C . ARG A 1 363 ? 7.814 -12.303 12.924 1.00 91.25 363 ARG A C 1
ATOM 2914 O O . ARG A 1 363 ? 6.821 -11.841 13.476 1.00 91.25 363 ARG A O 1
ATOM 2921 N N . LYS A 1 364 ? 9.050 -11.878 13.212 1.00 90.25 364 LYS A N 1
ATOM 2922 C CA . LYS A 1 364 ? 9.329 -10.829 14.213 1.00 90.25 364 LYS A CA 1
ATOM 2923 C C . LYS A 1 364 ? 8.648 -9.501 13.872 1.00 90.25 364 LYS A C 1
ATOM 2925 O O . LYS A 1 364 ? 8.093 -8.855 14.761 1.00 90.25 364 LYS A O 1
ATOM 2930 N N . GLU A 1 365 ? 8.660 -9.106 12.601 1.00 86.69 365 GLU A N 1
ATOM 2931 C CA . GLU A 1 365 ? 7.951 -7.903 12.147 1.00 86.69 365 GLU A CA 1
ATOM 2932 C C . GLU A 1 365 ? 6.425 -8.082 12.203 1.00 86.69 365 GLU A C 1
ATOM 2934 O O . GLU A 1 365 ? 5.722 -7.183 12.660 1.00 86.69 365 GLU A O 1
ATOM 2939 N N . LEU A 1 366 ? 5.900 -9.253 11.827 1.00 89.75 366 LEU A N 1
ATOM 2940 C CA . LEU A 1 366 ? 4.470 -9.558 11.927 1.00 89.75 366 LEU A CA 1
ATOM 2941 C C . LEU A 1 366 ? 3.975 -9.515 13.375 1.00 89.75 366 LEU A C 1
ATOM 2943 O O . LEU A 1 366 ? 2.975 -8.856 13.638 1.00 89.75 366 LEU A O 1
ATOM 2947 N N . ILE A 1 367 ? 4.687 -10.129 14.325 1.00 92.94 367 ILE A N 1
ATOM 2948 C CA . ILE A 1 367 ? 4.332 -10.118 15.757 1.00 92.94 367 ILE A CA 1
ATOM 2949 C C . ILE A 1 367 ? 4.218 -8.682 16.283 1.00 92.94 367 ILE A C 1
ATOM 2951 O O . ILE A 1 367 ? 3.280 -8.350 17.010 1.00 92.94 367 ILE A O 1
ATOM 2955 N N . LYS A 1 368 ? 5.127 -7.788 15.869 1.00 90.88 368 LYS A N 1
ATOM 2956 C CA . LYS A 1 368 ? 5.075 -6.365 16.238 1.00 90.88 368 LYS A CA 1
ATOM 2957 C C . LYS A 1 368 ? 3.765 -5.697 15.792 1.00 90.88 368 LYS A C 1
ATOM 2959 O O . LYS A 1 368 ? 3.271 -4.818 16.506 1.00 90.88 368 LYS A O 1
ATOM 2964 N N . TYR A 1 369 ? 3.238 -6.066 14.625 1.00 91.88 369 TYR A N 1
ATOM 2965 C CA . TYR A 1 369 ? 1.999 -5.508 14.078 1.00 91.88 369 TYR A CA 1
ATOM 2966 C C . TYR A 1 369 ? 0.743 -6.198 14.614 1.00 91.88 369 TYR A C 1
ATOM 2968 O O . TYR A 1 369 ? -0.211 -5.506 14.958 1.00 91.88 369 TYR A O 1
ATOM 2976 N N . LEU A 1 370 ? 0.761 -7.527 14.720 1.00 93.62 370 LEU A N 1
ATOM 2977 C CA . LEU A 1 370 ? -0.320 -8.353 15.266 1.00 93.62 370 LEU A CA 1
ATOM 2978 C C . LEU A 1 370 ? -0.597 -8.028 16.740 1.00 93.62 370 LEU A C 1
ATOM 2980 O O . LEU A 1 370 ? -1.744 -8.049 17.176 1.00 93.62 370 LEU A O 1
ATOM 2984 N N . GLY A 1 371 ? 0.440 -7.672 17.504 1.00 91.94 371 GLY A N 1
ATOM 2985 C CA . GLY A 1 371 ? 0.293 -7.228 18.884 1.00 91.94 371 GLY A CA 1
ATOM 2986 C C . GLY A 1 371 ? -0.182 -8.345 19.817 1.00 91.94 371 GLY A C 1
ATOM 2987 O O . GLY A 1 371 ? 0.366 -9.449 19.815 1.00 91.94 371 GLY A O 1
ATOM 2988 N N . LYS A 1 372 ? -1.167 -8.035 20.668 1.00 91.25 372 LYS A N 1
ATOM 2989 C CA . LYS A 1 372 ? -1.761 -9.014 21.588 1.00 91.25 372 LYS A CA 1
ATOM 2990 C C . LYS A 1 372 ? -2.565 -10.039 20.777 1.00 91.25 372 LYS A C 1
ATOM 2992 O O . LYS A 1 372 ? -3.317 -9.637 19.900 1.00 91.25 372 LYS A O 1
ATOM 2997 N N . GLY A 1 373 ? -2.422 -11.327 21.087 1.00 92.88 373 GLY A N 1
ATOM 2998 C CA . GLY A 1 373 ? -3.064 -12.401 20.320 1.00 92.88 373 GLY A CA 1
ATOM 2999 C C . GLY A 1 373 ? -2.242 -12.887 19.121 1.00 92.88 373 GLY A C 1
ATOM 3000 O O . GLY A 1 373 ? -2.742 -13.656 18.308 1.00 92.88 373 GLY A O 1
ATOM 3001 N N . SER A 1 374 ? -1.006 -12.397 18.957 1.00 94.06 374 SER A N 1
ATOM 3002 C CA . SER A 1 374 ? -0.174 -12.712 17.791 1.00 94.06 374 SER A CA 1
ATOM 3003 C C . SER A 1 374 ? 0.238 -14.179 17.722 1.00 94.06 374 SER A C 1
ATOM 3005 O O . SER A 1 374 ? 0.223 -14.740 16.631 1.00 94.06 374 SER A O 1
ATOM 3007 N N . GLU A 1 375 ? 0.580 -14.807 18.847 1.00 92.88 375 GLU A N 1
ATOM 3008 C CA . GLU A 1 375 ? 0.940 -16.228 18.869 1.00 92.88 375 GLU A CA 1
ATOM 3009 C C . GLU A 1 375 ? -0.285 -17.096 18.570 1.00 92.88 375 GLU A C 1
ATOM 3011 O O . GLU A 1 375 ? -0.229 -17.912 17.656 1.00 92.88 375 GLU A O 1
ATOM 3016 N N . GLU A 1 376 ? -1.423 -16.833 19.219 1.00 95.62 376 GLU A N 1
ATOM 3017 C CA . GLU A 1 376 ? -2.683 -17.549 18.991 1.00 95.62 376 GLU A CA 1
ATOM 3018 C C . GLU A 1 376 ? -3.159 -17.416 17.535 1.00 95.62 376 GLU A C 1
ATOM 3020 O O . GLU A 1 376 ? -3.598 -18.384 16.913 1.00 95.62 376 GLU A O 1
ATOM 3025 N N . TYR A 1 377 ? -3.031 -16.218 16.956 1.00 96.88 377 TYR A N 1
ATOM 3026 C CA . TYR A 1 377 ? -3.324 -15.985 15.545 1.00 96.88 377 TYR A CA 1
ATOM 3027 C C . TYR A 1 377 ? -2.408 -16.803 14.629 1.00 96.88 377 TYR A C 1
ATOM 3029 O O . TYR A 1 377 ? -2.888 -17.404 13.667 1.00 96.88 377 TYR A O 1
ATOM 3037 N N . LEU A 1 378 ? -1.097 -16.814 14.894 1.00 94.12 378 LEU A N 1
ATOM 3038 C CA . LEU A 1 378 ? -0.125 -17.531 14.068 1.00 94.12 378 LEU A CA 1
ATOM 3039 C C . LEU A 1 378 ? -0.268 -19.049 14.209 1.00 94.12 378 LEU A C 1
ATOM 3041 O O . LEU A 1 378 ? -0.106 -19.751 13.215 1.00 94.12 378 LEU A O 1
ATOM 3045 N N . GLU A 1 379 ? -0.607 -19.549 15.396 1.00 93.44 379 GLU A N 1
ATOM 3046 C CA . GLU A 1 379 ? -0.966 -20.950 15.626 1.00 93.44 379 GLU A CA 1
ATOM 3047 C C . GLU A 1 379 ? -2.211 -21.343 14.831 1.00 93.44 379 GLU A C 1
ATOM 3049 O O . GLU A 1 379 ? -2.181 -22.357 14.147 1.00 93.44 379 GLU A O 1
ATOM 3054 N N . TYR A 1 380 ? -3.254 -20.505 14.813 1.00 95.69 380 TYR A N 1
ATOM 3055 C CA . TYR A 1 380 ? -4.456 -20.748 14.006 1.00 95.69 380 TYR A CA 1
ATOM 3056 C C . TYR A 1 380 ? -4.169 -20.828 12.491 1.00 95.69 380 TYR A C 1
ATOM 3058 O O . TYR A 1 380 ? -4.924 -21.452 11.742 1.00 95.69 380 TYR A O 1
ATOM 3066 N N . GLN A 1 381 ? -3.113 -20.165 12.000 1.00 93.31 381 GLN A N 1
ATOM 3067 C CA . GLN A 1 381 ? -2.759 -20.188 10.574 1.00 93.31 381 GLN A CA 1
ATOM 3068 C C . GLN A 1 381 ? -1.953 -21.417 10.134 1.00 93.31 381 GLN A C 1
ATOM 3070 O O . GLN A 1 381 ? -1.806 -21.610 8.917 1.00 93.31 381 GLN A O 1
ATOM 3075 N N . ASN A 1 382 ? -1.381 -22.169 11.075 1.00 81.31 382 ASN A N 1
ATOM 3076 C CA . ASN A 1 382 ? -0.609 -23.384 10.810 1.00 81.31 382 ASN A CA 1
ATOM 3077 C C . ASN A 1 382 ? -1.524 -24.604 10.785 1.00 81.31 382 ASN A C 1
ATOM 3079 O O . ASN A 1 382 ? -1.236 -25.492 9.950 1.00 81.31 382 ASN A O 1
#

=== Feature glossary ===
The record interleaves many kinds of information about one protein. Here is each kind framed as the question it answers.

Q: What are the backbone torsion angles?
A: φ (phi) and ψ (psi) are the two rotatable backbone dihedrals per residue: φ is the C(i-1)–N–Cα–C torsion, ψ is the N–Cα–C–N(i+1) torsion, both in degrees on (−180°, 180°]. α-helical residues cluster near (−60°, −45°); β-strand residues near (−120°, +130°). A Ramachandran plot is simply a scatter of (φ, ψ) for every residue.

Q: What is the amino-acid chain?
A: This is the polypeptide sequence — one letter per residue, N-terminus first. Length ranges from a few dozen residues for small domains to over a thousand for large multi-domain proteins.

Q: How mobile is each atom in the crystal?
A: For experimental (PDB) structures, the B-factor (temperature factor) quantifies the positional spread of each atom in the crystal — a combination of thermal vibration and static disorder — in units of Å². High B-factors mark flexible loops or poorly resolved regions; low B-factors mark the rigid, well-ordered core.

Q: Are the domains correctly placed relative to each other?
A: Predicted Aligned Error (PAE) is an AlphaFold confidence matrix: entry (i, j) is the expected error in the position of residue j, in ångströms, when the prediction is superimposed on the true structure at residue i. Low PAE within a block of residues means that block is internally rigid and well-predicted; high PAE between two blocks means their relative placement is uncertain even if each block individually is confident.

Q: How confident is the AlphaFold model at each residue?
A: pLDDT is the predicted lDDT-Cα score: AlphaFold's confidence that the local environment of each residue (all inter-atomic distances within 15 Å) is correctly placed. It is a per-residue number between 0 and 100, with higher meaning more reliable.

Q: What family and function is it annotated with?
A: Functional annotations link the protein to curated databases. InterPro entries identify conserved domains and families by matching the sequence against member-database signatures (Pfam, PROSITE, CDD, …). Gene Ontology (GO) terms describe molecular function, biological process, and cellular component in a controlled vocabulary. CATH places the structure in a hierarchical fold classification (Class/Architecture/Topology/Homologous-superfamily). The organism is the source species.

Q: How big and how compact is the whole molecule?
A: Three whole-structure scalars: the radius of gyration (RMS distance of Cα from centroid, in Å), the count of Cα–Cα contacts (pairs closer than 8 Å and separated by more than four residues in sequence — i.e. tertiary, not local, contacts), and the bounding-box dimensions. Together they distinguish compact globular folds from extended fibres or disordered chains.

Q: What known structures does this most resemble?
A: The Foldseek neighbor list gives the closest experimentally determined structures in the PDB, ranked by structural alignment. TM-score near 1 means near-identical fold; near 0.3 means only rough topology match. This is how one finds what a novel AlphaFold prediction most resembles in the solved-structure universe.

Q: Which residues are buried vs exposed?
A: SASA measures how much of the protein is reachable by solvent. It is computed by rolling a water-sized probe over the atomic surface and summing the exposed area (Å²). Per-residue SASA distinguishes core (buried, low SASA) from surface (exposed, high SASA) residues; total SASA is a whole-molecule size measure.

Q: Which residues are in helices, strands, or loops?
A: Eight-state secondary structure (DSSP): H is the canonical α-helix, G the tighter 3₁₀-helix, I the wider π-helix; E/B are β-structure, T and S are turns and bends, and '-' is everything else. DSSP derives these from the pattern of main-chain N–H···O=C hydrogen bonds, not from the sequence.

Q: Where is each backbone atom in 3D?
A: Structure coordinates are given as an mmCIF _atom_site loop: one row per atom with element, residue name, chain id, sequence number, and x/y/z position in Å. Only the four main-chain atoms per residue are included here; side chains are omitted to keep the record compact.

Q: What if only a Cα trace is available?
A: Three-state secondary structure (P-SEA) collapses the eight DSSP classes into helix (a), strand (b), and coil (c). P-SEA assigns these from Cα geometry alone — distances and angles — without requiring backbone oxygens, so it works on any Cα trace.

Q: What do the rendered images show?
A: The six renders are orthographic views along the three Cartesian axes in both directions. Representation (cartoon, sticks, or surface) and color scheme (sequence-rainbow or by-chain) vary across proteins so the training set covers all the common visualization conventions.

Q: What does the local fold look like, residue by residue?
A: Foldseek's 3Di representation compresses backbone geometry into a per-residue letter drawn from a learned twenty-state alphabet. It captures the tertiary interaction pattern around each residue — which residues are packed against it in space, regardless of where they are in sequence.

Q: What do the diagnostic plots show?
A: The contact map is a binary N×N matrix image: pixel (i, j) is dark where Cα_i and Cα_j are within 8 Å and |i−j|>4. Because the |i−j|>4 filter removes local helical contacts, off-diagonal stripes parallel to the main diagonal indicate parallel β-sheets; stripes perpendicular to it indicate antiparallel β-sheets. The Ramachandran plot scatters every residue's (φ, ψ) pair against the sterically allowed regions. The PAE heatmap renders the predicted-aligned-error matrix.